Protein AF-A0A0R2SA17-F1 (afdb_monomer_lite)

Radius of gyration: 24.98 Å; chains: 1; bounding box: 73×60×65 Å

Secondary structure (DSSP, 8-state):
-HHHHHHHHHHHHHHHHHHHHHHHHHHHHHTTSPPP-----TTEEEEEEEEEE--SS--HHHHHHHHHHTPPPPPPHHHHHHHHHHHHH-SSEEEEEEEEEEEE--HHHHHHHHHHHHHHHHTTPEEEEEEEEE-HHHHHHHTTSSEEEEEEEEEEE-----------HHHHHHTT-EEEEEE-TT-TT--TTHHHH-SS--HHHHHHHHHHHHHHHHHHHHHHHHH-TTS-HHHHHHHHHH--EEEHHHHHHTTS-SEE--TTT--GGGGT--GGGEEEHHHHHHTPPPP--SSEEEEEEEES-EESS--TTSEEHHHHHHHHHHHHT-SSEEEEEEEEEE--B-HHHHHHHHHHHHHHHTTS-EEEEEEEEEETHHHHHHTTSSEEEE-TT-EEE----EEEEEE-

pLDDT: mean 92.82, std 8.98, range [47.59, 98.81]

Foldseek 3Di:
DVVVVVVVVVVVVVVVVVVVVVLVVLVVVVVPDDDPPDDFALFFEAEEEAAEEAAQQFDPVQVVVCVSVVHDGHDHLVLLLVLLQVLLVDSSYQEYEYEDDDHDFFLQSLVSNLVSNLSSVVSRHAYEYEYQEAELSRLLSRLSGPAYEYAQQYKYFAAADDDDDAACQVVCVVVVKAKDKDWDPPQLCLCPCVSNHHRDDDPNVVVVRVVLSVLSRVVSVCSNCVSQVQADPVNSVCCNPPNRMGRPVRCCVRSSHPYHDDPVGDDVVVSSHHPVNYDYSVRSSVPDDDDPDQADEAEAEAAAEEDDDDDPRHRYLVVLLVVLVVVVPDPRHAAYEYEFDYQYHDPVSLVSLLVSLLSRVVPHQYEYEYGQEQEASNQSNRVNHPYYDYDSSYHYYNHIDMDMDMDD

Structure (mmCIF, N/CA/C/O backbone):
data_AF-A0A0R2SA17-F1
#
_entry.id   AF-A0A0R2SA17-F1
#
loop_
_atom_site.group_PDB
_atom_site.id
_atom_site.type_symbol
_atom_site.label_atom_id
_atom_site.label_alt_id
_atom_site.label_comp_id
_atom_site.label_asym_id
_atom_site.label_entity_id
_atom_site.label_seq_id
_atom_site.pdbx_PDB_ins_code
_atom_site.Cartn_x
_atom_site.Cartn_y
_atom_site.Cartn_z
_atom_site.occupancy
_atom_site.B_iso_or_equiv
_atom_site.auth_seq_id
_atom_site.auth_comp_id
_atom_site.auth_asym_id
_atom_site.auth_atom_id
_atom_site.pdbx_PDB_model_num
ATOM 1 N N . MET A 1 1 ? 54.363 -2.454 14.662 1.00 60.06 1 MET A N 1
ATOM 2 C CA . MET A 1 1 ? 53.213 -2.535 13.729 1.00 60.06 1 MET A CA 1
ATOM 3 C C . MET A 1 1 ? 52.403 -3.814 13.914 1.00 60.06 1 MET A C 1
ATOM 5 O O . MET A 1 1 ? 51.247 -3.693 14.277 1.00 60.06 1 MET A O 1
ATOM 9 N N . LYS A 1 2 ? 52.973 -5.024 13.783 1.00 58.97 2 LYS A N 1
ATOM 10 C CA . LYS A 1 2 ? 52.224 -6.287 14.000 1.00 58.97 2 LYS A CA 1
ATOM 11 C C . LYS A 1 2 ? 51.566 -6.415 15.390 1.00 58.97 2 LYS A C 1
ATOM 13 O O . LYS A 1 2 ? 50.430 -6.856 15.482 1.00 58.97 2 LYS A O 1
ATOM 18 N N . SER A 1 3 ? 52.237 -5.961 16.451 1.00 74.56 3 SER A N 1
ATOM 19 C CA . SER A 1 3 ? 51.688 -5.953 17.820 1.00 74.56 3 SER A CA 1
ATOM 20 C C . SER A 1 3 ? 50.545 -4.951 18.032 1.00 74.56 3 SER A C 1
ATOM 22 O O . SER A 1 3 ? 49.653 -5.211 18.829 1.00 74.56 3 SER A O 1
ATOM 24 N N . PHE A 1 4 ? 50.548 -3.830 17.304 1.00 82.69 4 PHE A N 1
ATOM 25 C CA . PHE A 1 4 ? 49.504 -2.805 17.384 1.00 82.69 4 PHE A CA 1
ATOM 26 C C . PHE A 1 4 ? 48.197 -3.297 16.751 1.00 82.69 4 PHE A C 1
ATOM 28 O O . PHE A 1 4 ? 47.149 -3.204 17.377 1.00 82.69 4 PHE A O 1
ATOM 35 N N . PHE A 1 5 ? 48.267 -3.906 15.561 1.00 78.56 5 PHE A N 1
ATOM 36 C CA . PHE A 1 5 ? 47.089 -4.489 14.908 1.00 78.56 5 PHE A CA 1
ATOM 37 C C . PHE A 1 5 ? 46.516 -5.683 15.682 1.00 78.56 5 PHE A C 1
ATOM 39 O O . PHE A 1 5 ? 45.302 -5.807 15.776 1.00 78.56 5 PHE A O 1
ATOM 46 N N . GLY A 1 6 ? 47.364 -6.518 16.297 1.00 84.00 6 GLY A N 1
ATOM 47 C CA . GLY A 1 6 ? 46.897 -7.608 17.162 1.00 84.00 6 GLY A CA 1
ATOM 48 C C . GLY A 1 6 ? 46.151 -7.112 18.407 1.00 84.00 6 GLY A C 1
ATOM 49 O O . GLY A 1 6 ? 45.092 -7.638 18.734 1.00 84.00 6 GLY A O 1
ATOM 50 N N . ALA A 1 7 ? 46.660 -6.064 19.065 1.00 83.94 7 ALA A N 1
ATOM 51 C CA . ALA A 1 7 ? 45.984 -5.444 20.206 1.00 83.94 7 ALA A CA 1
ATOM 52 C C . ALA A 1 7 ? 44.669 -4.758 19.798 1.00 83.94 7 ALA A C 1
ATOM 54 O O . ALA A 1 7 ? 43.671 -4.894 20.496 1.00 83.94 7 ALA A O 1
ATOM 55 N N . LEU A 1 8 ? 44.650 -4.078 18.647 1.00 86.62 8 LEU A N 1
ATOM 56 C CA . LEU A 1 8 ? 43.457 -3.421 18.112 1.00 86.62 8 LEU A CA 1
ATOM 57 C C . LEU A 1 8 ? 42.345 -4.435 17.796 1.00 86.62 8 LEU A C 1
ATOM 59 O O . LEU A 1 8 ? 41.215 -4.256 18.237 1.00 86.62 8 LEU A O 1
ATOM 63 N N . VAL A 1 9 ? 42.675 -5.532 17.105 1.00 88.69 9 VAL A N 1
ATOM 64 C CA . VAL A 1 9 ? 41.726 -6.624 16.829 1.00 88.69 9 VAL A CA 1
ATOM 65 C C . VAL A 1 9 ? 41.237 -7.263 18.130 1.00 88.69 9 VAL A C 1
ATOM 67 O O . VAL A 1 9 ? 40.042 -7.490 18.276 1.00 88.69 9 VAL A O 1
ATOM 70 N N . GLY A 1 10 ? 42.122 -7.493 19.106 1.00 90.38 10 GLY A N 1
ATOM 71 C CA . GLY A 1 10 ? 41.738 -8.029 20.415 1.00 90.38 10 GLY A CA 1
ATOM 72 C C . GLY A 1 10 ? 40.754 -7.134 21.176 1.00 90.38 10 GLY A C 1
ATOM 73 O O . GLY A 1 10 ? 39.820 -7.646 21.787 1.00 90.38 10 GLY A O 1
ATOM 74 N N . VAL A 1 11 ? 40.914 -5.808 21.096 1.00 91.38 11 VAL A N 1
ATOM 75 C CA . VAL A 1 11 ? 39.972 -4.841 21.685 1.00 91.38 11 VAL A CA 1
ATOM 76 C C . VAL A 1 11 ? 38.614 -4.896 20.986 1.00 91.38 11 VAL A C 1
ATOM 78 O O . VAL A 1 11 ? 37.599 -4.951 21.673 1.00 91.38 11 VAL A O 1
ATOM 81 N N . PHE A 1 12 ? 38.574 -4.946 19.651 1.00 90.88 12 PHE A N 1
ATOM 82 C CA . PHE A 1 12 ? 37.312 -5.059 18.910 1.00 90.88 12 PHE A CA 1
ATOM 83 C C . PHE A 1 12 ? 36.595 -6.386 19.162 1.00 90.88 12 PHE A C 1
ATOM 85 O O . PHE A 1 12 ? 35.390 -6.383 19.383 1.00 90.88 12 PHE A O 1
ATOM 92 N N . VAL A 1 13 ? 37.321 -7.507 19.205 1.00 90.94 13 VAL A N 1
ATOM 93 C CA . VAL A 1 13 ? 36.748 -8.818 19.548 1.00 90.94 13 VAL A CA 1
ATOM 94 C C . VAL A 1 13 ? 36.241 -8.825 20.992 1.00 90.94 13 VAL A C 1
ATOM 96 O O . VAL A 1 13 ? 35.151 -9.322 21.251 1.00 90.94 13 VAL A O 1
ATOM 99 N N . GLY A 1 14 ? 36.987 -8.236 21.931 1.00 91.69 14 GLY A N 1
ATOM 100 C CA . GLY A 1 14 ? 36.562 -8.111 23.326 1.00 91.69 14 GLY A CA 1
ATOM 101 C C . GLY A 1 14 ? 35.310 -7.246 23.496 1.00 91.69 14 GLY A C 1
ATOM 102 O O . GLY A 1 14 ? 34.396 -7.641 24.212 1.00 91.69 14 GLY A O 1
ATOM 103 N N . LEU A 1 15 ? 35.239 -6.104 22.804 1.00 91.12 15 LEU A N 1
ATOM 104 C CA . LEU A 1 15 ? 34.054 -5.239 22.767 1.00 91.12 15 LEU A CA 1
ATOM 105 C C . LEU A 1 15 ? 32.857 -5.949 22.137 1.00 91.12 15 LEU A C 1
ATOM 107 O O . LEU A 1 15 ? 31.764 -5.890 22.686 1.00 91.12 15 LEU A O 1
ATOM 111 N N . PHE A 1 16 ? 33.066 -6.657 21.029 1.00 90.44 16 PHE A N 1
ATOM 112 C CA . PHE A 1 16 ? 32.019 -7.423 20.362 1.00 90.44 16 PHE A CA 1
ATOM 113 C C . PHE A 1 16 ? 31.454 -8.526 21.267 1.00 90.44 16 PHE A C 1
ATOM 115 O O . PHE A 1 16 ? 30.243 -8.626 21.435 1.00 90.44 16 PHE A O 1
ATOM 122 N N . LEU A 1 17 ? 32.317 -9.303 21.930 1.00 90.69 17 LEU A N 1
ATOM 123 C CA . LEU A 1 17 ? 31.888 -10.327 22.888 1.00 90.69 17 LEU A CA 1
ATOM 124 C C . LEU A 1 17 ? 31.174 -9.722 24.102 1.00 90.69 17 LEU A C 1
ATOM 126 O O . LEU A 1 17 ? 30.200 -10.297 24.580 1.00 90.69 17 LEU A O 1
ATOM 130 N N . LEU A 1 18 ? 31.624 -8.563 24.591 1.00 90.50 18 LEU A N 1
ATOM 131 C CA . LEU A 1 18 ? 30.950 -7.853 25.677 1.00 90.50 18 LEU A CA 1
ATOM 132 C C . LEU A 1 18 ? 29.543 -7.411 25.260 1.00 90.50 18 LEU A C 1
ATOM 134 O O . LEU A 1 18 ? 28.607 -7.612 26.026 1.00 90.50 18 LEU A O 1
ATOM 138 N N . VAL A 1 19 ? 29.383 -6.865 24.051 1.00 88.88 19 VAL A N 1
ATOM 139 C CA . VAL A 1 19 ? 28.070 -6.497 23.500 1.00 88.88 19 VAL A CA 1
ATOM 140 C C . VAL A 1 19 ? 27.160 -7.721 23.412 1.00 88.88 19 VAL A C 1
ATOM 142 O O . VAL A 1 19 ? 26.034 -7.654 23.886 1.00 88.88 19 VAL A O 1
ATOM 145 N N . LEU A 1 20 ? 27.651 -8.864 22.918 1.00 85.56 20 LEU A N 1
ATOM 146 C CA . LEU A 1 20 ? 26.861 -10.102 22.868 1.00 85.56 20 LEU A CA 1
ATOM 147 C C . LEU A 1 20 ? 26.430 -10.596 24.257 1.00 85.56 20 LEU A C 1
ATOM 149 O O . LEU A 1 20 ? 25.298 -11.041 24.425 1.00 85.56 20 LEU A O 1
ATOM 153 N N . VAL A 1 21 ? 27.303 -10.501 25.264 1.00 86.94 21 VAL A N 1
ATOM 154 C CA . VAL A 1 21 ? 26.960 -10.862 26.651 1.00 86.94 21 VAL A CA 1
ATOM 155 C C . VAL A 1 21 ? 25.925 -9.899 27.232 1.00 86.94 21 VAL A C 1
ATOM 157 O O . VAL A 1 21 ? 25.003 -10.346 27.907 1.00 86.94 21 VAL A O 1
ATOM 160 N N . LEU A 1 22 ? 26.051 -8.596 26.966 1.00 84.19 22 LEU A N 1
ATOM 161 C CA . LEU A 1 22 ? 25.088 -7.590 27.418 1.00 84.19 22 LEU A CA 1
ATOM 162 C C . LEU A 1 22 ? 23.720 -7.777 26.754 1.00 84.19 22 LEU A C 1
ATOM 164 O O . LEU A 1 22 ? 22.715 -7.726 27.456 1.00 84.19 22 LEU A O 1
ATOM 168 N N . ILE A 1 23 ? 23.684 -8.076 25.451 1.00 81.25 23 ILE A N 1
ATOM 169 C CA . ILE A 1 23 ? 22.459 -8.446 24.728 1.00 81.25 23 ILE A CA 1
ATOM 170 C C . ILE A 1 23 ? 21.849 -9.706 25.347 1.00 81.25 23 ILE A C 1
ATOM 172 O O . ILE A 1 23 ? 20.676 -9.704 25.701 1.00 81.25 23 ILE A O 1
ATOM 176 N N . GLY A 1 24 ? 22.643 -10.758 25.570 1.00 79.25 24 GLY A N 1
ATOM 177 C CA . GLY A 1 24 ? 22.157 -11.992 26.195 1.00 79.25 24 GLY A CA 1
ATOM 178 C C . GLY A 1 24 ? 21.586 -11.776 27.602 1.00 79.25 24 GLY A C 1
ATOM 179 O O . GLY A 1 24 ? 20.595 -12.404 27.969 1.00 79.25 24 GLY A O 1
ATOM 180 N N . PHE A 1 25 ? 22.170 -10.861 28.382 1.00 78.44 25 PHE A N 1
ATOM 181 C CA . PHE A 1 25 ? 21.663 -10.502 29.708 1.00 78.44 25 PHE A CA 1
ATOM 182 C C . PHE A 1 25 ? 20.381 -9.661 29.634 1.00 78.44 25 PHE A C 1
ATOM 184 O O . PHE A 1 25 ? 19.473 -9.883 30.430 1.00 78.44 25 PHE A O 1
ATOM 191 N N . ALA A 1 26 ? 20.291 -8.730 28.678 1.00 72.25 26 ALA A N 1
ATOM 192 C CA . ALA A 1 26 ? 19.101 -7.915 28.444 1.00 72.25 26 ALA A CA 1
ATOM 193 C C . ALA A 1 26 ? 17.909 -8.775 27.992 1.00 72.25 26 ALA A C 1
ATOM 195 O O . ALA A 1 26 ? 16.850 -8.710 28.609 1.00 72.25 26 ALA A O 1
ATOM 196 N N . VAL A 1 27 ? 18.116 -9.667 27.016 1.00 71.69 27 VAL A N 1
ATOM 197 C CA . VAL A 1 27 ? 17.102 -10.627 26.542 1.00 71.69 27 VAL A CA 1
ATOM 198 C C . VAL A 1 27 ? 16.670 -11.570 27.669 1.00 71.69 27 VAL A C 1
ATOM 200 O O . VAL A 1 27 ? 15.479 -11.789 27.879 1.00 71.69 27 VAL A O 1
ATOM 203 N N . GLY A 1 28 ? 17.622 -12.094 28.450 1.00 72.12 28 GLY A N 1
ATOM 204 C CA . GLY A 1 28 ? 17.315 -12.962 29.590 1.00 72.12 28 GLY A CA 1
ATOM 205 C C . GLY A 1 28 ? 16.528 -12.261 30.706 1.00 72.12 28 GLY A C 1
ATOM 206 O O . GLY A 1 28 ? 15.678 -12.884 31.340 1.00 72.12 28 GLY A O 1
ATOM 207 N N . ALA A 1 29 ? 16.784 -10.970 30.939 1.00 67.06 29 ALA A N 1
ATOM 208 C CA . ALA A 1 29 ? 16.034 -10.162 31.896 1.00 67.06 29 ALA A CA 1
ATOM 209 C C . ALA A 1 29 ? 14.621 -9.835 31.385 1.00 67.06 29 ALA A C 1
ATOM 211 O O . ALA A 1 29 ? 13.664 -9.999 32.144 1.00 67.06 29 ALA A O 1
ATOM 212 N N . ALA A 1 30 ? 14.476 -9.458 30.111 1.00 60.22 30 ALA A N 1
ATOM 213 C CA . ALA A 1 30 ? 13.186 -9.167 29.481 1.00 60.22 30 ALA A CA 1
ATOM 214 C C . ALA A 1 30 ? 12.259 -10.396 29.471 1.00 60.22 30 ALA A C 1
ATOM 216 O O . ALA A 1 30 ? 11.105 -10.304 29.875 1.00 60.22 30 ALA A O 1
ATOM 217 N N . ALA A 1 31 ? 12.795 -11.580 29.155 1.00 59.75 31 ALA A N 1
ATOM 218 C CA . ALA A 1 31 ? 12.045 -12.839 29.175 1.00 59.75 31 ALA A CA 1
ATOM 219 C C . ALA A 1 31 ? 11.596 -13.293 30.583 1.00 59.75 31 ALA A C 1
ATOM 221 O O . ALA A 1 31 ? 10.774 -14.200 30.710 1.00 59.75 31 ALA A O 1
ATOM 222 N N . SER A 1 32 ? 12.148 -12.703 31.651 1.00 54.56 32 SER A N 1
ATOM 223 C CA . SER A 1 32 ? 11.802 -13.038 33.042 1.00 54.56 32 SER A CA 1
ATOM 224 C C . SER A 1 32 ? 10.708 -12.148 33.644 1.00 54.56 32 SER A C 1
ATOM 226 O O . SER A 1 32 ? 10.184 -12.464 34.716 1.00 54.56 32 SER A O 1
ATOM 228 N N . GLY A 1 33 ? 10.347 -11.054 32.966 1.00 47.59 33 GLY A N 1
ATOM 229 C CA . GLY A 1 33 ? 9.178 -10.253 33.307 1.00 47.59 33 GLY A CA 1
ATOM 230 C C . GLY A 1 33 ? 7.914 -10.957 32.826 1.00 47.59 33 GLY A C 1
ATOM 231 O O . GLY A 1 33 ? 7.794 -11.277 31.648 1.00 47.59 33 GLY A O 1
ATOM 232 N N . GLY A 1 34 ? 6.963 -11.228 33.722 1.00 49.16 34 GLY A N 1
ATOM 233 C CA . GLY A 1 34 ? 5.640 -11.672 33.286 1.00 49.16 34 GLY A CA 1
ATOM 234 C C . GLY A 1 34 ? 5.028 -10.599 32.389 1.00 49.16 34 GLY A C 1
ATOM 235 O O . GLY A 1 34 ? 4.957 -9.445 32.807 1.00 49.16 34 GLY A O 1
ATOM 236 N N . GLN A 1 35 ? 4.616 -10.976 31.176 1.00 52.62 35 GLN A N 1
ATOM 237 C CA . GLN A 1 35 ? 3.843 -10.106 30.292 1.00 52.62 35 GLN A CA 1
ATOM 238 C C . GLN A 1 35 ? 2.636 -9.583 31.090 1.00 52.62 35 GLN A C 1
ATOM 240 O O . GLN A 1 35 ? 1.890 -10.401 31.649 1.00 52.62 35 GLN A O 1
ATOM 245 N N . PRO A 1 36 ? 2.470 -8.257 31.252 1.00 53.56 36 PRO A N 1
ATOM 246 C CA . PRO A 1 36 ? 1.304 -7.725 31.934 1.00 53.56 36 PRO A CA 1
ATOM 247 C C . PRO A 1 36 ? 0.058 -8.235 31.210 1.00 53.56 36 PRO A C 1
ATOM 249 O O . PRO A 1 36 ? -0.016 -8.217 29.987 1.00 53.56 36 PRO A O 1
ATOM 252 N N . GLN A 1 37 ? -0.913 -8.741 31.964 1.00 56.41 37 GLN A N 1
ATOM 253 C CA . GLN A 1 37 ? -2.171 -9.199 31.390 1.00 56.41 37 GLN A CA 1
ATOM 254 C C . GLN A 1 37 ? -2.968 -7.958 30.972 1.00 56.41 37 GLN A C 1
ATOM 256 O O . GLN A 1 37 ? -3.679 -7.370 31.786 1.00 56.41 37 GLN A O 1
ATOM 261 N N . ILE A 1 38 ? -2.777 -7.509 29.731 1.00 68.31 38 ILE A N 1
ATOM 262 C CA . ILE A 1 38 ? -3.485 -6.356 29.177 1.00 68.31 38 ILE A CA 1
ATOM 263 C C . ILE A 1 38 ? -4.954 -6.769 29.008 1.00 68.31 38 ILE A C 1
ATOM 265 O O . ILE A 1 38 ? -5.264 -7.799 28.412 1.00 68.31 38 ILE A O 1
ATOM 269 N N . SER A 1 39 ? -5.876 -6.003 29.586 1.00 78.56 39 SER A N 1
ATOM 270 C CA . SER A 1 39 ? -7.317 -6.232 29.460 1.00 78.56 39 SER A CA 1
ATOM 271 C C . SER A 1 39 ? -7.949 -5.110 28.652 1.00 78.56 39 SER A C 1
ATOM 273 O O . SER A 1 39 ? -7.727 -3.941 28.963 1.00 78.56 39 SER A O 1
ATOM 275 N N . LEU A 1 40 ? -8.785 -5.450 27.673 1.00 86.56 40 LEU A N 1
ATOM 276 C CA . LEU A 1 40 ? -9.471 -4.453 26.856 1.00 86.56 40 LEU A CA 1
ATOM 277 C C . LEU A 1 40 ? -10.529 -3.680 27.669 1.00 86.56 40 LEU A C 1
ATOM 279 O O . LEU A 1 40 ? -11.491 -4.278 28.174 1.00 86.56 40 LEU A O 1
ATOM 283 N N . SER A 1 41 ? -10.353 -2.356 27.754 1.00 90.12 41 SER A N 1
ATOM 284 C CA . SER A 1 41 ? -11.309 -1.411 28.354 1.00 90.12 41 SER A CA 1
ATOM 285 C C . SER A 1 41 ? -12.649 -1.407 27.605 1.00 90.12 41 SER A C 1
ATOM 287 O O . SER A 1 41 ? -12.694 -1.675 26.408 1.00 90.12 41 SER A O 1
ATOM 289 N N . ASP A 1 42 ? -13.752 -1.080 28.285 1.00 90.88 42 ASP A N 1
ATOM 290 C CA . ASP A 1 42 ? -15.095 -1.003 27.678 1.00 90.88 42 ASP A CA 1
ATOM 291 C C . ASP A 1 42 ? -15.286 0.234 26.770 1.00 90.88 42 ASP A C 1
ATOM 293 O O . ASP A 1 42 ? -16.289 0.339 26.056 1.00 90.88 42 ASP A O 1
ATOM 297 N N . GLN A 1 43 ? -14.327 1.166 26.793 1.00 93.56 43 GLN A N 1
ATOM 298 C CA . GLN A 1 43 ? -14.252 2.348 25.929 1.00 93.56 43 GLN A CA 1
ATOM 299 C C . GLN A 1 43 ? -12.893 2.426 25.223 1.00 93.56 43 GLN A C 1
ATOM 301 O O . GLN A 1 43 ? -12.234 3.466 25.213 1.00 93.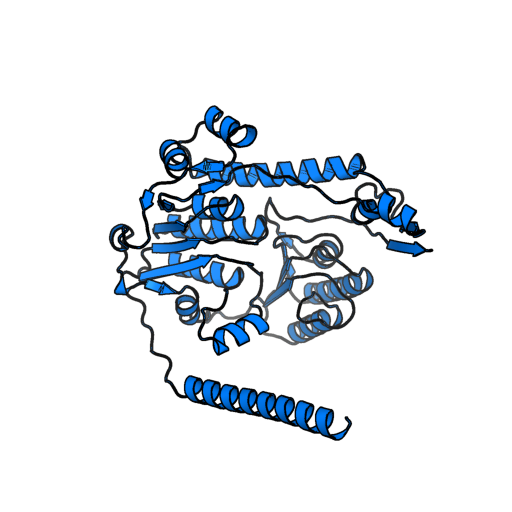56 43 GLN A O 1
ATOM 306 N N . ALA A 1 44 ? -12.451 1.296 24.676 1.00 97.25 44 ALA A N 1
ATOM 307 C CA . ALA A 1 44 ? -11.127 1.179 24.095 1.00 97.25 44 ALA A CA 1
ATOM 308 C C . ALA A 1 44 ? -10.963 2.031 22.829 1.00 97.25 44 ALA A C 1
ATOM 310 O O . ALA A 1 44 ? -11.885 2.156 22.011 1.00 97.25 44 ALA A O 1
ATOM 311 N N . VAL A 1 45 ? -9.752 2.555 22.653 1.00 98.12 45 VAL A N 1
ATOM 312 C CA . VAL A 1 45 ? -9.297 3.183 21.411 1.00 98.12 45 VAL A CA 1
ATOM 313 C C . VAL A 1 45 ? -8.109 2.407 20.886 1.00 98.12 45 VAL A C 1
ATOM 315 O O . VAL A 1 45 ? -7.084 2.318 21.554 1.00 98.12 45 VAL A O 1
ATOM 318 N N . VAL A 1 46 ? -8.253 1.846 19.690 1.00 98.06 46 VAL A N 1
ATOM 319 C CA . VAL A 1 46 ? -7.166 1.111 19.044 1.00 98.06 46 VAL A CA 1
ATOM 320 C C . VAL A 1 46 ? -6.304 2.106 18.279 1.00 98.06 46 VAL A C 1
ATOM 322 O O . VAL A 1 46 ? -6.758 2.697 17.298 1.00 98.06 46 VAL A O 1
ATOM 325 N N . GLN A 1 47 ? -5.074 2.307 18.739 1.00 97.44 47 GLN A N 1
ATOM 326 C CA . GLN A 1 47 ? -4.100 3.174 18.090 1.00 97.44 47 GLN A CA 1
ATOM 327 C C . GLN A 1 47 ? -3.315 2.388 17.038 1.00 97.44 47 GLN A C 1
ATOM 329 O O . GLN A 1 47 ? -2.604 1.437 17.359 1.00 97.44 47 GLN A O 1
ATOM 334 N N . ILE A 1 48 ? -3.412 2.819 15.784 1.00 97.12 48 ILE A N 1
ATOM 335 C CA . ILE A 1 48 ? -2.626 2.314 14.662 1.00 97.12 48 ILE A CA 1
ATOM 336 C C . ILE A 1 48 ? -1.630 3.403 14.265 1.00 97.12 48 ILE A C 1
ATOM 338 O O . ILE A 1 48 ? -2.026 4.449 13.750 1.00 97.12 48 ILE A O 1
ATOM 342 N N . THR A 1 49 ? -0.340 3.146 14.458 1.00 94.75 49 THR A N 1
ATOM 343 C CA . THR A 1 49 ? 0.722 4.001 13.917 1.00 94.75 49 THR A CA 1
ATOM 344 C C . THR A 1 49 ? 1.047 3.563 12.493 1.00 94.75 49 THR A C 1
ATOM 346 O O . THR A 1 49 ? 1.389 2.407 12.254 1.00 94.75 49 THR A O 1
ATOM 349 N N . LEU A 1 50 ? 0.937 4.488 11.540 1.00 93.50 50 LEU A N 1
ATOM 350 C CA . LEU A 1 50 ? 1.240 4.264 10.127 1.00 93.50 50 LEU A CA 1
ATOM 351 C C . LEU A 1 50 ? 2.362 5.202 9.690 1.00 93.50 50 LEU A C 1
ATOM 353 O O . LEU A 1 50 ? 2.107 6.309 9.219 1.00 93.50 50 LEU A O 1
ATOM 357 N N . ASP A 1 51 ? 3.601 4.746 9.837 1.00 91.88 51 ASP A N 1
ATOM 358 C CA . ASP A 1 51 ? 4.808 5.453 9.405 1.00 91.88 51 ASP A CA 1
ATOM 359 C C . ASP A 1 51 ? 5.822 4.443 8.853 1.00 91.88 51 ASP A C 1
ATOM 361 O O . ASP A 1 51 ? 5.997 3.365 9.418 1.00 91.88 51 ASP A O 1
ATOM 365 N N . GLY A 1 52 ? 6.473 4.757 7.736 1.00 90.88 52 GLY A N 1
ATOM 366 C CA . GLY A 1 52 ? 7.384 3.841 7.048 1.00 90.88 52 GLY A CA 1
ATOM 367 C C . GLY A 1 52 ? 6.688 2.848 6.110 1.00 90.88 52 GLY A C 1
ATOM 368 O O . GLY A 1 52 ? 5.629 3.137 5.546 1.00 90.88 52 GLY A O 1
ATOM 369 N N . THR A 1 53 ? 7.326 1.699 5.891 1.00 90.75 53 THR A N 1
ATOM 370 C CA . THR A 1 53 ? 6.935 0.735 4.853 1.00 90.75 53 THR A CA 1
ATOM 371 C C . THR A 1 53 ? 5.851 -0.223 5.335 1.00 90.75 53 THR A C 1
ATOM 373 O O . THR A 1 53 ? 6.043 -0.949 6.303 1.00 90.75 53 THR A O 1
ATOM 376 N N . LEU A 1 54 ? 4.731 -0.298 4.617 1.00 92.56 54 LEU A N 1
ATOM 377 C CA . LEU A 1 54 ? 3.675 -1.270 4.901 1.00 92.56 54 LEU A CA 1
ATOM 378 C C . LEU A 1 54 ? 3.813 -2.502 3.996 1.00 92.56 54 LEU A C 1
ATOM 380 O O . LEU A 1 54 ? 3.423 -2.461 2.827 1.00 92.56 54 LEU A O 1
ATOM 384 N N . ASN A 1 55 ? 4.348 -3.585 4.559 1.00 91.81 55 ASN A N 1
ATOM 385 C CA . ASN A 1 55 ? 4.563 -4.864 3.872 1.00 91.81 55 ASN A CA 1
ATOM 386 C C . ASN A 1 55 ? 3.332 -5.787 3.953 1.00 91.81 55 ASN A C 1
ATOM 388 O O . ASN A 1 55 ? 2.483 -5.634 4.836 1.00 91.81 55 ASN A O 1
ATOM 392 N N . GLU A 1 56 ? 3.243 -6.772 3.055 1.00 91.44 56 GLU A N 1
ATOM 393 C CA . GLU A 1 56 ? 2.184 -7.794 3.071 1.00 91.44 56 GLU A CA 1
ATOM 394 C C . GLU A 1 56 ? 2.350 -8.778 4.236 1.00 91.44 56 GLU A C 1
ATOM 396 O O . GLU A 1 56 ? 1.356 -9.175 4.850 1.00 91.44 56 GLU A O 1
ATOM 401 N N . LYS A 1 57 ? 3.599 -9.147 4.558 1.00 83.56 57 LYS A N 1
ATOM 402 C CA . LYS A 1 57 ? 3.954 -10.011 5.697 1.00 83.56 57 LYS A CA 1
ATOM 403 C C . LYS A 1 57 ? 4.817 -9.277 6.735 1.00 83.56 57 LYS A C 1
ATOM 405 O O . LYS A 1 57 ? 5.482 -8.296 6.395 1.00 83.56 57 LYS A O 1
ATOM 410 N N . PRO A 1 58 ? 4.848 -9.746 7.995 1.00 75.56 58 PRO A N 1
ATOM 411 C CA . PRO A 1 58 ? 5.804 -9.251 8.980 1.00 75.56 58 PRO A CA 1
ATOM 412 C C . PRO A 1 58 ? 7.245 -9.487 8.515 1.00 75.56 58 PRO A C 1
ATOM 414 O O . PRO A 1 58 ? 7.558 -10.539 7.954 1.00 75.56 58 PRO A O 1
ATOM 417 N N . ASN A 1 59 ? 8.134 -8.529 8.780 1.00 73.12 59 ASN A N 1
ATOM 418 C CA . ASN A 1 59 ? 9.570 -8.717 8.598 1.00 73.12 59 ASN A CA 1
ATOM 419 C C . ASN A 1 59 ? 10.172 -9.275 9.898 1.00 73.12 59 ASN A C 1
ATOM 421 O O . ASN A 1 59 ? 10.186 -8.598 10.924 1.00 73.12 59 ASN A O 1
ATOM 425 N N . GLU A 1 60 ? 10.674 -10.511 9.859 1.00 71.38 60 GLU A N 1
ATOM 426 C CA . GLU A 1 60 ? 11.245 -11.198 11.028 1.00 71.38 60 GLU A CA 1
ATOM 427 C C . GLU A 1 60 ? 12.507 -10.506 11.570 1.00 71.38 60 GLU A C 1
ATOM 429 O O . GLU A 1 60 ? 12.758 -10.516 12.777 1.00 71.38 60 GLU A O 1
ATOM 434 N N . VAL A 1 61 ? 13.298 -9.868 10.700 1.00 72.81 61 VAL A N 1
ATOM 435 C CA . VAL A 1 61 ? 14.477 -9.096 11.115 1.00 72.81 61 VAL A CA 1
ATOM 436 C C . VAL A 1 61 ? 14.044 -7.829 11.839 1.00 72.81 61 VAL A C 1
ATOM 438 O O . VAL A 1 61 ? 14.580 -7.530 12.908 1.00 72.81 61 VAL A O 1
ATOM 441 N N . ASP A 1 62 ? 13.062 -7.110 11.294 1.00 71.44 62 ASP A N 1
ATOM 442 C CA . ASP A 1 62 ? 12.532 -5.903 11.933 1.00 71.44 62 ASP A CA 1
ATOM 443 C C . ASP A 1 62 ? 11.877 -6.250 13.269 1.00 71.44 62 ASP A C 1
ATOM 445 O O . ASP A 1 62 ? 12.172 -5.609 14.274 1.00 71.44 62 ASP A O 1
ATOM 449 N N . LYS A 1 63 ? 11.093 -7.332 13.321 1.00 72.44 63 LYS A N 1
ATOM 450 C CA . LYS A 1 63 ? 10.493 -7.842 14.556 1.00 72.44 63 LYS A CA 1
ATOM 451 C C . LYS A 1 63 ? 11.549 -8.145 15.621 1.00 72.44 63 LYS A C 1
ATOM 453 O O . LYS A 1 63 ? 11.404 -7.704 16.758 1.00 72.44 63 LYS A O 1
ATOM 458 N N . PHE A 1 64 ? 12.641 -8.819 15.255 1.00 74.94 64 PHE A N 1
ATOM 459 C CA . PHE A 1 64 ? 13.758 -9.076 16.168 1.00 74.94 64 PHE A CA 1
ATOM 460 C C . PHE A 1 64 ? 14.388 -7.781 16.707 1.00 74.94 64 PHE A C 1
ATOM 462 O O . PHE A 1 64 ? 14.684 -7.687 17.900 1.00 74.94 64 PHE A O 1
ATOM 469 N N . TRP A 1 65 ? 14.610 -6.778 15.849 1.00 75.19 65 TRP A N 1
ATOM 470 C CA . TRP A 1 65 ? 15.184 -5.500 16.279 1.00 75.19 65 TRP A CA 1
ATOM 471 C C . TRP A 1 65 ? 14.225 -4.689 17.147 1.00 75.19 65 TRP A C 1
ATOM 473 O O . TRP A 1 65 ? 14.669 -4.127 18.145 1.00 75.19 65 TRP A O 1
ATOM 483 N N . SER A 1 66 ? 12.939 -4.662 16.807 1.00 75.25 66 SER A N 1
ATOM 484 C CA . SER A 1 66 ? 11.883 -4.033 17.601 1.00 75.25 66 SER A CA 1
ATOM 485 C C . SER A 1 66 ? 11.793 -4.651 18.996 1.00 75.25 66 SER A C 1
ATOM 487 O O . SER A 1 66 ? 11.866 -3.926 19.985 1.00 75.25 66 SER A O 1
ATOM 489 N N . GLU A 1 67 ? 11.770 -5.984 19.099 1.00 74.94 67 GLU A N 1
ATOM 490 C CA . GLU A 1 67 ? 11.789 -6.695 20.386 1.00 74.94 67 GLU A CA 1
ATOM 491 C C . GLU A 1 67 ? 13.065 -6.407 21.196 1.00 74.94 67 GLU A C 1
ATOM 493 O O . GLU A 1 67 ? 13.012 -6.246 22.415 1.00 74.94 67 GLU A O 1
ATOM 498 N N . LEU A 1 68 ? 14.227 -6.319 20.538 1.00 75.56 68 LEU A N 1
ATOM 499 C CA . LEU A 1 68 ? 15.492 -6.012 21.210 1.00 75.56 68 LEU A CA 1
ATOM 500 C C . LEU A 1 68 ? 15.562 -4.562 21.718 1.00 75.56 68 LEU A C 1
ATOM 502 O O . LEU A 1 68 ? 16.234 -4.300 22.720 1.00 75.56 68 LEU A O 1
ATOM 506 N N . LEU A 1 69 ? 14.930 -3.627 21.008 1.00 78.56 69 LEU A N 1
ATOM 507 C CA . LEU A 1 69 ? 14.933 -2.198 21.321 1.00 78.56 69 LEU A CA 1
ATOM 508 C C . LEU A 1 69 ? 13.745 -1.758 22.185 1.00 78.56 69 LEU A C 1
ATOM 510 O O . LEU A 1 69 ? 13.743 -0.607 22.614 1.00 78.56 69 LEU A O 1
ATOM 514 N N . ASP A 1 70 ? 12.804 -2.661 22.481 1.00 72.81 70 ASP A N 1
ATOM 515 C CA . ASP A 1 70 ? 11.535 -2.354 23.161 1.00 72.81 70 ASP A CA 1
ATOM 516 C C . ASP A 1 70 ? 10.724 -1.281 22.407 1.00 72.81 70 ASP A C 1
ATOM 518 O O . ASP A 1 70 ? 10.083 -0.412 22.994 1.00 72.81 70 ASP A O 1
ATOM 522 N N . GLU A 1 71 ? 10.797 -1.327 21.073 1.00 69.38 71 GLU A N 1
ATOM 523 C CA . GLU A 1 71 ? 10.059 -0.451 20.164 1.00 69.38 71 GLU A CA 1
ATOM 524 C C . GLU A 1 71 ? 8.882 -1.227 19.552 1.00 69.38 71 GLU A C 1
ATOM 526 O O . GLU A 1 71 ? 9.025 -2.419 19.257 1.00 69.38 71 GLU A O 1
ATOM 531 N N . PRO A 1 72 ? 7.723 -0.589 19.307 1.00 63.69 72 PRO A N 1
ATOM 532 C CA . PRO A 1 72 ? 6.601 -1.242 18.644 1.00 63.69 72 PRO A CA 1
ATOM 533 C C . PRO A 1 72 ? 7.016 -1.803 17.278 1.00 63.69 72 PRO A C 1
ATOM 535 O O . PRO A 1 72 ? 7.566 -1.087 16.438 1.00 63.69 72 PRO A O 1
ATOM 538 N N . ALA A 1 73 ? 6.758 -3.091 17.045 1.00 68.31 73 ALA A N 1
ATOM 539 C CA . ALA A 1 73 ? 7.009 -3.704 15.746 1.00 68.31 73 ALA A CA 1
ATOM 540 C C . ALA A 1 73 ? 6.050 -3.131 14.694 1.00 68.31 73 ALA A C 1
ATOM 542 O O . ALA A 1 73 ? 4.852 -2.970 14.943 1.00 68.31 73 ALA A O 1
ATOM 543 N N . GLN A 1 74 ? 6.576 -2.848 13.501 1.00 79.75 74 GLN A N 1
ATOM 544 C CA . GLN A 1 74 ? 5.746 -2.442 12.375 1.00 79.75 74 GLN A CA 1
ATOM 545 C C . GLN A 1 74 ? 4.845 -3.606 11.958 1.00 79.75 74 GLN A C 1
ATOM 547 O O . GLN A 1 74 ? 5.323 -4.687 11.616 1.00 79.75 74 GLN A O 1
ATOM 552 N N . MET A 1 75 ? 3.534 -3.379 11.997 1.00 90.19 75 MET A N 1
ATOM 553 C CA . MET A 1 75 ? 2.548 -4.382 11.610 1.00 90.19 75 MET A CA 1
ATOM 554 C C . MET A 1 75 ? 2.456 -4.505 10.091 1.00 90.19 75 MET A C 1
ATOM 556 O O . MET A 1 75 ? 2.523 -3.511 9.363 1.00 90.19 75 MET A O 1
ATOM 560 N N . SER A 1 76 ? 2.244 -5.728 9.621 1.00 92.81 76 SER A N 1
ATOM 561 C CA . SER A 1 76 ? 1.925 -6.001 8.219 1.00 92.81 76 SER A CA 1
ATOM 562 C C . SER A 1 76 ? 0.509 -5.549 7.857 1.00 92.81 76 SER A C 1
ATOM 564 O O . SER A 1 76 ? -0.365 -5.415 8.719 1.00 92.81 76 SER A O 1
ATOM 566 N N . LEU A 1 77 ? 0.241 -5.370 6.559 1.00 95.06 77 LEU A N 1
ATOM 567 C CA . LEU A 1 77 ? -1.104 -5.073 6.063 1.00 95.06 77 LEU A CA 1
ATOM 568 C C . LEU A 1 77 ? -2.108 -6.135 6.526 1.00 95.06 77 LEU A C 1
ATOM 570 O O . LEU A 1 77 ? -3.198 -5.787 6.970 1.00 95.06 77 LEU A O 1
ATOM 574 N N . TYR A 1 78 ? -1.736 -7.415 6.465 1.00 92.19 78 TYR A N 1
ATOM 575 C CA . TYR A 1 78 ? -2.602 -8.515 6.883 1.00 92.19 78 TYR A CA 1
ATOM 576 C C . TYR A 1 78 ? -3.032 -8.397 8.353 1.00 92.19 78 TYR A C 1
ATOM 578 O O . TYR A 1 78 ? -4.220 -8.510 8.664 1.00 92.19 78 TYR A O 1
ATOM 586 N N . GLU A 1 79 ? -2.090 -8.120 9.256 1.00 93.50 79 GLU A N 1
ATOM 587 C CA . GLU A 1 79 ? -2.383 -7.956 10.683 1.00 93.50 79 GLU A CA 1
ATOM 588 C C . GLU A 1 79 ? -3.237 -6.710 10.936 1.00 93.50 79 GLU A C 1
ATOM 590 O O . GLU A 1 79 ? -4.204 -6.766 11.694 1.00 93.50 79 GLU A O 1
ATOM 595 N N . LEU A 1 80 ? -2.949 -5.598 10.250 1.00 96.44 80 LEU A N 1
ATOM 596 C CA . LEU A 1 80 ? -3.751 -4.379 10.359 1.00 96.44 80 LEU A CA 1
ATOM 597 C C . LEU A 1 80 ? -5.192 -4.579 9.889 1.00 96.44 80 LEU A C 1
ATOM 599 O O . LEU A 1 80 ? -6.117 -4.088 10.533 1.00 96.44 80 LEU A O 1
ATOM 603 N N . LEU A 1 81 ? -5.406 -5.310 8.793 1.00 96.19 81 LEU A N 1
ATOM 604 C CA . LEU A 1 81 ? -6.752 -5.617 8.309 1.00 96.19 81 LEU A CA 1
ATOM 605 C C . LEU A 1 81 ? -7.535 -6.448 9.334 1.00 96.19 81 LEU A C 1
ATOM 607 O O . LEU A 1 81 ? -8.710 -6.165 9.569 1.00 96.19 81 LEU A O 1
ATOM 611 N N . GLN A 1 82 ? -6.886 -7.412 9.995 1.00 94.94 82 GLN A N 1
ATOM 612 C CA . GLN A 1 82 ? -7.507 -8.163 11.089 1.00 94.94 82 GLN A CA 1
ATOM 613 C C . GLN A 1 82 ? -7.825 -7.281 12.297 1.00 94.94 82 GLN A C 1
ATOM 615 O O . GLN A 1 82 ? -8.914 -7.397 12.858 1.00 94.94 82 GLN A O 1
ATOM 620 N N . VAL A 1 83 ? -6.914 -6.381 12.679 1.00 96.94 83 VAL A N 1
ATOM 621 C CA . VAL A 1 83 ? -7.143 -5.417 13.764 1.00 96.94 83 VAL A CA 1
ATOM 622 C C . VAL A 1 83 ? -8.354 -4.543 13.468 1.00 96.94 83 VAL A C 1
ATOM 624 O O . VAL A 1 83 ? -9.232 -4.419 14.317 1.00 96.94 83 VAL A O 1
ATOM 627 N N . VAL A 1 84 ? -8.429 -3.957 12.272 1.00 98.44 84 VAL A N 1
ATOM 628 C CA . VAL A 1 84 ? -9.526 -3.060 11.887 1.00 98.44 84 VAL A CA 1
ATOM 629 C C . VAL A 1 84 ? -10.859 -3.809 11.835 1.00 98.44 84 VAL A C 1
ATOM 631 O O . VAL A 1 84 ? -11.862 -3.306 12.344 1.00 98.44 84 VAL A O 1
ATOM 634 N N . ASP A 1 85 ? -10.878 -5.023 11.282 1.00 97.31 85 ASP A N 1
ATOM 635 C CA . ASP A 1 85 ? -12.085 -5.852 11.240 1.00 97.31 85 ASP A CA 1
ATOM 636 C C . ASP A 1 85 ? -12.545 -6.282 12.647 1.00 97.31 85 ASP A C 1
ATOM 638 O O . ASP A 1 85 ? -13.720 -6.145 12.994 1.00 97.31 85 ASP A O 1
ATOM 642 N N . ALA A 1 86 ? -11.624 -6.740 13.499 1.00 96.94 86 ALA A N 1
ATOM 643 C CA . ALA A 1 86 ? -11.935 -7.122 14.875 1.00 96.94 86 ALA A CA 1
ATOM 644 C C . ALA A 1 86 ? -12.370 -5.922 15.733 1.00 96.94 86 ALA A C 1
ATOM 646 O O . ALA A 1 86 ? -13.285 -6.051 16.549 1.00 96.94 86 ALA A O 1
ATOM 647 N N . ALA A 1 87 ? -11.768 -4.749 15.522 1.00 97.50 87 ALA A N 1
ATOM 648 C CA . ALA A 1 87 ? -12.190 -3.496 16.138 1.00 97.50 87 ALA A CA 1
ATOM 649 C C . ALA A 1 87 ? -13.624 -3.129 15.729 1.00 97.50 87 ALA A C 1
ATOM 651 O O . ALA A 1 87 ? -14.432 -2.816 16.600 1.00 97.50 87 ALA A O 1
ATOM 652 N N . GLY A 1 88 ? -13.964 -3.245 14.439 1.00 97.31 88 GLY A N 1
ATOM 653 C CA . GLY A 1 88 ? -15.323 -3.024 13.930 1.00 97.31 88 GLY A CA 1
ATOM 654 C C . GLY A 1 88 ? -16.375 -3.912 14.602 1.00 97.31 88 GLY A C 1
ATOM 655 O O . GLY A 1 88 ? -17.463 -3.449 14.942 1.00 97.31 88 GLY A O 1
ATOM 656 N N . ARG A 1 89 ? -16.030 -5.181 14.854 1.00 95.75 89 ARG A N 1
ATOM 657 C CA . ARG A 1 89 ? -16.928 -6.177 15.461 1.00 95.75 89 ARG A CA 1
ATOM 658 C C . ARG A 1 89 ? -17.009 -6.106 16.990 1.00 95.75 89 ARG A C 1
ATOM 660 O O . ARG A 1 89 ? -17.825 -6.812 17.585 1.00 95.75 89 ARG A O 1
ATOM 667 N N . SER A 1 90 ? -16.168 -5.304 17.641 1.00 95.56 90 SER A N 1
ATOM 668 C CA . SER A 1 90 ? -16.070 -5.247 19.100 1.00 95.56 90 SER A CA 1
ATOM 669 C C . SER A 1 90 ? -16.982 -4.179 19.695 1.00 95.56 90 SER A C 1
ATOM 671 O O . SER A 1 90 ? -16.835 -2.993 19.422 1.00 95.56 90 SER A O 1
ATOM 673 N N . GLU A 1 91 ? -17.860 -4.566 20.624 1.00 95.31 91 GLU A N 1
ATOM 674 C CA . GLU A 1 91 ? -18.681 -3.598 21.370 1.00 95.31 91 GLU A CA 1
ATOM 675 C C . GLU A 1 91 ? -17.850 -2.687 22.288 1.00 95.31 91 GLU A C 1
ATOM 677 O O . GLU A 1 91 ? -18.322 -1.622 22.694 1.00 95.31 91 GLU A O 1
ATOM 682 N N . LYS A 1 92 ? -16.626 -3.101 22.635 1.00 96.56 92 LYS A N 1
ATOM 683 C CA . LYS A 1 92 ? -15.727 -2.374 23.537 1.00 96.56 92 LYS A CA 1
ATOM 684 C C . LYS A 1 92 ? -14.906 -1.298 22.833 1.00 96.56 92 LYS A C 1
ATOM 686 O O . LYS A 1 92 ? -14.546 -0.308 23.464 1.00 96.56 92 LYS A O 1
ATOM 691 N N . VAL A 1 93 ? -14.616 -1.478 21.545 1.00 98.06 93 VAL A N 1
ATOM 692 C CA . VAL A 1 93 ? -13.833 -0.510 20.771 1.00 98.06 93 VAL A CA 1
ATOM 693 C C . VAL A 1 93 ? -14.750 0.614 20.306 1.00 98.06 93 VAL A C 1
ATOM 695 O O . VAL A 1 93 ? -15.772 0.383 19.667 1.00 98.06 93 VAL A O 1
ATOM 698 N N . LYS A 1 94 ? -14.404 1.850 20.667 1.00 98.31 94 LYS A N 1
ATOM 699 C CA . LYS A 1 94 ? -15.193 3.050 20.337 1.00 98.31 94 LYS A CA 1
ATOM 700 C C . LYS A 1 94 ? -14.566 3.859 19.219 1.00 98.31 94 LYS A C 1
ATOM 702 O O . LYS A 1 94 ? -15.292 4.482 18.440 1.00 98.31 94 LYS A O 1
ATOM 707 N N . ALA A 1 95 ? -13.241 3.816 19.122 1.00 98.62 95 ALA A N 1
ATOM 708 C CA . ALA A 1 95 ? -12.514 4.497 18.073 1.00 98.62 95 ALA A CA 1
ATOM 709 C C . ALA A 1 95 ? -11.290 3.715 17.588 1.00 98.62 95 ALA A C 1
ATOM 711 O O . ALA A 1 95 ? -10.671 2.960 18.339 1.00 98.62 95 ALA A O 1
ATOM 712 N N . ILE A 1 96 ? -10.934 3.958 16.330 1.00 98.81 96 ILE A N 1
ATOM 713 C CA . ILE A 1 96 ? -9.624 3.651 15.762 1.00 98.81 96 ILE A CA 1
ATOM 714 C C . ILE A 1 96 ? -8.911 4.985 15.570 1.00 98.81 96 ILE A C 1
ATOM 716 O O . ILE A 1 96 ? -9.402 5.860 14.852 1.00 98.81 96 ILE A O 1
ATOM 720 N N . TRP A 1 97 ? -7.760 5.136 16.209 1.00 98.56 97 TRP A N 1
ATOM 721 C CA . TRP A 1 97 ? -6.904 6.304 16.073 1.00 98.56 97 TRP A CA 1
ATOM 722 C C . TRP A 1 97 ? -5.730 5.975 15.150 1.00 98.56 97 TRP A C 1
ATOM 724 O O . TRP A 1 97 ? -4.862 5.182 15.492 1.00 98.56 97 TRP A O 1
ATOM 734 N N . LEU A 1 98 ? -5.712 6.590 13.972 1.00 98.50 98 LEU A N 1
ATOM 735 C CA . LEU A 1 98 ? -4.618 6.538 13.013 1.00 98.50 98 LEU A CA 1
ATOM 736 C C . LEU A 1 98 ? -3.610 7.647 13.333 1.00 98.50 98 LEU A C 1
ATOM 738 O O . LEU A 1 98 ? -3.869 8.824 13.062 1.00 98.50 98 LEU A O 1
ATOM 742 N N . ASP A 1 99 ? -2.462 7.274 13.888 1.00 96.81 99 ASP A N 1
ATOM 743 C CA . ASP A 1 99 ? -1.312 8.162 14.035 1.00 96.81 99 ASP A CA 1
ATOM 744 C C . ASP A 1 99 ? -0.455 8.086 12.764 1.00 96.81 99 ASP A C 1
ATOM 746 O O . ASP A 1 99 ? 0.240 7.100 12.511 1.00 96.81 99 ASP A O 1
ATOM 750 N N . MET A 1 100 ? -0.591 9.096 11.906 1.00 96.69 100 MET A N 1
ATOM 751 C CA . MET A 1 100 ? -0.123 9.061 10.523 1.00 96.69 100 MET A CA 1
ATOM 752 C C . MET A 1 100 ? 1.230 9.762 10.369 1.00 96.69 100 MET A C 1
ATOM 754 O O . MET A 1 100 ? 1.349 10.975 10.582 1.00 96.69 100 MET A O 1
ATOM 758 N N . GLY A 1 101 ? 2.224 9.013 9.905 1.00 94.25 101 GLY A N 1
ATOM 759 C CA . GLY A 1 101 ? 3.488 9.503 9.368 1.00 94.25 101 GLY A CA 1
ATOM 760 C C . GLY A 1 101 ? 3.530 9.452 7.837 1.00 94.25 101 GLY A C 1
ATOM 761 O O . GLY A 1 101 ? 2.514 9.629 7.159 1.00 94.25 101 GLY A O 1
ATOM 762 N N . MET A 1 102 ? 4.722 9.224 7.284 1.00 91.44 102 MET A N 1
ATOM 763 C CA . MET A 1 102 ? 4.911 9.031 5.845 1.00 91.44 102 MET A CA 1
ATOM 764 C C . MET A 1 102 ? 4.801 7.545 5.522 1.00 91.44 102 MET A C 1
ATOM 766 O O . MET A 1 102 ? 5.677 6.763 5.876 1.00 91.44 102 MET A O 1
ATOM 770 N N . VAL A 1 103 ? 3.734 7.161 4.825 1.00 92.88 103 VAL A N 1
ATOM 771 C CA . VAL A 1 103 ? 3.459 5.753 4.522 1.00 92.88 103 VAL A CA 1
ATOM 772 C C . VAL A 1 103 ? 4.008 5.386 3.152 1.00 92.88 103 VAL A C 1
ATOM 774 O O . VAL A 1 103 ? 3.558 5.915 2.130 1.00 92.88 103 VAL A O 1
ATOM 777 N N . ASP A 1 104 ? 4.921 4.420 3.114 1.00 93.00 104 ASP A N 1
ATOM 778 C CA . ASP A 1 104 ? 5.328 3.779 1.873 1.00 93.00 104 ASP A CA 1
ATOM 779 C C . ASP A 1 104 ? 4.596 2.452 1.672 1.00 93.00 104 ASP A C 1
ATOM 781 O O . ASP A 1 104 ? 4.931 1.418 2.240 1.00 93.00 104 ASP A O 1
ATOM 785 N N . ALA A 1 105 ? 3.551 2.502 0.853 1.00 94.94 105 ALA A N 1
ATOM 786 C CA . ALA A 1 105 ? 2.794 1.330 0.438 1.00 94.94 105 ALA A CA 1
ATOM 787 C C . ALA A 1 105 ? 2.306 1.489 -1.002 1.00 94.94 105 ALA A C 1
ATOM 789 O O . ALA A 1 105 ? 2.278 2.596 -1.558 1.00 94.94 105 ALA A O 1
ATOM 790 N N . SER A 1 106 ? 1.870 0.394 -1.613 1.00 96.25 106 SER A N 1
ATOM 791 C CA . SER A 1 106 ? 1.168 0.464 -2.892 1.00 96.25 106 SER A CA 1
ATOM 792 C C . SER A 1 106 ? -0.206 1.128 -2.738 1.00 96.25 106 SER A C 1
ATOM 794 O O . SER A 1 106 ? -0.842 1.037 -1.689 1.00 96.25 106 SER A O 1
ATOM 796 N N . TRP A 1 107 ? -0.713 1.760 -3.800 1.00 97.00 107 TRP A N 1
ATOM 797 C CA . TRP A 1 107 ? -2.074 2.310 -3.782 1.00 97.00 107 TRP A CA 1
ATOM 798 C C . TRP A 1 107 ? -3.131 1.231 -3.525 1.00 97.00 107 TRP A C 1
ATOM 800 O O . TRP A 1 107 ? -4.092 1.507 -2.821 1.00 97.00 107 TRP A O 1
ATOM 810 N N . ALA A 1 108 ? -2.922 0.005 -4.017 1.00 97.06 108 ALA A N 1
ATOM 811 C CA . ALA A 1 108 ? -3.805 -1.130 -3.754 1.00 97.06 108 ALA A CA 1
ATOM 812 C C . ALA A 1 108 ? -3.874 -1.483 -2.260 1.00 97.06 108 ALA A C 1
ATOM 814 O O . ALA A 1 108 ? -4.971 -1.580 -1.717 1.00 97.06 108 ALA A O 1
ATOM 815 N N . ALA A 1 109 ? -2.726 -1.577 -1.578 1.00 97.25 109 ALA A N 1
ATOM 816 C CA . ALA A 1 109 ? -2.673 -1.820 -0.135 1.00 97.25 109 ALA A CA 1
ATOM 817 C C . ALA A 1 109 ? -3.392 -0.715 0.657 1.00 97.25 109 ALA A C 1
ATOM 819 O O . ALA A 1 109 ? -4.185 -0.993 1.558 1.00 97.25 109 ALA A O 1
ATOM 820 N N . LEU A 1 110 ? -3.178 0.551 0.282 1.00 97.62 110 LEU A N 1
ATOM 821 C CA . LEU A 1 110 ? -3.869 1.676 0.916 1.00 97.62 110 LEU A CA 1
ATOM 822 C C . LEU A 1 110 ? -5.378 1.657 0.639 1.00 97.62 110 LEU A C 1
ATOM 824 O O . LEU A 1 110 ? -6.154 2.033 1.514 1.00 97.62 110 LEU A O 1
ATOM 828 N N . THR A 1 111 ? -5.813 1.216 -0.546 1.00 97.19 111 THR A N 1
ATOM 829 C CA . THR A 1 111 ? -7.235 1.039 -0.877 1.00 97.19 111 THR A CA 1
ATOM 830 C C . THR A 1 111 ? -7.867 -0.077 -0.041 1.00 97.19 111 THR A C 1
ATOM 832 O O . THR A 1 111 ? -8.982 0.105 0.450 1.00 97.19 111 THR A O 1
ATOM 835 N N . GLU A 1 112 ? -7.167 -1.193 0.182 1.00 97.31 112 GLU A N 1
ATOM 836 C CA . GLU A 1 112 ? -7.620 -2.274 1.071 1.00 97.31 112 GLU A CA 1
ATOM 837 C C . GLU A 1 112 ? -7.801 -1.777 2.507 1.00 97.31 112 GLU A C 1
ATOM 839 O O . GLU A 1 112 ? -8.893 -1.895 3.069 1.00 97.31 112 GLU A O 1
ATOM 844 N N . LEU A 1 113 ? -6.776 -1.130 3.069 1.00 97.94 113 LEU A N 1
ATOM 845 C CA . LEU A 1 113 ? -6.835 -0.571 4.419 1.00 97.94 113 LEU A CA 1
ATOM 846 C C . LEU A 1 113 ? -7.945 0.479 4.551 1.00 97.94 113 LEU A C 1
ATOM 848 O O . LEU A 1 113 ? -8.737 0.443 5.491 1.00 97.94 113 LEU A O 1
ATOM 852 N N . ARG A 1 114 ? -8.055 1.389 3.577 1.00 98.06 114 ARG A N 1
ATOM 853 C CA . ARG A 1 114 ? -9.120 2.396 3.523 1.00 98.06 114 ARG A CA 1
ATOM 854 C C . ARG A 1 114 ? -10.510 1.755 3.511 1.00 98.06 114 ARG A C 1
ATOM 856 O O . ARG A 1 114 ? -11.408 2.249 4.188 1.00 98.06 114 ARG A O 1
ATOM 863 N N . THR A 1 115 ? -10.689 0.670 2.759 1.00 97.44 115 THR A N 1
ATOM 864 C CA . THR A 1 115 ? -11.961 -0.066 2.678 1.00 97.44 115 THR A CA 1
ATOM 865 C C . THR A 1 115 ? -12.301 -0.728 4.010 1.00 97.44 115 THR A C 1
ATOM 867 O O . THR A 1 115 ? -13.444 -0.645 4.459 1.00 97.44 115 THR A O 1
ATOM 870 N N . ALA A 1 116 ? -11.316 -1.330 4.682 1.00 98.38 116 ALA A N 1
ATOM 871 C CA . ALA A 1 116 ? -11.511 -1.911 6.008 1.00 98.38 116 ALA A CA 1
ATOM 872 C C . ALA A 1 116 ? -11.899 -0.842 7.042 1.00 98.38 116 ALA A C 1
ATOM 874 O O . ALA A 1 116 ? -12.837 -1.038 7.814 1.00 98.38 116 ALA A O 1
ATOM 875 N N . LEU A 1 117 ? -11.240 0.321 7.009 1.00 98.69 117 LEU A N 1
ATOM 876 C CA . LEU A 1 117 ? -11.563 1.451 7.883 1.00 98.69 117 LEU A CA 1
ATOM 877 C C . LEU A 1 117 ? -12.985 1.968 7.642 1.00 98.69 117 LEU A C 1
ATOM 879 O O . LEU A 1 117 ? -13.713 2.205 8.601 1.00 98.69 117 LEU A O 1
ATOM 883 N N . ASP A 1 118 ? -13.417 2.104 6.385 1.00 98.25 118 ASP A N 1
ATOM 884 C CA . ASP A 1 118 ? -14.796 2.512 6.083 1.00 98.25 118 ASP A CA 1
ATOM 885 C C . ASP A 1 118 ? -15.826 1.466 6.542 1.00 98.25 118 ASP A C 1
ATOM 887 O O . ASP A 1 118 ? -16.893 1.821 7.042 1.00 98.25 118 ASP A O 1
ATOM 891 N N . SER A 1 119 ? -15.486 0.174 6.458 1.00 98.38 119 SER A N 1
ATOM 892 C CA . SER A 1 119 ? -16.310 -0.908 7.012 1.00 98.38 119 SER A CA 1
ATOM 893 C C . SER A 1 119 ? -16.444 -0.802 8.536 1.00 98.38 119 SER A C 1
ATOM 895 O O . SER A 1 119 ? -17.557 -0.876 9.057 1.00 98.38 119 SER A O 1
ATOM 897 N N . ALA A 1 120 ? -15.347 -0.551 9.259 1.00 98.50 120 ALA A N 1
ATOM 898 C CA . ALA A 1 120 ? -15.382 -0.337 10.708 1.00 98.50 120 ALA A CA 1
ATOM 899 C C . ALA A 1 120 ? -16.227 0.896 11.085 1.00 98.50 120 ALA A C 1
ATOM 901 O O . ALA A 1 120 ? -17.032 0.840 12.019 1.00 98.50 120 ALA A O 1
ATOM 902 N N . ARG A 1 121 ? -16.140 1.981 10.301 1.00 98.06 121 ARG A N 1
ATOM 903 C CA . ARG A 1 121 ? -17.010 3.161 10.459 1.00 98.06 121 ARG A CA 1
ATOM 904 C C . ARG A 1 121 ? -18.479 2.830 10.267 1.00 98.06 121 ARG A C 1
ATOM 906 O O . ARG A 1 121 ? -19.318 3.248 11.063 1.00 98.06 121 ARG A O 1
ATOM 913 N N . ALA A 1 122 ? -18.805 2.050 9.239 1.00 97.75 122 ALA A N 1
ATOM 914 C CA . ALA A 1 122 ? -20.171 1.598 8.993 1.00 97.75 122 ALA A CA 1
ATOM 915 C C . ALA A 1 122 ? -20.720 0.718 10.134 1.00 97.75 122 ALA A C 1
ATOM 917 O O . ALA A 1 122 ? -21.935 0.671 10.335 1.00 97.75 122 ALA A O 1
ATOM 918 N N . GLN A 1 123 ? -19.841 0.067 10.903 1.00 97.81 123 GLN A N 1
ATOM 919 C CA . GLN A 1 123 ? -20.174 -0.700 12.110 1.00 97.81 123 GLN A CA 1
ATOM 920 C C . GLN A 1 123 ? -20.276 0.169 13.381 1.00 97.81 123 GLN A C 1
ATOM 922 O O . GLN A 1 123 ? -20.666 -0.326 14.435 1.00 97.81 123 GLN A O 1
ATOM 927 N N . GLY A 1 124 ? -20.018 1.479 13.280 1.00 96.94 124 GLY A N 1
ATOM 928 C CA . GLY A 1 124 ? -20.205 2.451 14.360 1.00 96.94 124 GLY A CA 1
ATOM 929 C C . GLY A 1 124 ? -18.934 2.825 15.125 1.00 96.94 124 GLY A C 1
ATOM 930 O O . GLY A 1 124 ? -19.030 3.562 16.106 1.00 96.94 124 GLY A O 1
ATOM 931 N N . VAL A 1 125 ? -17.761 2.354 14.689 1.00 98.44 125 VAL A N 1
ATOM 932 C CA . VAL A 1 125 ? -16.467 2.757 15.259 1.00 98.44 125 VAL A CA 1
ATOM 933 C C . VAL A 1 125 ? -16.055 4.116 14.694 1.00 98.44 125 VAL A C 1
ATOM 935 O O . VAL A 1 125 ? -16.026 4.302 13.481 1.00 98.44 125 VAL A O 1
ATOM 938 N N . THR A 1 126 ? -15.697 5.068 15.557 1.00 98.62 126 THR A N 1
ATOM 939 C CA . THR A 1 126 ? -15.187 6.373 15.104 1.00 98.62 126 THR A CA 1
ATOM 940 C C . THR A 1 126 ? -13.763 6.213 14.580 1.00 98.62 126 THR A C 1
ATOM 942 O O . THR A 1 126 ? -12.884 5.790 15.325 1.00 98.62 126 THR A O 1
ATOM 945 N N . VAL A 1 127 ? -13.484 6.586 13.334 1.00 98.81 127 VAL A N 1
ATOM 946 C CA . VAL A 1 127 ? -12.100 6.625 12.832 1.00 98.81 127 VAL A CA 1
ATOM 947 C C . VAL A 1 127 ? -11.570 8.047 12.932 1.00 98.81 127 VAL A C 1
ATOM 949 O O . VAL A 1 127 ? -12.187 8.990 12.437 1.00 98.81 127 VAL A O 1
ATOM 952 N N . VAL A 1 128 ? -10.407 8.208 13.552 1.00 98.81 128 VAL A N 1
ATOM 953 C CA . VAL A 1 128 ? -9.735 9.498 13.717 1.00 98.81 128 VAL A CA 1
ATOM 954 C C . VAL A 1 128 ? -8.341 9.415 13.129 1.00 98.81 128 VAL A C 1
ATOM 956 O O . VAL A 1 128 ? -7.614 8.483 13.434 1.00 98.81 128 VAL A O 1
ATOM 959 N N . ALA A 1 129 ? -7.953 10.390 12.312 1.00 98.69 129 ALA A N 1
ATOM 960 C CA . ALA A 1 129 ? -6.600 10.502 11.785 1.00 98.69 129 ALA A CA 1
ATOM 961 C C . ALA A 1 129 ? -5.903 11.740 12.346 1.00 98.69 129 ALA A C 1
ATOM 963 O O . ALA A 1 129 ? -6.462 12.837 12.320 1.00 98.69 129 ALA A O 1
ATOM 964 N N . THR A 1 130 ? -4.674 11.577 12.826 1.00 98.31 130 THR A N 1
ATOM 965 C CA . THR A 1 130 ? -3.828 12.671 13.310 1.00 98.31 130 THR A CA 1
ATOM 966 C C . THR A 1 130 ? -2.506 12.671 12.564 1.00 98.31 130 THR A C 1
ATOM 968 O O . THR A 1 130 ? -1.912 11.616 12.367 1.00 98.31 130 THR A O 1
ATOM 971 N N . SER A 1 131 ? -2.004 13.846 12.186 1.00 97.94 131 SER A N 1
ATOM 972 C CA . SER A 1 131 ? -0.652 13.958 11.637 1.00 97.94 131 SER A CA 1
ATOM 973 C C . SER A 1 131 ? -0.047 15.343 11.831 1.00 97.94 131 SER A C 1
ATOM 975 O O . SER A 1 131 ? -0.741 16.347 12.008 1.00 97.94 131 SER A O 1
ATOM 977 N N . LYS A 1 132 ? 1.281 15.405 11.724 1.00 96.81 132 LYS A N 1
ATOM 978 C CA . LYS A 1 132 ? 2.031 16.659 11.574 1.00 96.81 132 LYS A CA 1
ATOM 979 C C . LYS A 1 132 ? 1.987 17.177 10.137 1.00 96.81 132 LYS A C 1
ATOM 981 O O . LYS A 1 132 ? 2.026 18.387 9.933 1.00 96.81 132 LYS A O 1
ATOM 986 N N . ALA A 1 133 ? 1.929 16.282 9.155 1.00 97.06 133 ALA A N 1
ATOM 987 C CA . ALA A 1 133 ? 1.841 16.616 7.742 1.00 97.06 133 ALA A CA 1
ATOM 988 C C . ALA A 1 133 ? 1.296 15.420 6.965 1.00 97.06 133 ALA A C 1
ATOM 990 O O . ALA A 1 133 ? 1.693 14.289 7.220 1.00 97.06 133 ALA A O 1
ATOM 991 N N . TYR A 1 134 ? 0.449 15.684 5.978 1.00 98.19 134 TYR A N 1
ATOM 992 C CA . TYR A 1 134 ? -0.084 14.648 5.107 1.00 98.19 134 TYR A CA 1
ATOM 993 C C . TYR A 1 134 ? 0.510 14.770 3.705 1.00 98.19 134 TYR A C 1
ATOM 995 O O . TYR A 1 134 ? 0.419 15.817 3.060 1.00 98.19 134 TYR A O 1
ATOM 1003 N N . ASP A 1 135 ? 1.099 13.683 3.225 1.00 96.38 135 ASP A N 1
ATOM 1004 C CA . ASP A 1 135 ? 1.419 13.474 1.815 1.00 96.38 135 ASP A CA 1
ATOM 1005 C C . ASP A 1 135 ? 0.223 12.823 1.080 1.00 96.38 135 ASP A C 1
ATOM 1007 O O . ASP A 1 135 ? -0.757 12.434 1.723 1.00 96.38 135 ASP A O 1
ATOM 1011 N N . PRO A 1 136 ? 0.247 12.673 -0.259 1.00 96.50 136 PRO A N 1
ATOM 1012 C CA . PRO A 1 136 ? -0.896 12.120 -0.982 1.00 96.50 136 PRO A CA 1
ATOM 1013 C C . PRO A 1 136 ? -1.312 10.713 -0.524 1.00 96.50 136 PRO A C 1
ATOM 1015 O O . PRO A 1 136 ? -2.506 10.415 -0.497 1.00 96.50 136 PRO A O 1
ATOM 1018 N N . LYS A 1 137 ? -0.355 9.846 -0.158 1.00 97.38 137 LYS A N 1
ATOM 1019 C CA . LYS A 1 137 ? -0.634 8.469 0.284 1.00 97.38 137 LYS A CA 1
ATOM 1020 C C . LYS A 1 137 ? -1.257 8.442 1.681 1.00 97.38 137 LYS A C 1
ATOM 1022 O O . LYS A 1 137 ? -2.326 7.855 1.858 1.00 97.38 137 LYS A O 1
ATOM 1027 N N . SER A 1 138 ? -0.638 9.110 2.655 1.00 97.31 138 SER A N 1
ATOM 1028 C CA . SER A 1 138 ? -1.181 9.209 4.017 1.00 97.31 138 SER A CA 1
ATOM 1029 C C . SER A 1 138 ? -2.538 9.920 4.025 1.00 97.31 138 SER A C 1
ATOM 1031 O O . SER A 1 138 ? -3.473 9.447 4.671 1.00 97.31 138 SER A O 1
ATOM 1033 N N . TYR A 1 139 ? -2.706 10.989 3.237 1.00 98.19 139 TYR A N 1
ATOM 1034 C CA . TYR A 1 139 ? -3.990 11.675 3.112 1.00 98.19 139 TYR A CA 1
ATOM 1035 C C . TYR A 1 139 ? -5.068 10.805 2.459 1.00 98.19 139 TYR A C 1
ATOM 1037 O O . TYR A 1 139 ? -6.236 10.864 2.850 1.00 98.19 139 TYR A O 1
ATOM 1045 N N . TYR A 1 140 ? -4.715 9.971 1.476 1.00 98.38 140 TYR A N 1
ATOM 1046 C CA . TYR A 1 140 ? -5.675 9.047 0.879 1.00 98.38 140 TYR A CA 1
ATOM 1047 C C . TYR A 1 140 ? -6.262 8.093 1.922 1.00 98.38 140 TYR A C 1
ATOM 1049 O O . TYR A 1 140 ? -7.473 7.902 1.923 1.00 98.38 140 TYR A O 1
ATOM 1057 N N . VAL A 1 141 ? -5.474 7.570 2.863 1.00 98.38 141 VAL A N 1
ATOM 1058 C CA . VAL A 1 141 ? -6.021 6.769 3.973 1.00 98.38 141 VAL A CA 1
ATOM 1059 C C . VAL A 1 141 ? -6.798 7.657 4.946 1.00 98.38 141 VAL A C 1
ATOM 1061 O O . VAL A 1 141 ? -7.984 7.424 5.169 1.00 98.38 141 VAL A O 1
ATOM 1064 N N . ALA A 1 142 ? -6.177 8.727 5.453 1.00 98.50 142 ALA A N 1
ATOM 1065 C CA . ALA A 1 142 ? -6.766 9.618 6.456 1.00 98.50 142 ALA A CA 1
ATOM 1066 C C . ALA A 1 142 ? -8.098 10.239 6.011 1.00 98.50 142 ALA A C 1
ATOM 1068 O O . ALA A 1 142 ? -8.989 10.459 6.827 1.00 98.50 142 ALA A O 1
ATOM 1069 N N . SER A 1 143 ? -8.280 10.477 4.710 1.00 98.44 143 SER A N 1
ATOM 1070 C CA . SER A 1 143 ? -9.495 11.093 4.175 1.00 98.44 143 SER A CA 1
ATOM 1071 C C . SER A 1 143 ? -10.766 10.274 4.415 1.00 98.44 143 SER A C 1
ATOM 1073 O O . SER A 1 143 ? -11.849 10.850 4.311 1.00 98.44 143 SER A O 1
ATOM 1075 N N . VAL A 1 144 ? -10.674 8.984 4.771 1.00 98.12 144 VAL A N 1
ATOM 1076 C CA . VAL A 1 144 ? -11.831 8.151 5.156 1.00 98.12 144 VAL A CA 1
ATOM 1077 C C . VAL A 1 144 ? -12.298 8.389 6.590 1.00 98.12 144 VAL A C 1
ATOM 1079 O O . VAL A 1 144 ? -13.431 8.039 6.903 1.00 98.12 144 VAL A O 1
ATOM 1082 N N . ALA A 1 145 ? -11.451 8.970 7.444 1.00 98.62 145 ALA A N 1
ATOM 1083 C CA . ALA A 1 145 ? -11.719 9.156 8.865 1.00 98.62 145 ALA A CA 1
ATOM 1084 C C . ALA A 1 145 ? -12.937 10.056 9.117 1.00 98.62 145 ALA A C 1
ATOM 1086 O O . ALA A 1 145 ? -13.234 10.958 8.338 1.00 98.62 145 ALA A O 1
ATOM 1087 N N . ASP A 1 146 ? -13.622 9.873 10.239 1.00 98.31 146 ASP A N 1
ATOM 1088 C CA . ASP A 1 146 ? -14.673 10.794 10.679 1.00 98.31 146 ASP A CA 1
ATOM 1089 C C . ASP A 1 146 ? -14.099 12.151 11.094 1.00 98.31 146 ASP A C 1
ATOM 1091 O O . ASP A 1 146 ? -14.791 13.164 10.999 1.00 98.31 146 ASP A O 1
ATOM 1095 N N . ARG A 1 147 ? -12.837 12.169 11.549 1.00 98.00 147 ARG A N 1
ATOM 1096 C CA . ARG A 1 147 ? -12.117 13.383 11.946 1.00 98.00 147 ARG A CA 1
ATOM 1097 C C . ARG A 1 147 ? -10.662 13.336 11.518 1.00 98.00 147 ARG A C 1
ATOM 1099 O O . ARG A 1 147 ? -9.978 12.345 11.763 1.00 98.00 147 ARG A O 1
ATOM 1106 N N . ILE A 1 148 ? -10.184 14.433 10.948 1.00 98.56 148 ILE A N 1
ATOM 1107 C CA . ILE A 1 148 ? -8.794 14.623 10.547 1.00 98.56 148 ILE A CA 1
ATOM 1108 C C . ILE A 1 148 ? -8.213 15.810 11.301 1.00 98.56 148 ILE A C 1
ATOM 1110 O O . ILE A 1 148 ? -8.631 16.956 11.118 1.00 98.56 148 ILE A O 1
ATOM 1114 N N . TYR A 1 149 ? -7.211 15.520 12.115 1.00 98.56 149 TYR A N 1
ATOM 1115 C CA . TYR A 1 149 ? -6.409 16.494 12.829 1.00 98.56 149 TYR A CA 1
ATOM 1116 C C . TYR A 1 149 ? -5.095 16.706 12.079 1.00 98.56 149 TYR A C 1
ATOM 1118 O O . TYR A 1 149 ? -4.444 15.752 11.635 1.00 98.56 149 TYR A O 1
ATOM 1126 N N . LEU A 1 150 ? -4.706 17.969 11.956 1.00 98.69 150 LEU A N 1
ATOM 1127 C CA . LEU A 1 150 ? -3.429 18.398 11.405 1.00 98.69 150 LEU A CA 1
ATOM 1128 C C . LEU A 1 150 ? -2.779 19.370 12.390 1.00 98.69 150 LEU A C 1
ATOM 1130 O O . LEU A 1 150 ? -3.448 20.252 12.922 1.00 98.69 150 LEU A O 1
ATOM 1134 N N . ALA A 1 151 ? -1.477 19.238 12.630 1.00 97.88 151 ALA A N 1
ATOM 1135 C CA . ALA A 1 151 ? -0.761 20.223 13.436 1.00 97.88 151 ALA A CA 1
ATOM 1136 C C . ALA A 1 151 ? -0.939 21.644 12.845 1.00 97.88 151 ALA A C 1
ATOM 1138 O O . ALA A 1 151 ? -0.839 21.794 11.626 1.00 97.88 151 ALA A O 1
ATOM 1139 N N . PRO A 1 152 ? -1.132 22.704 13.656 1.00 97.75 152 PRO A N 1
ATOM 1140 C CA . PRO A 1 152 ? -1.312 24.070 13.149 1.00 97.75 152 PRO A CA 1
ATOM 1141 C C . PRO A 1 152 ? -0.186 24.571 12.232 1.00 97.75 152 PRO A C 1
ATOM 1143 O O . PRO A 1 152 ? -0.435 25.320 11.299 1.00 97.75 152 PRO A O 1
ATOM 1146 N N . ALA A 1 153 ? 1.058 24.136 12.460 1.00 96.88 153 ALA A N 1
ATOM 1147 C CA . ALA A 1 153 ? 2.203 24.450 11.594 1.00 96.88 153 ALA A CA 1
ATOM 1148 C C . ALA A 1 153 ? 2.437 23.414 10.471 1.00 96.88 153 ALA A C 1
ATOM 1150 O O . ALA A 1 153 ? 3.486 23.421 9.824 1.00 96.88 153 ALA A O 1
ATOM 1151 N N . GLY A 1 154 ? 1.502 22.483 10.298 1.00 97.19 154 GLY A N 1
ATOM 1152 C CA . GLY A 1 154 ? 1.569 21.375 9.360 1.00 97.19 154 GLY A CA 1
ATOM 1153 C C . GLY A 1 154 ? 1.211 21.761 7.930 1.00 97.19 154 GLY A C 1
ATOM 1154 O O . GLY A 1 154 ? 0.897 22.909 7.607 1.00 97.19 154 GLY A O 1
ATOM 1155 N N . MET A 1 155 ? 1.258 20.760 7.057 1.00 97.69 155 MET A N 1
ATOM 1156 C CA . MET A 1 155 ? 0.963 20.917 5.636 1.00 97.69 155 MET A CA 1
ATOM 1157 C C . MET A 1 155 ? 0.269 19.692 5.056 1.00 97.69 155 MET A C 1
ATOM 1159 O O . MET A 1 155 ? 0.452 18.575 5.540 1.00 97.69 155 MET A O 1
ATOM 1163 N N . LEU A 1 156 ? -0.503 19.923 3.998 1.00 98.31 156 LEU A N 1
ATOM 1164 C CA . LEU A 1 156 ? -1.139 18.890 3.190 1.00 98.31 156 LEU A CA 1
ATOM 1165 C C . LEU A 1 156 ? -0.644 19.007 1.746 1.00 98.31 156 LEU A C 1
ATOM 1167 O O . LEU A 1 156 ? -0.773 20.062 1.126 1.00 98.31 156 LEU A O 1
ATOM 1171 N N . VAL A 1 157 ? -0.091 17.922 1.208 1.00 97.50 157 VAL A N 1
ATOM 1172 C CA . VAL A 1 157 ? 0.340 17.831 -0.191 1.00 97.50 157 VAL A CA 1
ATOM 1173 C C . VAL A 1 157 ? -0.716 17.104 -1.017 1.00 97.50 157 VAL A C 1
ATOM 1175 O O . VAL A 1 157 ? -1.060 15.959 -0.735 1.00 97.50 157 VAL A O 1
ATOM 1178 N N . LEU A 1 158 ? -1.182 17.752 -2.083 1.00 95.31 158 LEU A N 1
ATOM 1179 C CA . LEU A 1 158 ? -2.110 17.206 -3.073 1.00 95.31 158 LEU A CA 1
ATOM 1180 C C . LEU A 1 158 ? -1.670 17.630 -4.479 1.00 95.31 158 LEU A C 1
ATOM 1182 O O . LEU A 1 158 ? -1.992 18.719 -4.943 1.00 95.31 158 LEU A O 1
ATOM 1186 N N . ASN A 1 159 ? -0.916 16.773 -5.167 1.00 92.44 159 ASN A N 1
ATOM 1187 C CA . ASN A 1 159 ? -0.247 17.107 -6.433 1.00 92.44 159 ASN A CA 1
ATOM 1188 C C . ASN A 1 159 ? -0.451 16.079 -7.561 1.00 92.44 159 ASN A C 1
ATOM 1190 O O . ASN A 1 159 ? 0.244 16.140 -8.577 1.00 92.44 159 ASN A O 1
ATOM 1194 N N . GLY A 1 160 ? -1.393 15.147 -7.403 1.00 92.44 160 GLY A N 1
ATOM 1195 C CA . GLY A 1 160 ? -1.619 14.076 -8.372 1.00 92.44 160 GLY A CA 1
ATOM 1196 C C . GLY A 1 160 ? -0.447 13.095 -8.467 1.00 92.44 160 GLY A C 1
ATOM 1197 O O . GLY A 1 160 ? 0.395 13.008 -7.573 1.00 92.44 160 GLY A O 1
ATOM 1198 N N . LEU A 1 161 ? -0.391 12.340 -9.569 1.00 95.12 161 LEU A N 1
ATOM 1199 C CA . LEU A 1 161 ? 0.654 11.343 -9.813 1.00 95.12 161 LEU A CA 1
ATOM 1200 C C . LEU A 1 161 ? 1.541 11.731 -10.996 1.00 95.12 161 LEU A C 1
ATOM 1202 O O . LEU A 1 161 ? 1.084 12.280 -11.998 1.00 95.12 161 LEU A O 1
ATOM 1206 N N . SER A 1 162 ? 2.823 11.385 -10.905 1.00 94.38 162 SER A N 1
ATOM 1207 C CA . SER A 1 162 ? 3.776 11.553 -11.999 1.00 94.38 162 SER A CA 1
ATOM 1208 C C . SER A 1 162 ? 4.803 10.423 -12.014 1.00 94.38 162 SER A C 1
ATOM 1210 O O . SER A 1 162 ? 5.065 9.794 -10.991 1.00 94.38 162 SER A O 1
ATOM 1212 N N . ALA A 1 163 ? 5.400 10.173 -13.181 1.00 93.81 163 ALA A N 1
ATOM 1213 C CA . ALA A 1 163 ? 6.521 9.252 -13.339 1.00 93.81 163 ALA A CA 1
ATOM 1214 C C . ALA A 1 163 ? 7.650 9.939 -14.113 1.00 93.81 163 ALA A C 1
ATOM 1216 O O . ALA A 1 163 ? 7.430 10.493 -15.192 1.00 93.81 163 ALA A O 1
ATOM 1217 N N . SER A 1 164 ? 8.864 9.874 -13.564 1.00 94.12 164 SER A N 1
ATOM 1218 C CA . SER A 1 164 ? 10.072 10.471 -14.150 1.00 94.12 164 SER A CA 1
ATOM 1219 C C . SER A 1 164 ? 11.227 9.460 -14.186 1.00 94.12 164 SER A C 1
ATOM 1221 O O . SER A 1 164 ? 12.194 9.613 -13.443 1.00 94.12 164 SER A O 1
ATOM 1223 N N . PRO A 1 165 ? 11.143 8.395 -15.006 1.00 93.75 165 PRO A N 1
ATOM 1224 C CA . PRO A 1 165 ? 12.229 7.436 -15.149 1.00 93.75 165 PRO A CA 1
ATOM 1225 C C . PRO A 1 165 ? 13.482 8.092 -15.737 1.00 93.75 165 PRO A C 1
ATOM 1227 O O . PRO A 1 165 ? 13.422 8.883 -16.682 1.00 93.75 165 PRO A O 1
ATOM 1230 N N . THR A 1 166 ? 14.628 7.709 -15.188 1.00 95.81 166 THR A N 1
ATOM 1231 C CA . THR A 1 166 ? 15.949 8.163 -15.631 1.00 95.81 166 THR A CA 1
ATOM 1232 C C . THR A 1 166 ? 16.423 7.353 -16.836 1.00 95.81 166 THR A C 1
ATOM 1234 O O . THR A 1 166 ? 16.264 6.138 -16.858 1.00 95.81 166 THR A O 1
ATOM 1237 N N . TYR A 1 167 ? 17.051 8.010 -17.817 1.00 97.44 167 TYR A N 1
ATOM 1238 C CA . TYR A 1 167 ? 17.656 7.372 -18.993 1.00 97.44 167 TYR A CA 1
ATOM 1239 C C . TYR A 1 167 ? 19.185 7.503 -18.953 1.00 97.44 167 TYR A C 1
ATOM 1241 O O . TYR A 1 167 ? 19.729 8.596 -18.801 1.00 97.44 167 TYR A O 1
ATOM 1249 N N . PHE A 1 168 ? 19.882 6.374 -19.087 1.00 97.25 168 PHE A N 1
ATOM 1250 C CA . PHE A 1 168 ? 21.322 6.224 -18.858 1.00 97.25 168 PHE A CA 1
ATOM 1251 C C . PHE A 1 168 ? 22.152 6.083 -20.135 1.00 97.25 168 PHE A C 1
ATOM 1253 O O . PHE A 1 168 ? 23.379 6.165 -20.060 1.00 97.25 168 PHE A O 1
ATOM 1260 N N . LYS A 1 169 ? 21.527 5.898 -21.304 1.00 97.06 169 LYS A N 1
ATOM 1261 C CA . LYS A 1 169 ? 22.223 5.655 -22.579 1.00 97.06 169 LYS A CA 1
ATOM 1262 C C . LYS A 1 169 ? 23.370 6.641 -22.831 1.00 97.06 169 LYS A C 1
ATOM 1264 O O . LYS A 1 169 ? 24.502 6.224 -23.057 1.00 97.06 169 LYS A O 1
ATOM 1269 N N . GLY A 1 170 ? 23.114 7.946 -22.724 1.00 96.94 170 GLY A N 1
ATOM 1270 C CA . GLY A 1 170 ? 24.140 8.968 -22.947 1.00 96.94 170 GLY A CA 1
ATOM 1271 C C . GLY A 1 170 ? 25.318 8.922 -21.959 1.00 96.94 170 GLY A C 1
ATOM 1272 O O . GLY A 1 170 ? 26.420 9.352 -22.305 1.00 96.94 170 GLY A O 1
ATOM 1273 N N . ALA A 1 171 ? 25.120 8.408 -20.740 1.00 97.12 171 ALA A N 1
ATOM 1274 C CA . ALA A 1 171 ? 26.207 8.168 -19.789 1.00 97.12 171 ALA A CA 1
ATOM 1275 C C . ALA A 1 171 ? 27.004 6.908 -20.161 1.00 97.12 171 ALA A C 1
ATOM 1277 O O . ALA A 1 171 ? 28.233 6.950 -20.170 1.00 97.12 171 ALA A O 1
ATOM 1278 N N . LEU A 1 172 ? 26.315 5.824 -20.532 1.00 97.62 172 LEU A N 1
ATOM 1279 C CA . LEU A 1 172 ? 26.933 4.570 -20.972 1.00 97.62 172 LEU A CA 1
ATOM 1280 C C . LEU A 1 172 ? 27.793 4.768 -22.229 1.00 97.62 172 LEU A C 1
ATOM 1282 O O . LEU A 1 172 ? 28.952 4.354 -22.241 1.00 97.62 172 LEU A O 1
ATOM 1286 N N . ASP A 1 173 ? 27.291 5.510 -23.222 1.00 96.50 173 ASP A N 1
ATOM 1287 C CA . ASP A 1 173 ? 28.027 5.835 -24.451 1.00 96.50 173 ASP A CA 1
ATOM 1288 C C . ASP A 1 173 ? 29.359 6.549 -24.151 1.00 96.50 173 ASP A C 1
ATOM 1290 O O . ASP A 1 173 ? 30.384 6.259 -24.768 1.00 96.50 173 ASP A O 1
ATOM 1294 N N . LYS A 1 174 ? 29.376 7.460 -23.167 1.00 97.69 174 LYS A N 1
ATOM 1295 C CA . LYS A 1 174 ? 30.597 8.169 -22.736 1.00 97.69 174 LYS A CA 1
ATOM 1296 C C . LYS A 1 174 ? 31.592 7.261 -22.017 1.00 97.69 174 LYS A C 1
ATOM 1298 O O . LYS A 1 174 ? 32.790 7.521 -22.073 1.00 97.69 174 LYS A O 1
ATOM 1303 N N . LEU A 1 175 ? 31.100 6.226 -21.340 1.00 97.44 175 LEU A N 1
ATOM 1304 C CA . LEU A 1 175 ? 31.916 5.213 -20.673 1.00 97.44 175 LEU A CA 1
ATOM 1305 C C . LEU A 1 175 ? 32.409 4.124 -21.639 1.00 97.44 175 LEU A C 1
ATOM 1307 O O . LEU A 1 175 ? 33.158 3.246 -21.221 1.00 97.44 175 LEU A O 1
ATOM 1311 N N . GLY A 1 176 ? 32.007 4.170 -22.914 1.00 96.88 176 GLY A N 1
ATOM 1312 C CA . GLY A 1 176 ? 32.311 3.128 -23.894 1.00 96.88 176 GLY A CA 1
ATOM 1313 C C . GLY A 1 176 ? 31.479 1.856 -23.714 1.00 96.88 176 GLY A C 1
ATOM 1314 O O . GLY A 1 176 ? 31.776 0.851 -24.345 1.00 96.88 176 GLY A O 1
ATOM 1315 N N . VAL A 1 177 ? 30.430 1.888 -22.887 1.00 98.06 177 VAL A N 1
ATOM 1316 C CA . VAL A 1 177 ? 29.563 0.737 -22.613 1.00 98.06 177 VAL A CA 1
ATOM 1317 C C . VAL A 1 177 ? 28.339 0.787 -23.524 1.00 98.06 177 VAL A C 1
ATOM 1319 O O . VAL A 1 177 ? 27.640 1.793 -23.588 1.00 98.06 177 VAL A O 1
ATOM 1322 N N . LYS A 1 178 ? 28.036 -0.320 -24.201 1.00 95.69 178 LYS A N 1
ATOM 1323 C CA . LYS A 1 178 ? 26.822 -0.509 -25.004 1.00 95.69 178 LYS A CA 1
ATOM 1324 C C . LYS A 1 178 ? 25.870 -1.461 -24.302 1.00 95.69 178 LYS A C 1
ATOM 1326 O O . LYS A 1 178 ? 26.272 -2.567 -23.946 1.00 95.69 178 LYS A O 1
ATOM 1331 N N . ALA A 1 179 ? 24.615 -1.049 -24.168 1.00 97.12 179 ALA A N 1
ATOM 1332 C CA . ALA A 1 179 ? 23.524 -1.908 -23.732 1.00 97.12 179 ALA A CA 1
ATOM 1333 C C . ALA A 1 179 ? 22.793 -2.502 -24.947 1.00 97.12 179 ALA A C 1
ATOM 1335 O O . ALA A 1 179 ? 22.494 -1.797 -25.911 1.00 97.12 179 ALA A O 1
ATOM 1336 N N . HIS A 1 180 ? 22.480 -3.793 -24.885 1.00 95.56 180 HIS A N 1
ATOM 1337 C CA . HIS A 1 180 ? 21.727 -4.533 -25.892 1.00 95.56 180 HIS A CA 1
ATOM 1338 C C . HIS A 1 180 ? 20.449 -5.054 -25.250 1.00 95.56 180 HIS A C 1
ATOM 1340 O O . HIS A 1 180 ? 20.496 -5.932 -24.390 1.00 95.56 180 HIS A O 1
ATOM 1346 N N . LEU A 1 181 ? 19.312 -4.500 -25.667 1.00 95.12 181 LEU A N 1
ATOM 1347 C CA . LEU A 1 181 ? 17.996 -4.957 -25.239 1.00 95.12 181 LEU A CA 1
ATOM 1348 C C . LEU A 1 181 ? 17.482 -6.026 -26.205 1.00 95.12 181 LEU A C 1
ATOM 1350 O O . LEU A 1 181 ? 17.284 -5.758 -27.390 1.00 95.12 181 LEU A O 1
ATOM 1354 N N . VAL A 1 182 ? 17.213 -7.215 -25.680 1.00 95.00 182 VAL A N 1
ATOM 1355 C CA . VAL A 1 182 ? 16.514 -8.298 -26.374 1.00 95.00 182 VAL A CA 1
ATOM 1356 C C . VAL A 1 182 ? 15.093 -8.355 -25.829 1.00 95.00 182 VAL A C 1
ATOM 1358 O O . VAL A 1 182 ? 14.907 -8.472 -24.625 1.00 95.00 182 VAL A O 1
ATOM 1361 N N . ARG A 1 183 ? 14.080 -8.262 -26.688 1.00 93.00 183 ARG A N 1
ATOM 1362 C CA . ARG A 1 183 ? 12.661 -8.434 -26.328 1.00 93.00 183 ARG A CA 1
ATOM 1363 C C . ARG A 1 183 ? 11.874 -8.935 -27.537 1.00 93.00 183 ARG A C 1
ATOM 1365 O O . ARG A 1 183 ? 12.373 -8.856 -28.660 1.00 93.00 183 ARG A O 1
ATOM 1372 N N . GLY A 1 184 ? 10.657 -9.429 -27.310 1.00 88.56 184 GLY A N 1
ATOM 1373 C CA . GLY A 1 184 ? 9.748 -9.829 -28.391 1.00 88.56 184 GLY A CA 1
ATOM 1374 C C . GLY A 1 184 ? 9.515 -8.692 -29.391 1.00 88.56 184 GLY A C 1
ATOM 1375 O O . GLY A 1 184 ? 9.401 -7.529 -28.998 1.00 88.56 184 GLY A O 1
ATOM 1376 N N . SER A 1 185 ? 9.462 -9.011 -30.687 1.00 84.62 185 SER A N 1
ATOM 1377 C CA . SER A 1 185 ? 9.317 -8.014 -31.761 1.00 84.62 185 SER A CA 1
ATOM 1378 C C . SER A 1 185 ? 7.984 -7.261 -31.727 1.00 84.62 185 SER A C 1
ATOM 1380 O O . SER A 1 185 ? 7.886 -6.154 -32.245 1.00 84.62 185 SER A O 1
ATOM 1382 N N . ASP A 1 186 ? 6.969 -7.862 -31.120 1.00 87.25 186 ASP A N 1
ATOM 1383 C CA . ASP A 1 186 ? 5.625 -7.337 -30.891 1.00 87.25 186 ASP A CA 1
ATOM 1384 C C . ASP A 1 186 ? 5.447 -6.728 -29.488 1.00 87.25 186 ASP A C 1
ATOM 1386 O O . ASP A 1 186 ? 4.391 -6.181 -29.177 1.00 87.25 186 ASP A O 1
ATOM 1390 N N . ASN A 1 187 ? 6.487 -6.747 -28.648 1.00 88.62 187 ASN A N 1
ATOM 1391 C CA . ASN A 1 187 ? 6.387 -6.350 -27.249 1.00 88.62 187 ASN A CA 1
ATOM 1392 C C . ASN A 1 187 ? 6.832 -4.901 -26.998 1.00 88.62 187 ASN A C 1
ATOM 1394 O O . ASN A 1 187 ? 7.765 -4.617 -26.240 1.00 88.62 187 ASN A O 1
ATOM 1398 N N . ALA A 1 188 ? 6.162 -3.965 -27.676 1.00 91.00 188 ALA A N 1
ATOM 1399 C CA . ALA A 1 188 ? 6.487 -2.538 -27.623 1.00 91.00 188 ALA A CA 1
ATOM 1400 C C . ALA A 1 188 ? 6.384 -1.934 -26.207 1.00 91.00 188 ALA A C 1
ATOM 1402 O O . ALA A 1 188 ? 7.099 -0.979 -25.905 1.00 91.00 188 ALA A O 1
ATOM 1403 N N . PHE A 1 189 ? 5.539 -2.513 -25.348 1.00 95.06 189 PHE A N 1
ATOM 1404 C CA . PHE A 1 189 ? 5.280 -2.067 -23.975 1.00 95.06 189 PHE A CA 1
ATOM 1405 C C . PHE A 1 189 ? 6.196 -2.721 -22.925 1.00 95.06 189 PHE A C 1
ATOM 1407 O O . PHE A 1 189 ? 6.243 -2.275 -21.782 1.00 95.06 189 PHE A O 1
ATOM 1414 N N . LYS A 1 190 ? 7.001 -3.740 -23.273 1.00 95.94 190 LYS A N 1
ATOM 1415 C CA . LYS A 1 190 ? 8.025 -4.253 -22.345 1.00 95.94 190 LYS A CA 1
ATOM 1416 C C . LYS A 1 190 ? 9.206 -3.282 -22.299 1.00 95.94 190 LYS A C 1
ATOM 1418 O O . LYS A 1 190 ? 10.181 -3.419 -23.043 1.00 95.94 190 LYS A O 1
ATOM 1423 N N . SER A 1 191 ? 9.070 -2.251 -21.469 1.00 94.75 191 SER A N 1
ATOM 1424 C CA . SER A 1 191 ? 9.879 -1.030 -21.515 1.00 94.75 191 SER A CA 1
ATOM 1425 C C . SER A 1 191 ? 10.964 -0.921 -20.439 1.00 94.75 191 SER A C 1
ATOM 1427 O O . SER A 1 191 ? 11.764 0.009 -20.495 1.00 94.75 191 SER A O 1
ATOM 1429 N N . ALA A 1 192 ? 11.064 -1.879 -19.510 1.00 94.19 192 ALA A N 1
ATOM 1430 C CA . ALA A 1 192 ? 12.035 -1.851 -18.406 1.00 94.19 192 ALA A CA 1
ATOM 1431 C C . ALA A 1 192 ? 13.506 -1.719 -18.862 1.00 94.19 192 ALA A C 1
ATOM 1433 O O . ALA A 1 192 ? 14.335 -1.170 -18.143 1.00 94.19 192 ALA A O 1
ATOM 1434 N N . GLY A 1 193 ? 13.832 -2.173 -20.079 1.00 94.75 193 GLY A N 1
ATOM 1435 C CA . GLY A 1 193 ? 15.160 -2.010 -20.677 1.00 94.75 193 GLY A CA 1
ATOM 1436 C C . GLY A 1 193 ? 15.394 -0.690 -21.425 1.00 94.75 193 GLY A C 1
ATOM 1437 O O . GLY A 1 193 ? 16.539 -0.383 -21.756 1.00 94.75 193 GLY A O 1
ATOM 1438 N N . GLU A 1 194 ? 14.352 0.104 -21.708 1.00 95.81 194 GLU A N 1
ATOM 1439 C CA . GLU A 1 194 ? 14.476 1.371 -22.450 1.00 95.81 194 GLU A CA 1
ATOM 1440 C C . GLU A 1 194 ? 15.448 2.379 -21.820 1.00 95.81 194 GLU A C 1
ATOM 1442 O O . GLU A 1 194 ? 16.220 2.965 -22.586 1.00 95.81 194 GLU A O 1
ATOM 1447 N N . PRO A 1 195 ? 15.488 2.563 -20.480 1.00 96.94 195 PRO A N 1
ATOM 1448 C CA . PRO A 1 195 ? 16.451 3.445 -19.819 1.00 96.94 195 PRO A CA 1
ATOM 1449 C C . PRO A 1 195 ? 17.902 3.265 -20.266 1.00 96.94 195 PRO A C 1
ATOM 1451 O O . PRO A 1 195 ? 18.677 4.217 -20.262 1.00 96.94 195 PRO A O 1
ATOM 1454 N N . PHE A 1 196 ? 18.287 2.056 -20.669 1.00 97.44 196 PHE A N 1
ATOM 1455 C CA . PHE A 1 196 ? 19.668 1.727 -21.007 1.00 97.44 196 PHE A CA 1
ATOM 1456 C C . PHE A 1 196 ? 19.992 1.900 -22.495 1.00 97.44 196 PHE A C 1
ATOM 1458 O O . PHE A 1 196 ? 21.162 2.033 -22.847 1.00 97.44 196 PHE A O 1
ATOM 1465 N N . ILE A 1 197 ? 18.979 1.916 -23.368 1.00 95.56 197 ILE A N 1
ATOM 1466 C CA . ILE A 1 197 ? 19.155 1.928 -24.832 1.00 95.56 197 ILE A CA 1
ATOM 1467 C C . ILE A 1 197 ? 18.594 3.171 -25.527 1.00 95.56 197 ILE A C 1
ATOM 1469 O O . ILE A 1 197 ? 18.816 3.346 -26.726 1.00 95.56 197 ILE A O 1
ATOM 1473 N N . ALA A 1 198 ? 17.863 4.022 -24.808 1.00 95.81 198 ALA A N 1
ATOM 1474 C CA . ALA A 1 198 ? 17.233 5.228 -25.332 1.00 95.81 198 ALA A CA 1
ATOM 1475 C C . ALA A 1 198 ? 17.619 6.464 -24.505 1.00 95.81 198 ALA A C 1
ATOM 1477 O O . ALA A 1 198 ? 18.159 6.353 -23.408 1.00 95.81 198 ALA A O 1
ATOM 1478 N N . ASP A 1 199 ? 17.341 7.650 -25.043 1.00 96.00 199 ASP A N 1
ATOM 1479 C CA . ASP A 1 199 ? 17.537 8.926 -24.339 1.00 96.00 199 ASP A CA 1
ATOM 1480 C C . ASP A 1 199 ? 16.234 9.442 -23.693 1.00 96.00 199 ASP A C 1
ATOM 1482 O O . ASP A 1 199 ? 16.248 10.419 -22.946 1.00 96.00 199 ASP A O 1
ATOM 1486 N N . SER A 1 200 ? 15.095 8.811 -23.998 1.00 96.00 200 SER A N 1
ATOM 1487 C CA . SER A 1 200 ? 13.768 9.169 -23.489 1.00 96.00 200 SER A CA 1
ATOM 1488 C C . SER A 1 200 ? 12.755 8.033 -23.691 1.00 96.00 200 SER A C 1
ATOM 1490 O O . SER A 1 200 ? 13.034 7.051 -24.383 1.00 96.00 200 SER A O 1
ATOM 1492 N N . MET A 1 201 ? 11.567 8.172 -23.087 1.00 96.62 201 MET A N 1
ATOM 1493 C CA . MET A 1 201 ? 10.454 7.227 -23.259 1.00 96.62 201 MET A CA 1
ATOM 1494 C C . MET A 1 201 ? 10.053 7.065 -24.719 1.00 96.62 201 MET A C 1
ATOM 1496 O O . MET A 1 201 ? 9.807 8.053 -25.417 1.00 96.62 201 MET A O 1
ATOM 1500 N N . SER A 1 202 ? 9.870 5.812 -25.141 1.00 96.25 202 SER A N 1
ATOM 1501 C CA . SER A 1 202 ? 9.146 5.524 -26.376 1.00 96.25 202 SER A CA 1
ATOM 1502 C C . SER A 1 202 ? 7.684 5.981 -26.284 1.00 96.25 202 SER A C 1
ATOM 1504 O O . SER A 1 202 ? 7.140 6.192 -25.198 1.00 96.25 202 SER A O 1
ATOM 1506 N N . ALA A 1 203 ? 7.010 6.111 -27.431 1.00 97.38 203 ALA A N 1
ATOM 1507 C CA . ALA A 1 203 ? 5.585 6.447 -27.459 1.00 97.38 203 ALA A CA 1
ATOM 1508 C C . ALA A 1 203 ? 4.722 5.393 -26.737 1.00 97.38 203 ALA A C 1
ATOM 1510 O O . ALA A 1 203 ? 3.774 5.756 -26.047 1.00 97.38 203 ALA A O 1
ATOM 1511 N N . ALA A 1 204 ? 5.083 4.108 -26.848 1.00 96.31 204 ALA A N 1
ATOM 1512 C CA . ALA A 1 204 ? 4.398 3.016 -26.158 1.00 96.31 204 ALA A CA 1
ATOM 1513 C C . ALA A 1 204 ? 4.587 3.109 -24.637 1.00 96.31 204 ALA A C 1
ATOM 1515 O O . ALA A 1 204 ? 3.614 3.058 -23.888 1.00 96.31 204 ALA A O 1
ATOM 1516 N N . ASN A 1 205 ? 5.822 3.344 -24.184 1.00 96.12 205 ASN A N 1
ATOM 1517 C CA . ASN A 1 205 ? 6.114 3.506 -22.764 1.00 96.12 205 ASN A CA 1
ATOM 1518 C C . ASN A 1 205 ? 5.463 4.775 -22.177 1.00 96.12 205 ASN A C 1
ATOM 1520 O O . ASN A 1 205 ? 4.966 4.782 -21.056 1.00 96.12 205 ASN A O 1
ATOM 1524 N N . ARG A 1 206 ? 5.394 5.860 -22.953 1.00 97.50 206 ARG A N 1
ATOM 1525 C CA . ARG A 1 206 ? 4.649 7.057 -22.548 1.00 97.50 206 ARG A CA 1
ATOM 1526 C C . ARG A 1 206 ? 3.161 6.759 -22.378 1.00 97.50 206 ARG A C 1
ATOM 1528 O O . ARG A 1 206 ? 2.597 7.154 -21.366 1.00 97.50 206 ARG A O 1
ATOM 1535 N N . LEU A 1 207 ? 2.555 6.055 -23.335 1.00 97.75 207 LEU A N 1
ATOM 1536 C CA . LEU A 1 207 ? 1.144 5.683 -23.272 1.00 97.75 207 LEU A CA 1
ATOM 1537 C C . LEU A 1 207 ? 0.845 4.821 -2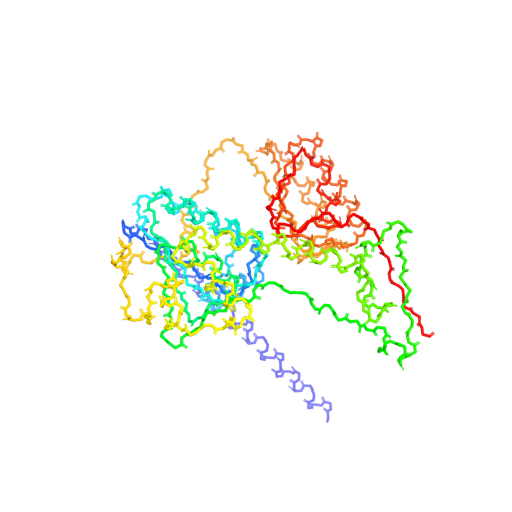2.039 1.00 97.75 207 LEU A C 1
ATOM 1539 O O . LEU A 1 207 ? -0.054 5.173 -21.287 1.00 97.75 207 LEU A O 1
ATOM 1543 N N . GLN A 1 208 ? 1.615 3.757 -21.775 1.00 96.31 208 GLN A N 1
ATOM 1544 C CA . GLN A 1 208 ? 1.348 2.903 -20.606 1.00 96.31 208 GLN A CA 1
ATOM 1545 C C . GLN A 1 208 ? 1.463 3.664 -19.280 1.00 96.31 208 GLN A C 1
ATOM 1547 O O . GLN A 1 208 ? 0.641 3.449 -18.398 1.00 96.31 208 GLN A O 1
ATOM 1552 N N . TYR A 1 209 ? 2.452 4.558 -19.126 1.00 96.69 209 TYR A N 1
ATOM 1553 C CA . TYR A 1 209 ? 2.582 5.347 -17.901 1.00 96.69 209 TYR A CA 1
ATOM 1554 C C . TYR A 1 209 ? 1.415 6.318 -17.766 1.00 96.69 209 TYR A C 1
ATOM 1556 O O . TYR A 1 209 ? 0.901 6.481 -16.667 1.00 96.69 209 TYR A O 1
ATOM 1564 N N . THR A 1 210 ? 0.979 6.944 -18.862 1.00 97.50 210 THR A N 1
ATOM 1565 C CA . THR A 1 210 ? -0.202 7.811 -18.846 1.00 97.50 210 THR A CA 1
ATOM 1566 C C . THR A 1 210 ? -1.447 7.041 -18.411 1.00 97.50 210 THR A C 1
ATOM 1568 O O . THR A 1 210 ? -2.077 7.458 -17.448 1.00 97.50 210 THR A O 1
ATOM 1571 N N . GLU A 1 211 ? -1.758 5.905 -19.038 1.00 97.00 211 GLU A N 1
ATOM 1572 C CA . GLU A 1 211 ? -2.935 5.099 -18.679 1.00 97.00 211 GLU A CA 1
ATOM 1573 C C . GLU A 1 211 ? -2.870 4.604 -17.228 1.00 97.00 211 GLU A C 1
ATOM 1575 O O . GLU A 1 211 ? -3.844 4.723 -16.487 1.00 97.00 211 GLU A O 1
ATOM 1580 N N . LEU A 1 212 ? -1.702 4.120 -16.788 1.00 96.25 212 LEU A N 1
ATOM 1581 C CA . LEU A 1 212 ? -1.504 3.635 -15.423 1.00 96.25 212 LEU A CA 1
ATOM 1582 C C . LEU A 1 212 ? -1.713 4.744 -14.385 1.00 96.25 212 LEU A C 1
ATOM 1584 O O . LEU A 1 212 ? -2.469 4.573 -13.431 1.00 96.25 212 LEU A O 1
ATOM 1588 N N . LEU A 1 213 ? -1.047 5.888 -14.566 1.00 97.12 213 LEU A N 1
ATOM 1589 C CA . LEU A 1 213 ? -1.135 7.004 -13.626 1.00 97.12 213 LEU A CA 1
ATOM 1590 C C . LEU A 1 213 ? -2.539 7.611 -13.617 1.00 97.12 213 LEU A C 1
ATOM 1592 O O . LEU A 1 213 ? -3.045 7.935 -12.547 1.00 97.12 213 LEU A O 1
ATOM 1596 N N . SER A 1 214 ? -3.178 7.746 -14.782 1.00 96.75 214 SER A N 1
ATOM 1597 C CA . SER A 1 214 ? -4.546 8.257 -14.880 1.00 96.75 214 SER A CA 1
ATOM 1598 C C . SER A 1 214 ? -5.559 7.320 -14.226 1.00 96.75 214 SER A C 1
ATOM 1600 O O . SER A 1 214 ? -6.426 7.804 -13.503 1.00 96.75 214 SER A O 1
ATOM 1602 N N . GLY A 1 215 ? -5.433 6.004 -14.423 1.00 96.94 215 GLY A N 1
ATOM 1603 C CA . GLY A 1 215 ? -6.298 5.012 -13.784 1.00 96.94 215 GLY A CA 1
ATOM 1604 C C . GLY A 1 215 ? -6.179 5.040 -12.261 1.00 96.94 215 GLY A C 1
ATOM 1605 O O . GLY A 1 215 ? -7.178 5.225 -11.571 1.00 96.94 215 GLY A O 1
ATOM 1606 N N . ILE A 1 216 ? -4.950 4.960 -11.736 1.00 97.38 216 ILE A N 1
ATOM 1607 C CA . ILE A 1 216 ? -4.715 5.004 -10.286 1.00 97.38 216 ILE A CA 1
ATOM 1608 C C . ILE A 1 216 ? -5.211 6.328 -9.698 1.00 97.38 216 ILE A C 1
ATOM 1610 O O . ILE A 1 216 ? -5.913 6.331 -8.689 1.00 97.38 216 ILE A O 1
ATOM 1614 N N . TRP A 1 217 ? -4.872 7.458 -10.326 1.00 97.25 217 TRP A N 1
ATOM 1615 C CA . TRP A 1 217 ? -5.278 8.763 -9.813 1.00 97.25 217 TRP A CA 1
ATOM 1616 C C . TRP A 1 217 ? -6.797 8.937 -9.812 1.00 97.25 217 TRP A C 1
ATOM 1618 O O . TRP A 1 217 ? -7.328 9.490 -8.856 1.00 97.25 217 TRP A O 1
ATOM 1628 N N . SER A 1 218 ? -7.500 8.433 -10.831 1.00 96.88 218 SER A N 1
ATOM 1629 C CA . SER A 1 218 ? -8.965 8.486 -10.886 1.00 96.88 218 SER A CA 1
ATOM 1630 C C . SER A 1 218 ? -9.606 7.811 -9.670 1.00 96.88 218 SER A C 1
ATOM 1632 O O . SER A 1 218 ? -10.527 8.371 -9.078 1.00 96.88 218 SER A O 1
ATOM 1634 N N . GLU A 1 219 ? -9.105 6.644 -9.261 1.00 97.00 219 GLU A N 1
ATOM 1635 C CA . GLU A 1 219 ? -9.601 5.921 -8.081 1.00 97.00 219 GLU A CA 1
ATOM 1636 C C . GLU A 1 219 ? -9.251 6.637 -6.768 1.00 97.00 219 GLU A C 1
ATOM 1638 O O . GLU A 1 219 ? -10.090 6.772 -5.873 1.00 97.00 219 GLU A O 1
ATOM 1643 N N . VAL A 1 220 ? -8.023 7.156 -6.657 1.00 97.38 220 VAL A N 1
ATOM 1644 C CA . VAL A 1 220 ? -7.567 7.918 -5.482 1.00 97.38 220 VAL A CA 1
ATOM 1645 C C . VAL A 1 220 ? -8.388 9.194 -5.303 1.00 97.38 220 VAL A C 1
ATOM 1647 O O . VAL A 1 220 ? -8.904 9.460 -4.214 1.00 97.38 220 VAL A O 1
ATOM 1650 N N . GLU A 1 221 ? -8.552 9.961 -6.379 1.00 96.94 221 GLU A N 1
ATOM 1651 C CA . GLU A 1 221 ? -9.361 11.174 -6.408 1.00 96.94 221 GLU A CA 1
ATOM 1652 C C . GLU A 1 221 ? -10.815 10.866 -6.048 1.00 96.94 221 GLU A C 1
ATOM 1654 O O . GLU A 1 221 ? -11.374 11.520 -5.165 1.00 96.94 221 GLU A O 1
ATOM 1659 N N . ALA A 1 222 ? -11.422 9.853 -6.673 1.00 96.81 222 ALA A N 1
ATOM 1660 C CA . ALA A 1 222 ? -12.794 9.454 -6.375 1.00 96.81 222 ALA A CA 1
ATOM 1661 C C . ALA A 1 222 ? -12.967 9.086 -4.895 1.00 96.81 222 ALA A C 1
ATOM 1663 O O . ALA A 1 222 ? -13.921 9.540 -4.259 1.00 96.81 222 ALA A O 1
ATOM 1664 N N . GLY A 1 223 ? -12.018 8.337 -4.325 1.00 97.06 223 GLY A N 1
ATOM 1665 C CA . GLY A 1 223 ? -12.004 7.988 -2.908 1.00 97.06 223 GLY A CA 1
ATOM 1666 C C . GLY A 1 223 ? -11.979 9.222 -2.005 1.00 97.06 223 GLY A C 1
ATOM 1667 O O . GLY A 1 223 ? -12.873 9.382 -1.171 1.00 97.06 223 GLY A O 1
ATOM 1668 N N . ILE A 1 224 ? -11.010 10.126 -2.196 1.00 97.88 224 ILE A N 1
ATOM 1669 C CA . ILE A 1 224 ? -10.888 11.352 -1.387 1.00 97.88 224 ILE A CA 1
ATOM 1670 C C . ILE A 1 224 ? -12.164 12.189 -1.496 1.00 97.88 224 ILE A C 1
ATOM 1672 O O . ILE A 1 224 ? -12.743 12.580 -0.481 1.00 97.88 224 ILE A O 1
ATOM 1676 N N . ARG A 1 225 ? -12.638 12.432 -2.721 1.00 96.19 225 ARG A N 1
ATOM 1677 C CA . ARG A 1 225 ? -13.804 13.283 -2.985 1.00 96.19 225 ARG A CA 1
ATOM 1678 C C . ARG A 1 225 ? -15.109 12.697 -2.447 1.00 96.19 225 ARG A C 1
ATOM 1680 O O . ARG A 1 225 ? -15.987 13.452 -2.030 1.00 96.19 225 ARG A O 1
ATOM 1687 N N . ALA A 1 226 ? -15.241 11.371 -2.408 1.00 95.94 226 ALA A N 1
ATOM 1688 C CA . ALA A 1 226 ? -16.405 10.709 -1.823 1.00 95.94 226 ALA A CA 1
ATOM 1689 C C . ALA A 1 226 ? -16.526 10.960 -0.311 1.00 95.94 226 ALA A C 1
ATOM 1691 O O . ALA A 1 226 ? -17.652 11.097 0.188 1.00 95.94 226 ALA A O 1
ATOM 1692 N N . SER A 1 227 ? -15.395 11.065 0.396 1.00 96.31 227 SER A N 1
ATOM 1693 C CA . SER A 1 227 ? -15.352 11.359 1.835 1.00 96.31 227 SER A CA 1
ATOM 1694 C C . SER A 1 227 ? -15.286 12.855 2.149 1.00 96.31 227 SER A C 1
ATOM 1696 O O . SER A 1 227 ? -15.857 13.294 3.142 1.00 96.31 227 SER A O 1
ATOM 1698 N N . ARG A 1 228 ? -14.652 13.665 1.293 1.00 95.75 228 ARG A N 1
ATOM 1699 C CA . ARG A 1 228 ? -14.493 15.120 1.459 1.00 95.75 228 ARG A CA 1
ATOM 1700 C C . ARG A 1 228 ? -15.404 15.879 0.493 1.00 95.75 228 ARG A C 1
ATOM 1702 O O . ARG A 1 228 ? -14.957 16.560 -0.419 1.00 95.75 228 ARG A O 1
ATOM 1709 N N . ARG A 1 229 ? -16.720 15.760 0.680 1.00 92.50 229 ARG A N 1
ATOM 1710 C CA . ARG A 1 229 ? -17.728 16.271 -0.281 1.00 92.50 229 ARG A CA 1
ATOM 1711 C C . ARG A 1 229 ? -17.849 17.796 -0.345 1.00 92.50 229 ARG A C 1
ATOM 1713 O O . ARG A 1 229 ? -18.510 18.313 -1.241 1.00 92.50 229 ARG A O 1
ATOM 1720 N N . SER A 1 230 ? -17.265 18.499 0.620 1.00 94.06 230 SER A N 1
ATOM 1721 C CA . SER A 1 230 ? -17.358 19.955 0.739 1.00 94.06 230 SER A CA 1
ATOM 1722 C C . SER A 1 230 ? -16.465 20.698 -0.256 1.00 94.06 230 SER A C 1
ATOM 1724 O O . SER A 1 230 ? -16.782 21.834 -0.609 1.00 94.06 230 SER A O 1
ATOM 1726 N N . ILE A 1 231 ? -15.380 20.076 -0.736 1.00 95.00 231 ILE A N 1
ATOM 1727 C CA . ILE A 1 231 ? -14.510 20.700 -1.734 1.00 95.00 231 ILE A CA 1
ATOM 1728 C C . ILE A 1 231 ? -15.154 20.649 -3.129 1.00 95.00 231 ILE A C 1
ATOM 1730 O O . ILE A 1 231 ? -15.611 19.605 -3.598 1.00 95.00 231 ILE A O 1
ATOM 1734 N N . ASN A 1 232 ? -15.205 21.802 -3.799 1.00 95.56 232 ASN A N 1
ATOM 1735 C CA . ASN A 1 232 ? -15.772 21.927 -5.142 1.00 95.56 232 ASN A CA 1
ATOM 1736 C C . ASN A 1 232 ? -14.731 21.653 -6.245 1.00 95.56 232 ASN A C 1
ATOM 1738 O O . ASN A 1 232 ? -13.524 21.677 -6.006 1.00 95.56 232 ASN A O 1
ATOM 1742 N N . ASP A 1 233 ? -15.211 21.439 -7.475 1.00 95.50 233 ASP A N 1
ATOM 1743 C CA . ASP A 1 233 ? -14.361 21.110 -8.630 1.00 95.50 233 ASP A CA 1
ATOM 1744 C C . ASP A 1 233 ? -13.316 22.188 -8.945 1.00 95.50 233 ASP A C 1
ATOM 1746 O O . ASP A 1 233 ? -12.193 21.862 -9.334 1.00 95.50 233 ASP A O 1
ATOM 1750 N N . SER A 1 234 ? -13.670 23.472 -8.804 1.00 96.56 234 SER A N 1
ATOM 1751 C CA . SER A 1 234 ? -12.751 24.568 -9.122 1.00 96.56 234 SER A CA 1
ATOM 1752 C C . SER A 1 234 ? -11.597 24.661 -8.133 1.00 96.56 234 SER A C 1
ATOM 1754 O O . SER A 1 234 ? -10.457 24.797 -8.570 1.00 96.56 234 SER A O 1
ATOM 1756 N N . ASP A 1 235 ? -11.873 24.542 -6.834 1.00 96.56 235 ASP A N 1
ATOM 1757 C CA . ASP A 1 235 ? -10.843 24.537 -5.796 1.00 96.56 235 ASP A CA 1
ATOM 1758 C C . ASP A 1 235 ? -9.970 23.290 -5.927 1.00 96.56 235 ASP A C 1
ATOM 1760 O O . ASP A 1 235 ? -8.750 23.406 -5.960 1.00 96.56 235 ASP A O 1
ATOM 1764 N N . TRP A 1 236 ? -10.574 22.111 -6.118 1.00 96.12 236 TRP A N 1
ATOM 1765 C CA . TRP A 1 236 ? -9.831 20.868 -6.344 1.00 96.12 236 TRP A CA 1
ATOM 1766 C C . TRP A 1 236 ? -8.874 20.977 -7.539 1.00 96.12 236 TRP A C 1
ATOM 1768 O O . TRP A 1 236 ? -7.679 20.705 -7.429 1.00 96.12 236 TRP A O 1
ATOM 1778 N N . THR A 1 237 ? -9.377 21.465 -8.676 1.00 95.38 237 THR A N 1
ATOM 1779 C CA . THR A 1 237 ? -8.565 21.682 -9.881 1.00 95.38 237 THR A CA 1
ATOM 1780 C C . THR A 1 237 ? -7.471 22.726 -9.644 1.00 95.38 237 THR A C 1
ATOM 1782 O O . THR A 1 237 ? -6.366 22.588 -10.172 1.00 95.38 237 THR A O 1
ATOM 1785 N N . HIS A 1 238 ? -7.754 23.776 -8.869 1.00 96.25 238 HIS A N 1
ATOM 1786 C CA . HIS A 1 238 ? -6.773 24.808 -8.545 1.00 96.25 238 HIS A CA 1
ATOM 1787 C C . HIS A 1 238 ? -5.619 24.254 -7.704 1.00 96.25 238 HIS A C 1
ATOM 1789 O O . HIS A 1 238 ? -4.463 24.497 -8.049 1.00 96.25 238 HIS A O 1
ATOM 1795 N N . ILE A 1 239 ? -5.922 23.465 -6.669 1.00 96.19 239 ILE A N 1
ATOM 1796 C CA . ILE A 1 239 ? -4.928 22.806 -5.809 1.00 96.19 239 ILE A CA 1
ATOM 1797 C C . ILE A 1 239 ? -3.964 21.990 -6.667 1.00 96.19 239 ILE A C 1
ATOM 1799 O O . ILE A 1 239 ? -2.766 22.263 -6.683 1.00 96.19 239 ILE A O 1
ATOM 1803 N N . LEU A 1 240 ? -4.495 21.074 -7.482 1.00 94.56 240 LEU A N 1
ATOM 1804 C CA . LEU A 1 240 ? -3.671 20.166 -8.282 1.00 94.56 240 LEU A CA 1
ATOM 1805 C C . LEU A 1 240 ? -2.754 20.887 -9.282 1.00 94.56 240 LEU A C 1
ATOM 1807 O O . LEU A 1 240 ? -1.649 20.418 -9.548 1.00 94.56 240 LEU A O 1
ATOM 1811 N N . ASN A 1 241 ? -3.192 22.016 -9.848 1.00 94.00 241 ASN A N 1
ATOM 1812 C CA . ASN A 1 241 ? -2.458 22.698 -10.920 1.00 94.00 241 ASN A CA 1
ATOM 1813 C C . ASN A 1 241 ? -1.593 23.876 -10.448 1.00 94.00 241 ASN A C 1
ATOM 1815 O O . ASN A 1 241 ? -0.668 24.277 -11.162 1.00 94.00 241 ASN A O 1
ATOM 1819 N N . HIS A 1 242 ? -1.906 24.473 -9.296 1.00 95.88 242 HIS A N 1
ATOM 1820 C CA . HIS A 1 242 ? -1.336 25.760 -8.883 1.00 95.88 242 HIS A CA 1
ATOM 1821 C C . HIS A 1 242 ? -0.969 25.842 -7.399 1.00 95.88 242 HIS A C 1
ATOM 1823 O O . HIS A 1 242 ? -0.047 26.585 -7.065 1.00 95.88 242 HIS A O 1
ATOM 1829 N N . GLU A 1 243 ? -1.638 25.086 -6.529 1.00 95.38 243 GLU A N 1
ATOM 1830 C CA . GLU A 1 243 ? -1.443 25.127 -5.074 1.00 95.38 243 GLU A CA 1
ATOM 1831 C C . GLU A 1 243 ? -1.280 23.708 -4.479 1.00 95.38 243 GLU A C 1
ATOM 1833 O O . GLU A 1 243 ? -2.037 23.316 -3.595 1.00 95.38 243 GLU A O 1
ATOM 1838 N N . PRO A 1 244 ? -0.304 22.897 -4.941 1.00 92.00 244 PRO A N 1
ATOM 1839 C CA . PRO A 1 244 ? -0.197 21.495 -4.527 1.00 92.00 244 PRO A CA 1
ATOM 1840 C C . PRO A 1 244 ? 0.256 21.296 -3.074 1.00 92.00 244 PRO A C 1
ATOM 1842 O O . PRO A 1 244 ? 0.256 20.171 -2.580 1.00 92.00 244 PRO A O 1
ATOM 1845 N N . LEU A 1 245 ? 0.701 22.365 -2.412 1.00 97.38 245 LEU A N 1
ATOM 1846 C CA . LEU A 1 245 ? 1.132 22.374 -1.021 1.00 97.38 245 LEU A CA 1
ATOM 1847 C C . LEU A 1 245 ? 0.258 23.365 -0.254 1.00 97.38 245 LEU A C 1
ATOM 1849 O O . LEU A 1 245 ? 0.420 24.576 -0.398 1.00 97.38 245 LEU A O 1
ATOM 1853 N N . LEU A 1 246 ? -0.644 22.839 0.565 1.00 98.12 246 LEU A N 1
ATOM 1854 C CA . LEU A 1 246 ? -1.578 23.614 1.369 1.00 98.12 246 LEU A CA 1
ATOM 1855 C C . LEU A 1 246 ? -1.021 23.807 2.777 1.00 98.12 246 LEU A C 1
ATOM 1857 O O . LEU A 1 246 ? -0.497 22.866 3.381 1.00 98.12 246 LEU A O 1
ATOM 1861 N N . THR A 1 247 ? -1.174 25.016 3.320 1.00 98.31 247 THR A N 1
ATOM 1862 C CA . THR A 1 247 ? -1.000 25.228 4.764 1.00 98.31 247 THR A CA 1
ATOM 1863 C C . THR A 1 247 ? -2.136 24.554 5.529 1.00 98.31 247 THR A C 1
ATOM 1865 O O . THR A 1 247 ? -3.190 24.253 4.959 1.00 98.31 247 THR A O 1
ATOM 1868 N N . ALA A 1 248 ? -1.941 24.337 6.827 1.00 98.38 248 ALA A N 1
ATOM 1869 C CA . ALA A 1 248 ? -2.966 23.776 7.693 1.00 98.38 248 ALA A CA 1
ATOM 1870 C C . ALA A 1 248 ? -4.268 24.601 7.668 1.00 98.38 248 ALA A C 1
ATOM 1872 O O . ALA A 1 248 ? -5.350 24.044 7.482 1.00 98.38 248 ALA A O 1
ATOM 1873 N N . GLU A 1 249 ? -4.169 25.932 7.750 1.00 98.44 249 GLU A N 1
ATOM 1874 C CA . GLU A 1 249 ? -5.322 26.837 7.678 1.00 98.44 249 GLU A CA 1
ATOM 1875 C C . GLU A 1 249 ? -6.042 26.714 6.341 1.00 98.44 249 GLU A C 1
ATOM 1877 O O . GLU A 1 249 ? -7.261 26.566 6.313 1.00 98.44 249 GLU A O 1
ATOM 1882 N N . ARG A 1 250 ? -5.295 26.695 5.230 1.00 97.69 250 ARG A N 1
ATOM 1883 C CA . ARG A 1 250 ? -5.881 26.554 3.897 1.00 97.69 250 ARG A CA 1
ATOM 1884 C C . ARG A 1 250 ? -6.583 25.206 3.723 1.00 97.69 250 ARG A C 1
ATOM 1886 O O . ARG A 1 250 ? -7.671 25.151 3.154 1.00 97.69 250 ARG A O 1
ATOM 1893 N N . ALA A 1 251 ? -5.990 24.123 4.227 1.00 98.25 251 ALA A N 1
ATOM 1894 C CA . ALA A 1 251 ? -6.604 22.799 4.203 1.00 98.25 251 ALA A CA 1
ATOM 1895 C C . ALA A 1 251 ? -7.899 22.756 5.036 1.00 98.25 251 ALA A C 1
ATOM 1897 O O . ALA A 1 251 ? -8.873 22.127 4.616 1.00 98.25 251 ALA A O 1
ATOM 1898 N N . GLN A 1 252 ? -7.942 23.448 6.180 1.00 98.25 252 GLN A N 1
ATOM 1899 C CA . GLN A 1 252 ? -9.142 23.536 7.013 1.00 98.25 252 GLN A CA 1
ATOM 1900 C C . GLN A 1 252 ? -10.227 24.413 6.370 1.00 98.25 252 GLN A C 1
ATOM 1902 O O . GLN A 1 252 ? -11.393 24.025 6.347 1.00 98.25 252 GLN A O 1
ATOM 1907 N N . GLU A 1 253 ? -9.862 25.561 5.789 1.00 97.62 253 GLU A N 1
ATOM 1908 C CA . GLU A 1 253 ? -10.777 26.437 5.037 1.00 97.62 253 GLU A CA 1
ATOM 1909 C C . GLU A 1 253 ? -11.486 25.694 3.897 1.00 97.62 253 GLU A C 1
ATOM 1911 O O . GLU A 1 253 ? -12.660 25.942 3.619 1.00 97.62 253 GLU A O 1
ATOM 1916 N N . LEU A 1 254 ? -10.775 24.768 3.249 1.00 97.00 254 LEU A N 1
ATOM 1917 C CA . LEU A 1 254 ? -11.282 23.911 2.178 1.00 97.00 254 LEU A CA 1
ATOM 1918 C C . LEU A 1 254 ? -12.021 22.659 2.680 1.00 97.00 254 LEU A C 1
ATOM 1920 O O . LEU A 1 254 ? -12.478 21.858 1.863 1.00 97.00 254 LEU A O 1
ATOM 1924 N N . ALA A 1 255 ? -12.134 22.478 4.000 1.00 97.12 255 ALA A N 1
ATOM 1925 C CA . ALA A 1 255 ? -12.699 21.294 4.648 1.00 97.12 255 ALA A CA 1
ATOM 1926 C C . ALA A 1 255 ? -12.031 19.972 4.209 1.00 97.12 255 ALA A C 1
ATOM 1928 O O . ALA A 1 255 ? -12.673 18.921 4.119 1.00 97.12 255 ALA A O 1
ATOM 1929 N N . LEU A 1 256 ? -10.728 20.030 3.919 1.00 98.00 256 LEU A N 1
ATOM 1930 C CA . LEU A 1 256 ? -9.881 18.861 3.680 1.00 98.00 256 LEU A CA 1
ATOM 1931 C C . LEU A 1 256 ? -9.340 18.285 4.996 1.00 98.00 256 LEU A C 1
ATOM 1933 O O . LEU A 1 256 ? -9.067 17.088 5.070 1.00 98.00 256 LEU A O 1
ATOM 1937 N N . VAL A 1 257 ? -9.232 19.107 6.038 1.00 98.44 257 VAL A N 1
ATOM 1938 C CA . VAL A 1 257 ? -8.985 18.682 7.423 1.00 98.44 257 VAL A CA 1
ATOM 1939 C C . VAL A 1 257 ? -10.023 19.316 8.343 1.00 98.44 257 VAL A C 1
ATOM 1941 O O . VAL A 1 257 ? -10.584 20.362 8.015 1.00 98.44 257 VAL A O 1
ATOM 1944 N N . ASP A 1 258 ? -10.278 18.691 9.489 1.00 98.19 258 ASP A N 1
ATOM 1945 C CA . ASP A 1 258 ? -11.360 19.090 10.392 1.00 98.19 258 ASP A CA 1
ATOM 1946 C C . ASP A 1 258 ? -10.836 19.983 11.530 1.00 98.19 258 ASP A C 1
ATOM 1948 O O . ASP A 1 258 ? -11.436 21.011 11.862 1.00 98.19 258 ASP A O 1
ATOM 1952 N N . HIS A 1 259 ? -9.670 19.645 12.088 1.00 98.25 259 HIS A N 1
ATOM 1953 C CA . HIS A 1 259 ? -9.118 20.301 13.273 1.00 98.25 259 HIS A CA 1
ATOM 1954 C C . HIS A 1 259 ? -7.636 20.640 13.118 1.00 98.25 259 HIS A C 1
ATOM 1956 O O . HIS A 1 259 ? -6.851 19.834 12.621 1.00 98.25 259 HIS A O 1
ATOM 1962 N N . LEU A 1 260 ? -7.258 21.828 13.601 1.00 98.50 260 LEU A N 1
ATOM 1963 C CA . LEU A 1 260 ? -5.869 22.271 13.686 1.00 98.50 260 LEU A CA 1
ATOM 1964 C C . LEU A 1 260 ? -5.427 22.264 15.144 1.00 98.50 260 LEU A C 1
ATOM 1966 O O . LEU A 1 260 ? -5.683 23.227 15.865 1.00 98.50 260 LEU A O 1
ATOM 1970 N N . GLN A 1 261 ? -4.849 21.151 15.585 1.00 97.69 261 GLN A N 1
ATOM 1971 C CA . GLN A 1 261 ? -4.531 20.898 16.991 1.00 97.69 261 GLN A CA 1
ATOM 1972 C C . GLN A 1 261 ? -3.275 20.036 17.128 1.00 97.69 261 GLN A C 1
ATOM 1974 O O . GLN A 1 261 ? -2.968 19.212 16.263 1.00 97.69 261 GLN A O 1
ATOM 1979 N N . TYR A 1 262 ? -2.556 20.228 18.227 1.00 95.12 262 TYR A N 1
ATOM 1980 C CA . TYR A 1 262 ? -1.464 19.374 18.677 1.00 95.12 262 TYR A CA 1
ATOM 1981 C C . TYR A 1 262 ? -1.975 18.189 19.520 1.00 95.12 262 TYR A C 1
ATOM 1983 O O . TYR A 1 262 ? -3.116 18.219 19.986 1.00 95.12 262 TYR A O 1
ATOM 1991 N N . PRO A 1 263 ? -1.148 17.139 19.728 1.00 91.62 263 PRO A N 1
ATOM 1992 C CA . PRO A 1 263 ? -1.491 15.982 20.560 1.00 91.62 263 PRO A CA 1
ATOM 1993 C C . PRO A 1 263 ? -2.038 16.298 21.954 1.00 91.62 263 PRO A C 1
ATOM 1995 O O . PRO A 1 263 ? -2.879 15.569 22.457 1.00 91.62 263 PRO A O 1
ATOM 1998 N N . ASP A 1 264 ? -1.581 17.385 22.569 1.00 93.44 264 ASP A N 1
ATOM 1999 C CA . ASP A 1 264 ? -1.987 17.826 23.903 1.00 93.44 264 ASP A CA 1
ATOM 2000 C C . ASP A 1 264 ? -3.289 18.649 23.931 1.00 93.44 264 ASP A C 1
ATOM 2002 O O . ASP A 1 264 ? -3.745 19.036 25.007 1.00 93.44 264 ASP A O 1
ATOM 2006 N N . GLU A 1 265 ? -3.894 18.932 22.773 1.00 94.56 265 GLU A N 1
ATOM 2007 C CA . GLU A 1 265 ? -5.070 19.804 22.652 1.00 94.56 265 GLU A CA 1
ATOM 2008 C C . GLU A 1 265 ? -6.381 19.064 22.337 1.00 94.56 265 GLU A C 1
ATOM 2010 O O . GLU A 1 265 ? -7.456 19.639 22.527 1.00 94.56 265 GLU A O 1
ATOM 2015 N N . TRP A 1 266 ? -6.326 17.822 21.846 1.00 92.81 266 TRP A N 1
ATOM 2016 C CA . TRP A 1 266 ? -7.518 17.000 21.603 1.00 92.81 266 TRP A CA 1
ATOM 2017 C C . TRP A 1 266 ? -7.790 16.038 22.761 1.00 92.81 266 TRP A C 1
ATOM 2019 O O . TRP A 1 266 ? -6.903 15.721 23.546 1.00 92.81 266 TRP A O 1
ATOM 2029 N N . SER A 1 267 ? -9.038 15.571 22.875 1.00 93.81 267 SER A N 1
ATOM 2030 C CA . SER A 1 267 ? -9.451 14.621 23.910 1.00 93.81 267 SER A CA 1
ATOM 2031 C C . SER A 1 267 ? -10.012 13.344 23.296 1.00 93.81 267 SER A C 1
ATOM 2033 O O . SER A 1 267 ? -10.901 13.391 22.445 1.00 93.81 267 SER A O 1
ATOM 2035 N N . VAL A 1 268 ? -9.550 12.191 23.786 1.00 94.12 268 VAL A N 1
ATOM 2036 C CA . VAL A 1 268 ? -10.054 10.867 23.380 1.00 94.12 268 VAL A CA 1
ATOM 2037 C C . VAL A 1 268 ? -11.545 10.700 23.695 1.00 94.12 268 VAL A C 1
ATOM 2039 O O . VAL A 1 268 ? -12.271 10.018 22.966 1.00 94.12 268 VAL A O 1
ATOM 2042 N N . ALA A 1 269 ? -12.036 11.384 24.732 1.00 94.88 269 ALA A N 1
ATOM 2043 C CA . ALA A 1 269 ? -13.452 11.397 25.085 1.00 94.88 269 ALA A CA 1
ATOM 2044 C C . ALA A 1 269 ? -14.327 11.945 23.946 1.00 94.88 269 ALA A C 1
ATOM 2046 O O . ALA A 1 269 ? -15.452 11.476 23.750 1.00 94.88 269 ALA A O 1
ATOM 2047 N N . ASP A 1 270 ? -13.804 12.873 23.136 1.00 94.81 270 ASP A N 1
ATOM 2048 C CA . ASP A 1 270 ? -14.523 13.405 21.979 1.00 94.81 270 ASP A CA 1
ATOM 2049 C C . ASP A 1 270 ? -14.730 12.343 20.888 1.00 94.81 270 ASP A C 1
ATOM 2051 O O . ASP A 1 270 ? -15.597 12.513 20.028 1.00 94.81 270 ASP A O 1
ATOM 2055 N N . TRP A 1 271 ? -13.951 11.259 20.912 1.00 95.56 271 TRP A N 1
ATOM 2056 C CA . TRP A 1 271 ? -14.033 10.113 20.001 1.00 95.56 271 TRP A CA 1
ATOM 2057 C C . TRP A 1 271 ? -14.888 8.973 20.582 1.00 95.56 271 TRP A C 1
ATOM 2059 O O . TRP A 1 271 ? -15.084 7.950 19.930 1.00 95.56 271 TRP A O 1
ATOM 2069 N N . GLY A 1 272 ? -15.407 9.146 21.805 1.00 94.00 272 GLY A N 1
ATOM 2070 C CA . GLY A 1 272 ? -16.183 8.148 22.546 1.00 94.00 272 GLY A CA 1
ATOM 2071 C C . GLY A 1 272 ? -15.346 7.170 23.379 1.00 94.00 272 GLY A C 1
ATOM 2072 O O . GLY A 1 272 ? -15.924 6.284 24.017 1.00 94.00 272 GLY A O 1
ATOM 2073 N N . GLY A 1 273 ? -14.020 7.324 23.376 1.00 94.38 273 GLY A N 1
ATOM 2074 C CA . GLY A 1 273 ? -13.081 6.481 24.112 1.00 94.38 273 GLY A CA 1
ATOM 2075 C C . GLY A 1 273 ? -12.678 7.036 25.479 1.00 94.38 273 GLY A C 1
ATOM 2076 O O . GLY A 1 273 ? -13.171 8.077 25.913 1.00 94.38 273 GLY A O 1
ATOM 2077 N N . ASP A 1 274 ? -11.749 6.339 26.125 1.00 93.00 274 ASP A N 1
ATOM 2078 C CA . ASP A 1 274 ? -11.076 6.750 27.362 1.00 93.00 274 ASP A CA 1
ATOM 2079 C C . ASP A 1 274 ? -9.554 6.807 27.141 1.00 93.00 274 ASP A C 1
ATOM 2081 O O . ASP A 1 274 ? -9.008 5.967 26.423 1.00 93.00 274 ASP A O 1
ATOM 2085 N N . GLU A 1 275 ? -8.870 7.777 27.751 1.00 91.44 275 GLU A N 1
ATOM 2086 C CA . GLU A 1 275 ? -7.406 7.923 27.660 1.00 91.44 275 GLU A CA 1
ATOM 2087 C C . GLU A 1 275 ? -6.691 6.713 28.272 1.00 91.44 275 GLU A C 1
ATOM 2089 O O . GLU A 1 275 ? -5.752 6.184 27.680 1.00 91.44 275 GLU A O 1
ATOM 2094 N N . ASP A 1 276 ? -7.206 6.198 29.393 1.00 91.94 276 ASP A N 1
ATOM 2095 C CA . ASP A 1 276 ? -6.710 4.967 30.024 1.00 91.94 276 ASP A CA 1
ATOM 2096 C C . ASP A 1 276 ? -7.090 3.700 29.221 1.00 91.94 276 ASP A C 1
ATOM 2098 O O . ASP A 1 276 ? -6.655 2.591 29.536 1.00 91.94 276 ASP A O 1
ATOM 2102 N N . GLY A 1 277 ? -7.931 3.848 28.189 1.00 93.44 277 GLY A N 1
ATOM 2103 C CA . GLY A 1 277 ? -8.402 2.787 27.300 1.00 93.44 277 GLY A CA 1
ATOM 2104 C C . GLY A 1 277 ? -7.677 2.714 25.954 1.00 93.44 277 GLY A C 1
ATOM 2105 O O . GLY A 1 277 ? -8.093 1.923 25.102 1.00 93.44 277 GLY A O 1
ATOM 2106 N N . ILE A 1 278 ? -6.637 3.522 25.731 1.00 95.56 278 ILE A N 1
ATOM 2107 C CA . ILE A 1 278 ? -5.823 3.435 24.514 1.00 95.56 278 ILE A CA 1
ATOM 2108 C C . ILE A 1 278 ? -5.026 2.127 24.539 1.00 95.56 278 ILE A C 1
ATOM 2110 O O . ILE A 1 278 ? -4.337 1.816 25.509 1.00 95.56 278 ILE A O 1
ATOM 2114 N N . ILE A 1 279 ? -5.103 1.371 23.449 1.00 94.75 279 ILE A N 1
ATOM 2115 C CA . ILE A 1 279 ? -4.334 0.148 23.229 1.00 94.75 279 ILE A CA 1
ATOM 2116 C C . ILE A 1 279 ? -3.661 0.214 21.859 1.00 94.75 279 ILE A C 1
ATOM 2118 O O . ILE A 1 279 ? -4.277 0.649 20.884 1.00 94.75 279 ILE A O 1
ATOM 2122 N N . SER A 1 280 ? -2.401 -0.213 21.772 1.00 94.25 280 SER A N 1
ATOM 2123 C CA . SER A 1 280 ? -1.708 -0.305 20.488 1.00 94.25 280 SER A CA 1
ATOM 2124 C C . SER A 1 280 ? -2.344 -1.382 19.601 1.00 94.25 280 SER A C 1
ATOM 2126 O O . SER A 1 280 ? -2.888 -2.377 20.084 1.00 94.25 280 SER A O 1
ATOM 2128 N N . ALA A 1 281 ? -2.267 -1.210 18.285 1.00 94.75 281 ALA A N 1
ATOM 2129 C CA . ALA A 1 281 ? -2.759 -2.197 17.333 1.00 94.75 281 ALA A CA 1
ATOM 2130 C C . ALA A 1 281 ? -2.080 -3.567 17.503 1.00 94.75 281 ALA A C 1
ATOM 2132 O O . ALA A 1 281 ? -2.751 -4.589 17.378 1.00 94.75 281 ALA A O 1
ATOM 2133 N N . SER A 1 282 ? -0.790 -3.597 17.851 1.00 90.62 282 SER A N 1
ATOM 2134 C CA . SER A 1 282 ? -0.039 -4.831 18.102 1.00 90.62 282 SER A CA 1
ATOM 2135 C C . SER A 1 282 ? -0.515 -5.552 19.362 1.00 90.62 282 SER A C 1
ATOM 2137 O O . SER A 1 282 ? -0.728 -6.763 19.322 1.00 90.62 282 SER A O 1
ATOM 2139 N N . ASP A 1 283 ? -0.750 -4.823 20.458 1.00 90.62 283 ASP A N 1
ATOM 2140 C CA . ASP A 1 283 ? -1.277 -5.418 21.693 1.00 90.62 283 ASP A CA 1
ATOM 2141 C C . ASP A 1 283 ? -2.708 -5.912 21.491 1.00 90.62 283 ASP A C 1
ATOM 2143 O O . ASP A 1 283 ? -3.073 -6.986 21.963 1.00 90.62 283 ASP A O 1
ATOM 2147 N N . PHE A 1 284 ? -3.521 -5.152 20.751 1.00 93.94 284 PHE A N 1
ATOM 2148 C CA . PHE A 1 284 ? -4.873 -5.566 20.397 1.00 93.94 284 PHE A CA 1
ATOM 2149 C C . PHE A 1 284 ? -4.866 -6.818 19.510 1.00 93.94 284 PHE A C 1
ATOM 2151 O O . PHE A 1 284 ? -5.649 -7.735 19.747 1.00 93.94 284 PHE A O 1
ATOM 2158 N N . TYR A 1 285 ? -3.959 -6.892 18.532 1.00 92.44 285 TYR A N 1
ATOM 2159 C CA . TYR A 1 285 ? -3.777 -8.067 17.681 1.00 92.44 285 TYR A CA 1
ATOM 2160 C C . TYR A 1 285 ? -3.374 -9.307 18.487 1.00 92.44 285 TYR A C 1
ATOM 2162 O O . TYR A 1 285 ? -3.932 -10.380 18.279 1.00 92.44 285 TYR A O 1
ATOM 2170 N N . ALA A 1 286 ? -2.472 -9.159 19.462 1.00 90.12 286 ALA A N 1
ATOM 2171 C CA . ALA A 1 286 ? -2.046 -10.251 20.338 1.00 90.12 286 ALA A CA 1
ATOM 2172 C C . ALA A 1 286 ? -3.174 -10.810 21.234 1.00 90.12 286 ALA A C 1
ATOM 2174 O O . ALA A 1 286 ? -3.046 -11.918 21.752 1.00 90.12 286 ALA A O 1
ATOM 2175 N N . MET A 1 287 ? -4.274 -10.067 21.414 1.00 90.31 287 MET A N 1
ATOM 2176 C CA . MET A 1 287 ? -5.481 -10.533 22.113 1.00 90.31 287 MET A CA 1
ATOM 2177 C C . MET A 1 287 ? -6.467 -11.277 21.211 1.00 90.31 287 MET A C 1
ATOM 2179 O O . MET A 1 287 ? -7.462 -11.805 21.714 1.00 90.31 287 MET A O 1
ATOM 2183 N N . LEU A 1 288 ? -6.266 -11.263 19.891 1.00 90.38 288 LEU A N 1
ATOM 2184 C CA . LEU A 1 288 ? -7.174 -11.932 18.973 1.00 90.38 288 LEU A CA 1
ATOM 2185 C C . LEU A 1 288 ? -6.974 -13.441 19.081 1.00 90.38 288 LEU A C 1
ATOM 2187 O O . LEU A 1 288 ? -5.916 -13.980 18.766 1.00 90.38 288 LEU A O 1
ATOM 2191 N N . GLU A 1 289 ? -8.024 -14.125 19.519 1.00 83.00 289 GLU A N 1
ATOM 2192 C CA . GLU A 1 289 ? -8.033 -15.580 19.558 1.00 83.00 289 GLU A CA 1
ATOM 2193 C C . GLU A 1 289 ? -8.210 -16.139 18.138 1.00 83.00 289 GLU A C 1
ATOM 2195 O O . GLU A 1 289 ? -9.078 -15.663 17.390 1.00 83.00 289 GLU A O 1
ATOM 2200 N N . PRO A 1 290 ? -7.433 -17.167 17.751 1.00 77.31 290 PRO A N 1
ATOM 2201 C CA . PRO A 1 290 ? -7.659 -17.886 16.509 1.00 77.31 290 PRO A CA 1
ATOM 2202 C C . PRO A 1 290 ? -9.093 -18.415 16.438 1.00 77.31 290 PRO A C 1
ATOM 2204 O O . PRO A 1 290 ? -9.672 -18.852 17.433 1.00 77.31 290 PRO A O 1
ATOM 2207 N N . SER A 1 291 ? -9.671 -18.418 15.239 1.00 72.44 291 SER A N 1
ATOM 2208 C CA . SER A 1 291 ? -10.977 -19.041 15.036 1.00 72.44 291 SER A CA 1
ATOM 2209 C C . SER A 1 291 ? -10.892 -20.552 15.287 1.00 72.44 291 SER A C 1
ATOM 2211 O O . SER A 1 291 ? -10.049 -21.226 14.703 1.00 72.44 291 SER A O 1
ATOM 2213 N N . GLU A 1 292 ? -11.801 -21.098 16.100 1.00 75.00 292 GLU A N 1
ATOM 2214 C CA . GLU A 1 292 ? -11.939 -22.548 16.338 1.00 75.00 292 GLU A CA 1
ATOM 2215 C C . GLU A 1 292 ? -12.676 -23.286 15.191 1.00 75.00 292 GLU A C 1
ATOM 2217 O O . GLU A 1 292 ? -13.315 -24.312 15.416 1.00 75.00 292 GLU A O 1
ATOM 2222 N N . ALA A 1 293 ? -12.670 -22.751 13.966 1.00 75.69 293 ALA A N 1
ATOM 2223 C CA . ALA A 1 293 ? -13.405 -23.338 12.844 1.00 75.69 293 ALA A CA 1
ATOM 2224 C C . ALA A 1 293 ? -12.800 -24.676 12.369 1.00 75.69 293 ALA A C 1
ATOM 2226 O O . ALA A 1 293 ? -11.583 -24.859 12.352 1.00 75.69 293 ALA A O 1
ATOM 2227 N N . ASP A 1 294 ? -13.667 -25.594 11.924 1.00 78.38 294 ASP A N 1
ATOM 2228 C CA . ASP A 1 294 ? -13.256 -26.866 11.324 1.00 78.38 294 ASP A CA 1
ATOM 2229 C C . ASP A 1 294 ? -12.716 -26.644 9.897 1.00 78.38 294 ASP A C 1
ATOM 2231 O O . ASP A 1 294 ? -13.481 -26.402 8.958 1.00 78.38 294 ASP A O 1
ATOM 2235 N N . GLY A 1 295 ? -11.400 -26.797 9.727 1.00 82.44 295 GLY A N 1
ATOM 2236 C CA . GLY A 1 295 ? -10.704 -26.689 8.441 1.00 82.44 295 GLY A CA 1
ATOM 2237 C C . GLY A 1 295 ? -10.081 -25.317 8.185 1.00 82.44 295 GLY A C 1
ATOM 2238 O O . GLY A 1 295 ? -10.585 -24.284 8.622 1.00 82.44 295 GLY A O 1
ATOM 2239 N N . LEU A 1 296 ? -8.952 -25.318 7.476 1.00 91.44 296 LEU A N 1
ATOM 2240 C CA . LEU A 1 296 ? -8.110 -24.140 7.285 1.00 91.44 296 LEU A CA 1
ATOM 2241 C C . LEU A 1 296 ? -8.087 -23.691 5.825 1.00 91.44 296 LEU A C 1
ATOM 2243 O O . LEU A 1 296 ? -8.010 -24.507 4.907 1.00 91.44 296 LEU A O 1
ATOM 2247 N N . ILE A 1 297 ? -8.069 -22.377 5.614 1.00 94.06 297 ILE A N 1
ATOM 2248 C CA . ILE A 1 297 ? -7.642 -21.779 4.349 1.00 94.06 297 ILE A CA 1
ATOM 2249 C C . ILE A 1 297 ? -6.207 -21.305 4.538 1.00 94.06 297 ILE A C 1
ATOM 2251 O O . ILE A 1 297 ? -5.934 -20.472 5.402 1.00 94.06 297 ILE A O 1
ATOM 2255 N N . ALA A 1 298 ? -5.284 -21.855 3.755 1.00 95.31 298 ALA A N 1
ATOM 2256 C CA . ALA A 1 298 ? -3.891 -21.445 3.805 1.00 95.31 298 ALA A CA 1
ATOM 2257 C C . ALA A 1 298 ? -3.714 -20.110 3.077 1.00 95.31 298 ALA A C 1
ATOM 2259 O O . ALA A 1 298 ? -4.174 -19.958 1.948 1.00 95.31 298 ALA A O 1
ATOM 2260 N N . VAL A 1 299 ? -3.021 -19.157 3.697 1.00 94.69 299 VAL A N 1
ATOM 2261 C CA . VAL A 1 299 ? -2.616 -17.907 3.043 1.00 94.69 299 VAL A CA 1
ATOM 2262 C C . VAL A 1 299 ? -1.131 -18.011 2.713 1.00 94.69 299 VAL A C 1
ATOM 2264 O O . VAL A 1 299 ? -0.290 -17.993 3.608 1.00 94.69 299 VAL A O 1
ATOM 2267 N N . LEU A 1 300 ? -0.818 -18.154 1.428 1.00 95.75 300 LEU A N 1
ATOM 2268 C CA . LEU A 1 300 ? 0.542 -18.228 0.904 1.00 95.75 300 LEU A CA 1
ATOM 2269 C C . LEU A 1 300 ? 0.942 -16.845 0.379 1.00 95.75 300 LEU A C 1
ATOM 2271 O O . LEU A 1 300 ? 0.387 -16.383 -0.617 1.00 95.75 300 LEU A O 1
ATOM 2275 N N . ILE A 1 301 ? 1.868 -16.167 1.063 1.00 95.06 301 ILE A N 1
ATOM 2276 C CA . ILE A 1 301 ? 2.287 -14.798 0.725 1.00 95.06 301 ILE A CA 1
ATOM 2277 C C . ILE A 1 301 ? 3.556 -14.835 -0.131 1.00 95.06 301 ILE A C 1
ATOM 2279 O O . ILE A 1 301 ? 4.610 -15.279 0.316 1.00 95.06 301 ILE A O 1
ATOM 2283 N N . ALA A 1 302 ? 3.451 -14.321 -1.353 1.00 95.94 302 ALA A N 1
ATOM 2284 C CA . ALA A 1 302 ? 4.527 -14.156 -2.316 1.00 95.94 302 ALA A CA 1
ATOM 2285 C C . ALA A 1 302 ? 4.800 -12.654 -2.512 1.00 95.94 302 ALA A C 1
ATOM 2287 O O . ALA A 1 302 ? 4.167 -11.989 -3.336 1.00 95.94 302 ALA A O 1
ATOM 2288 N N . GLU A 1 303 ? 5.734 -12.117 -1.729 1.00 95.50 303 GLU A N 1
ATOM 2289 C CA . GLU A 1 303 ? 6.114 -10.701 -1.723 1.00 95.50 303 GLU A CA 1
ATOM 2290 C C . GLU A 1 303 ? 7.576 -10.522 -2.150 1.00 95.50 303 GLU A C 1
ATOM 2292 O O . GLU A 1 303 ? 8.456 -11.221 -1.651 1.00 95.50 303 GLU A O 1
ATOM 2297 N N . GLY A 1 304 ? 7.822 -9.586 -3.072 1.00 95.19 304 GLY A N 1
ATOM 2298 C CA . GLY A 1 304 ? 9.161 -9.219 -3.543 1.00 95.19 304 GLY A CA 1
ATOM 2299 C C . GLY A 1 304 ? 9.456 -9.593 -4.999 1.00 95.19 304 GLY A C 1
ATOM 2300 O O . GLY A 1 304 ? 8.572 -9.960 -5.781 1.00 95.19 304 GLY A O 1
ATOM 2301 N N . ASP A 1 305 ? 10.724 -9.454 -5.387 1.00 97.19 305 ASP A N 1
ATOM 2302 C CA . ASP A 1 305 ? 11.216 -9.871 -6.703 1.00 97.19 305 ASP A CA 1
ATOM 2303 C C . ASP A 1 305 ? 11.196 -11.399 -6.829 1.00 97.19 305 ASP A C 1
ATOM 2305 O O . ASP A 1 305 ? 11.388 -12.122 -5.855 1.00 97.19 305 ASP A O 1
ATOM 2309 N N . VAL A 1 306 ? 11.003 -11.908 -8.045 1.00 98.25 306 VAL A N 1
ATOM 2310 C CA . VAL A 1 306 ? 11.146 -13.345 -8.316 1.00 98.25 306 VAL A CA 1
ATOM 2311 C C . VAL A 1 306 ? 12.610 -13.677 -8.587 1.00 98.25 306 VAL A C 1
ATOM 2313 O O . VAL A 1 306 ? 13.199 -13.144 -9.534 1.00 98.25 306 VAL A O 1
ATOM 2316 N N . VAL A 1 307 ? 13.193 -14.581 -7.803 1.00 98.25 307 VAL A N 1
ATOM 2317 C CA . VAL A 1 307 ? 14.621 -14.934 -7.875 1.00 98.25 307 VAL A CA 1
ATOM 2318 C C . VAL A 1 307 ? 14.834 -16.445 -7.944 1.00 98.25 307 VAL 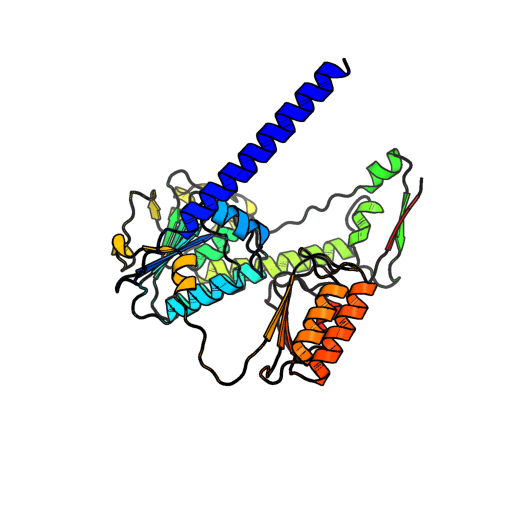A C 1
ATOM 2320 O O . VAL A 1 307 ? 13.996 -17.224 -7.503 1.00 98.25 307 VAL A O 1
ATOM 2323 N N . ASP A 1 308 ? 15.961 -16.858 -8.523 1.00 97.75 308 ASP A N 1
ATOM 2324 C CA . ASP A 1 308 ? 16.387 -18.260 -8.522 1.00 97.75 308 ASP A CA 1
ATOM 2325 C C . ASP A 1 308 ? 17.095 -18.600 -7.198 1.00 97.75 308 ASP A C 1
ATOM 2327 O O . ASP A 1 308 ? 17.950 -17.842 -6.730 1.00 97.75 308 ASP A O 1
ATOM 2331 N N . GLY A 1 309 ? 16.816 -19.775 -6.637 1.00 96.75 309 GLY A N 1
ATOM 2332 C CA . GLY A 1 309 ? 17.410 -20.271 -5.401 1.00 96.75 309 GLY A CA 1
ATOM 2333 C C . GLY A 1 309 ? 16.555 -19.976 -4.171 1.00 96.75 309 GLY A C 1
ATOM 2334 O O . GLY A 1 309 ? 15.348 -20.184 -4.191 1.00 96.75 309 GLY A O 1
ATOM 2335 N N . SER A 1 310 ? 17.210 -19.554 -3.089 1.00 96.00 310 SER A N 1
ATOM 2336 C CA . SER A 1 310 ? 16.607 -19.307 -1.774 1.00 96.00 310 SER A CA 1
ATOM 2337 C C . SER A 1 310 ? 16.995 -17.911 -1.292 1.00 96.00 310 SER A C 1
ATOM 2339 O O . SER A 1 310 ? 18.178 -17.551 -1.339 1.00 96.00 310 SER A O 1
ATOM 2341 N N . ASP A 1 311 ? 16.002 -17.129 -0.879 1.00 92.44 311 ASP A N 1
ATOM 2342 C CA . ASP A 1 311 ? 16.142 -15.758 -0.389 1.00 92.44 311 ASP A CA 1
ATOM 2343 C C . ASP A 1 311 ? 14.901 -15.380 0.437 1.00 92.44 311 ASP A C 1
ATOM 2345 O O . ASP A 1 311 ? 13.787 -15.320 -0.080 1.00 92.44 311 ASP A O 1
ATOM 2349 N N . ALA A 1 312 ? 15.099 -15.103 1.728 1.00 85.94 312 ALA A N 1
ATOM 2350 C CA . ALA A 1 312 ? 14.017 -14.819 2.673 1.00 85.94 312 ALA A CA 1
ATOM 2351 C C . ALA A 1 312 ? 13.251 -13.513 2.366 1.00 85.94 312 ALA A C 1
ATOM 2353 O O . ALA A 1 312 ? 12.082 -13.370 2.751 1.00 85.94 312 ALA A O 1
ATOM 2354 N N . GLU A 1 313 ? 13.899 -12.584 1.659 1.00 86.94 313 GLU A N 1
ATOM 2355 C CA . GLU A 1 313 ? 13.372 -11.254 1.333 1.00 86.94 313 GLU A CA 1
ATOM 2356 C C . GLU A 1 313 ? 12.753 -11.189 -0.075 1.00 86.94 313 GLU A C 1
ATOM 2358 O O . GLU A 1 313 ? 12.340 -10.121 -0.529 1.00 86.94 313 GLU A O 1
ATOM 2363 N N . ALA A 1 314 ? 12.694 -12.318 -0.787 1.00 94.06 314 ALA A N 1
ATOM 2364 C CA . ALA A 1 314 ? 12.209 -12.392 -2.158 1.00 94.06 314 ALA A CA 1
ATOM 2365 C C . ALA A 1 314 ? 11.275 -13.593 -2.371 1.00 94.06 314 ALA A C 1
ATOM 2367 O O . ALA A 1 314 ? 11.055 -14.429 -1.494 1.00 94.06 314 ALA A O 1
ATOM 2368 N N . ILE A 1 315 ? 10.723 -13.692 -3.578 1.00 96.56 315 ILE A N 1
ATOM 2369 C CA . ILE A 1 315 ? 9.956 -14.854 -4.020 1.00 96.56 315 ILE A CA 1
ATOM 2370 C C . ILE A 1 315 ? 10.928 -15.798 -4.720 1.00 96.56 315 ILE A C 1
ATOM 2372 O O . ILE A 1 315 ? 11.127 -15.732 -5.938 1.00 96.56 315 ILE A O 1
ATOM 2376 N N . ALA A 1 316 ? 11.569 -16.648 -3.929 1.00 97.69 316 ALA A N 1
ATOM 2377 C CA . ALA A 1 316 ? 12.569 -17.585 -4.412 1.00 97.69 316 ALA A CA 1
ATOM 2378 C C . ALA A 1 316 ? 11.933 -18.940 -4.777 1.00 97.69 316 ALA A C 1
ATOM 2380 O O . ALA A 1 316 ? 11.092 -19.462 -4.041 1.00 97.69 316 ALA A O 1
ATOM 2381 N N . ASP A 1 317 ? 12.300 -19.514 -5.924 1.00 97.69 317 ASP A N 1
ATOM 2382 C CA . ASP A 1 317 ? 11.676 -20.742 -6.441 1.00 97.69 317 ASP A CA 1
ATOM 2383 C C . ASP A 1 317 ? 11.884 -21.975 -5.550 1.00 97.69 317 ASP A C 1
ATOM 2385 O O . ASP A 1 317 ? 10.963 -22.786 -5.404 1.00 97.69 317 ASP A O 1
ATOM 2389 N N . PHE A 1 318 ? 13.053 -22.105 -4.919 1.00 97.44 318 PHE A N 1
ATOM 2390 C CA . PHE A 1 318 ? 13.336 -23.180 -3.972 1.00 97.44 318 PHE A CA 1
ATOM 2391 C C . PHE A 1 318 ? 12.425 -23.075 -2.745 1.00 97.44 318 PHE A C 1
ATOM 2393 O O . PHE A 1 318 ? 11.703 -24.024 -2.438 1.00 97.44 318 PHE A O 1
ATOM 2400 N N . ASP A 1 319 ? 12.390 -21.903 -2.104 1.00 96.75 319 ASP A N 1
ATOM 2401 C CA . ASP A 1 319 ? 11.608 -21.671 -0.883 1.00 96.75 319 ASP A CA 1
ATOM 2402 C C . ASP A 1 319 ? 10.102 -21.808 -1.148 1.00 96.75 319 ASP A C 1
ATOM 2404 O O . ASP A 1 319 ? 9.362 -22.385 -0.348 1.00 96.75 319 ASP A O 1
ATOM 2408 N N . PHE A 1 320 ? 9.635 -21.316 -2.299 1.00 97.50 320 PHE A N 1
ATOM 2409 C CA . PHE A 1 320 ? 8.241 -21.455 -2.709 1.00 97.50 320 PHE A CA 1
ATOM 2410 C C . PHE A 1 320 ? 7.863 -22.924 -2.929 1.00 97.50 320 PHE A C 1
ATOM 2412 O O . PHE A 1 320 ? 6.788 -23.361 -2.518 1.00 97.50 320 PHE A O 1
ATOM 2419 N N . THR A 1 321 ? 8.751 -23.708 -3.547 1.00 97.25 321 THR A N 1
ATOM 2420 C CA . THR A 1 321 ? 8.520 -25.141 -3.768 1.00 97.25 321 THR A CA 1
ATOM 2421 C C . THR A 1 321 ? 8.431 -25.904 -2.448 1.00 97.25 321 THR A C 1
ATOM 2423 O O . THR A 1 321 ? 7.539 -26.739 -2.304 1.00 97.25 321 THR A O 1
ATOM 2426 N N . GLU A 1 322 ? 9.282 -25.589 -1.465 1.00 97.81 322 GLU A N 1
ATOM 2427 C CA . GLU A 1 322 ? 9.201 -26.192 -0.126 1.00 97.81 322 GLU A CA 1
ATOM 2428 C C . GLU A 1 322 ? 7.869 -25.868 0.570 1.00 97.81 322 GLU A C 1
ATOM 2430 O O . GLU A 1 322 ? 7.254 -26.751 1.169 1.00 97.81 322 GLU A O 1
ATOM 2435 N N . GLN A 1 323 ? 7.374 -24.632 0.442 1.00 97.06 323 GLN A N 1
ATOM 2436 C CA . GLN A 1 323 ? 6.067 -24.239 0.985 1.00 97.06 323 GLN A CA 1
ATOM 2437 C C . GLN A 1 323 ? 4.908 -24.972 0.297 1.00 97.06 323 GLN A C 1
ATOM 2439 O O . GLN A 1 323 ? 3.973 -25.410 0.969 1.00 97.06 323 GLN A O 1
ATOM 2444 N N . VAL A 1 324 ? 4.973 -25.152 -1.027 1.00 98.06 324 VAL A N 1
ATOM 2445 C CA . VAL A 1 324 ? 3.992 -25.951 -1.777 1.00 98.06 324 VAL A CA 1
ATOM 2446 C C . VAL A 1 324 ? 3.995 -27.407 -1.316 1.00 98.06 324 VAL A C 1
ATOM 2448 O O . VAL A 1 324 ? 2.928 -27.965 -1.067 1.00 98.06 324 VAL A O 1
ATOM 2451 N N . ASP A 1 325 ? 5.170 -28.024 -1.186 1.00 98.12 325 ASP A N 1
ATOM 2452 C CA . ASP A 1 325 ? 5.292 -29.414 -0.739 1.00 98.12 325 ASP A CA 1
ATOM 2453 C C . ASP A 1 325 ? 4.737 -29.591 0.677 1.00 98.12 325 ASP A C 1
ATOM 2455 O O . ASP A 1 325 ? 3.933 -30.493 0.908 1.00 98.12 325 ASP A O 1
ATOM 2459 N N . ALA A 1 326 ? 5.072 -28.678 1.593 1.00 97.69 326 ALA A N 1
ATOM 2460 C CA . ALA A 1 326 ? 4.544 -28.686 2.953 1.00 97.69 326 ALA A CA 1
ATOM 2461 C C . ALA A 1 326 ? 3.015 -28.526 2.996 1.00 97.69 326 ALA A C 1
ATOM 2463 O O . ALA A 1 326 ? 2.355 -29.181 3.800 1.00 97.69 326 ALA A O 1
ATOM 2464 N N . LEU A 1 327 ? 2.435 -27.678 2.137 1.00 97.06 327 LEU A N 1
ATOM 2465 C CA . LEU A 1 327 ? 0.982 -27.518 2.051 1.00 97.06 327 LEU A CA 1
ATOM 2466 C C . LEU A 1 327 ? 0.297 -28.786 1.545 1.00 97.06 327 LEU A C 1
ATOM 2468 O O . LEU A 1 327 ? -0.696 -29.189 2.136 1.00 97.06 327 LEU A O 1
ATOM 2472 N N . LEU A 1 328 ? 0.840 -29.438 0.513 1.00 97.31 328 LEU A N 1
ATOM 2473 C CA . LEU A 1 328 ? 0.277 -30.662 -0.075 1.00 97.31 328 LEU A CA 1
ATOM 2474 C C . LEU A 1 328 ? 0.280 -31.869 0.878 1.00 97.31 328 LEU A C 1
ATOM 2476 O O . LEU A 1 328 ? -0.437 -32.842 0.640 1.00 97.31 328 LEU A O 1
ATOM 2480 N N . GLU A 1 329 ? 1.079 -31.825 1.944 1.00 96.69 329 GLU A N 1
ATOM 2481 C CA . GLU A 1 329 ? 1.089 -32.840 3.001 1.00 96.69 329 GLU A CA 1
ATOM 2482 C C . GLU A 1 329 ? -0.004 -32.623 4.064 1.00 96.69 329 GLU A C 1
ATOM 2484 O O . GLU A 1 329 ? -0.198 -33.487 4.923 1.00 96.69 329 GLU A O 1
ATOM 2489 N N . ARG A 1 330 ? -0.740 -31.502 4.016 1.00 94.25 330 ARG A N 1
ATOM 2490 C CA . ARG A 1 330 ? -1.790 -31.173 4.989 1.00 94.25 330 ARG A CA 1
ATOM 2491 C C . ARG A 1 330 ? -3.163 -31.682 4.564 1.00 94.25 330 ARG A C 1
ATOM 2493 O O . ARG A 1 330 ? -3.656 -31.370 3.479 1.00 94.25 330 ARG A O 1
ATOM 2500 N N . ASP A 1 331 ? -3.815 -32.407 5.468 1.00 91.81 331 ASP A N 1
ATOM 2501 C CA . ASP A 1 331 ? -5.175 -32.934 5.314 1.00 91.81 331 ASP A CA 1
ATOM 2502 C C . ASP A 1 331 ? -6.261 -32.019 5.905 1.00 91.81 331 ASP A C 1
ATOM 2504 O O . ASP A 1 331 ? -7.449 -32.214 5.643 1.00 91.81 331 ASP A O 1
ATOM 2508 N N . ASP A 1 332 ? -5.862 -31.004 6.669 1.00 91.88 332 ASP A N 1
ATOM 2509 C CA . ASP A 1 332 ? -6.744 -30.030 7.309 1.00 91.88 332 ASP A CA 1
ATOM 2510 C C . ASP A 1 332 ? -6.897 -28.714 6.524 1.00 91.88 332 ASP A C 1
ATOM 2512 O O . ASP A 1 332 ? -7.707 -27.861 6.900 1.00 91.88 332 ASP A O 1
ATOM 2516 N N . VAL A 1 333 ? -6.169 -28.558 5.413 1.00 94.69 333 VAL A N 1
ATOM 2517 C CA . VAL A 1 333 ? -6.292 -27.425 4.484 1.00 94.69 333 VAL A CA 1
ATOM 2518 C C . VAL A 1 333 ? -7.374 -27.714 3.444 1.00 94.69 333 VAL A C 1
ATOM 2520 O O . VAL A 1 333 ? -7.370 -28.748 2.782 1.00 94.69 333 VAL A O 1
ATOM 2523 N N . GLN A 1 334 ? -8.303 -26.775 3.280 1.00 95.38 334 GLN A N 1
ATOM 2524 C CA . GLN A 1 334 ? -9.441 -26.878 2.361 1.00 95.38 334 GLN A CA 1
ATOM 2525 C C . GLN A 1 334 ? -9.287 -26.012 1.104 1.00 95.38 334 GLN A C 1
ATOM 2527 O O . GLN A 1 334 ? -10.037 -26.189 0.146 1.00 95.38 334 GLN A O 1
ATOM 2532 N N . GLY A 1 335 ? -8.338 -25.075 1.101 1.00 96.88 335 GLY A N 1
ATOM 2533 C CA . GLY A 1 335 ? -8.103 -24.133 0.010 1.00 96.88 335 GLY A CA 1
ATOM 2534 C C . GLY A 1 335 ? -6.878 -23.263 0.268 1.00 96.88 335 GLY A C 1
ATOM 2535 O O . GLY A 1 335 ? -6.390 -23.186 1.399 1.00 96.88 335 GLY A O 1
ATOM 2536 N N . VAL A 1 336 ? -6.394 -22.597 -0.779 1.00 98.25 336 VAL A N 1
ATOM 2537 C CA . VAL A 1 336 ? -5.226 -21.713 -0.723 1.00 98.25 336 VAL A CA 1
ATOM 2538 C C . VAL A 1 336 ? -5.586 -20.339 -1.278 1.00 98.25 336 VAL A C 1
ATOM 2540 O O . VAL A 1 336 ? -6.087 -20.214 -2.393 1.00 98.25 336 VAL A O 1
ATOM 2543 N N . VAL A 1 337 ? -5.275 -19.296 -0.517 1.00 98.12 337 VAL A N 1
ATOM 2544 C CA . VAL A 1 337 ? -5.192 -17.926 -1.016 1.00 98.12 337 VAL A CA 1
ATOM 2545 C C . VAL A 1 337 ? -3.729 -17.615 -1.301 1.00 98.12 337 VAL A C 1
ATOM 2547 O O . VAL A 1 337 ? -2.913 -17.576 -0.384 1.00 98.12 337 VAL A O 1
ATOM 2550 N N . LEU A 1 338 ? -3.396 -17.379 -2.567 1.00 98.25 338 LEU A N 1
ATOM 2551 C CA . LEU A 1 338 ? -2.072 -16.936 -2.990 1.00 98.25 338 LEU A CA 1
ATOM 2552 C C . LEU A 1 338 ? -2.055 -15.401 -3.049 1.00 98.25 338 LEU A C 1
ATOM 2554 O O . LEU A 1 338 ? -2.585 -14.797 -3.985 1.00 98.25 338 LEU A O 1
ATOM 2558 N N . ARG A 1 339 ? -1.473 -14.762 -2.030 1.00 97.75 339 ARG A N 1
ATOM 2559 C CA . ARG A 1 339 ? -1.313 -13.302 -1.946 1.00 97.75 339 ARG A CA 1
ATOM 2560 C C . ARG A 1 339 ? -0.032 -12.894 -2.667 1.00 97.75 339 ARG A C 1
ATOM 2562 O O . ARG A 1 339 ? 1.047 -13.248 -2.212 1.00 97.75 339 ARG A O 1
ATOM 2569 N N . ILE A 1 340 ? -0.135 -12.160 -3.773 1.00 98.19 340 ILE A N 1
ATOM 2570 C CA . ILE A 1 340 ? 1.017 -11.789 -4.613 1.00 98.19 340 ILE A CA 1
ATOM 2571 C C . ILE A 1 340 ? 1.239 -10.286 -4.550 1.00 98.19 340 ILE A C 1
ATOM 2573 O O . ILE A 1 340 ? 0.336 -9.548 -4.926 1.00 98.19 340 ILE A O 1
ATOM 2577 N N . ASN A 1 341 ? 2.444 -9.858 -4.178 1.00 97.50 341 ASN A N 1
ATOM 2578 C CA . ASN A 1 341 ? 2.937 -8.493 -4.350 1.00 97.50 341 ASN A CA 1
ATOM 2579 C C . ASN A 1 341 ? 4.339 -8.531 -4.985 1.00 97.50 341 ASN A C 1
ATOM 2581 O O . ASN A 1 341 ? 5.356 -8.561 -4.295 1.00 97.50 341 ASN A O 1
ATOM 2585 N N . SER A 1 342 ? 4.394 -8.596 -6.317 1.00 97.75 342 SER A N 1
ATOM 2586 C CA . SER A 1 342 ? 5.618 -8.781 -7.092 1.00 97.75 342 SER A CA 1
ATOM 2587 C C . SER A 1 342 ? 5.636 -8.008 -8.419 1.00 97.75 342 SER A C 1
ATOM 2589 O O . SER A 1 342 ? 4.686 -8.093 -9.214 1.00 97.75 342 SER A O 1
ATOM 2591 N N . PRO A 1 343 ? 6.755 -7.334 -8.751 1.00 96.75 343 PRO A N 1
ATOM 2592 C CA . PRO A 1 343 ? 6.998 -6.811 -10.094 1.00 96.75 343 PRO A CA 1
ATOM 2593 C C . PRO A 1 343 ? 7.429 -7.907 -11.095 1.00 96.75 343 PRO A C 1
ATOM 2595 O O . PRO A 1 343 ? 7.575 -7.629 -12.292 1.00 96.75 343 PRO A O 1
ATOM 2598 N N . GLY A 1 344 ? 7.634 -9.144 -10.625 1.00 97.19 344 GLY A N 1
ATOM 2599 C CA . GLY A 1 344 ? 8.217 -10.257 -11.365 1.00 97.19 344 GLY A CA 1
ATOM 2600 C C . GLY A 1 344 ? 9.718 -10.394 -11.120 1.00 97.19 344 GLY A C 1
ATOM 2601 O O . GLY A 1 344 ? 10.223 -9.993 -10.082 1.00 97.19 344 GLY A O 1
ATOM 2602 N N . GLY A 1 345 ? 10.438 -10.986 -12.072 1.00 96.88 345 GLY A N 1
ATOM 2603 C CA . GLY A 1 345 ? 11.874 -11.217 -11.932 1.00 96.88 345 GLY A CA 1
ATOM 2604 C C . GLY A 1 345 ? 12.367 -12.310 -12.873 1.00 96.88 345 GLY A C 1
ATOM 2605 O O . GLY A 1 345 ? 12.060 -12.276 -14.070 1.00 96.88 345 GLY A O 1
ATOM 2606 N N . SER A 1 346 ? 13.129 -13.264 -12.340 1.00 97.31 346 SER A N 1
ATOM 2607 C CA . SER A 1 346 ? 13.683 -14.385 -13.098 1.00 97.31 346 SER A CA 1
ATOM 2608 C C . SER A 1 346 ? 12.588 -15.194 -13.792 1.00 97.31 346 SER A C 1
ATOM 2610 O O . SER A 1 346 ? 11.610 -15.630 -13.182 1.00 97.31 346 SER A O 1
ATOM 2612 N N . ALA A 1 347 ? 12.761 -15.398 -15.099 1.00 95.00 347 ALA A N 1
ATOM 2613 C CA . ALA A 1 347 ? 11.823 -16.161 -15.913 1.00 95.00 347 ALA A CA 1
ATOM 2614 C C . ALA A 1 347 ? 11.852 -17.663 -15.592 1.00 95.00 347 ALA A C 1
ATOM 2616 O O . ALA A 1 347 ? 10.823 -18.311 -15.744 1.00 95.00 347 ALA A O 1
ATOM 2617 N N . LEU A 1 348 ? 13.005 -18.201 -15.170 1.00 95.81 348 LEU A N 1
ATOM 2618 C CA . LEU A 1 348 ? 13.151 -19.621 -14.834 1.00 95.81 348 LEU A CA 1
ATOM 2619 C C . LEU A 1 348 ? 12.508 -19.918 -13.481 1.00 95.81 348 LEU A C 1
ATOM 2621 O O . LEU A 1 348 ? 11.604 -20.744 -13.427 1.00 95.81 348 LEU A O 1
ATOM 2625 N N . ALA A 1 349 ? 12.860 -19.161 -12.440 1.00 97.94 349 ALA A N 1
ATOM 2626 C CA . ALA A 1 349 ? 12.167 -19.242 -11.159 1.00 97.94 349 ALA A CA 1
ATOM 2627 C C . ALA A 1 349 ? 10.648 -19.034 -11.291 1.00 97.94 349 ALA A C 1
ATOM 2629 O O . ALA A 1 349 ? 9.868 -19.774 -10.700 1.00 97.94 349 ALA A O 1
ATOM 2630 N N . SER A 1 350 ? 10.200 -18.089 -12.132 1.00 98.00 350 SER A N 1
ATOM 2631 C CA . SER A 1 350 ? 8.760 -17.901 -12.380 1.00 98.00 350 SER A CA 1
ATOM 2632 C C . SER A 1 350 ? 8.088 -19.143 -12.989 1.00 98.00 350 SER A C 1
ATOM 2634 O O . SER A 1 350 ? 6.917 -19.382 -12.708 1.00 98.00 350 SER A O 1
ATOM 2636 N N . ASP A 1 351 ? 8.796 -19.924 -13.815 1.00 97.94 351 ASP A N 1
ATOM 2637 C CA . ASP A 1 351 ? 8.287 -21.165 -14.420 1.00 97.94 351 ASP A CA 1
ATOM 2638 C C . ASP A 1 351 ? 8.138 -22.289 -13.385 1.00 97.94 351 ASP A C 1
ATOM 2640 O O . ASP A 1 351 ? 7.097 -22.950 -13.332 1.00 97.94 351 ASP A O 1
ATOM 2644 N N . GLU A 1 352 ? 9.133 -22.461 -12.509 1.00 98.19 352 GLU A N 1
ATOM 2645 C CA . GLU A 1 352 ? 9.063 -23.432 -11.409 1.00 98.19 352 GLU A CA 1
ATOM 2646 C C . GLU A 1 352 ? 7.986 -23.049 -10.384 1.00 98.19 352 GLU A C 1
ATOM 2648 O O . GLU A 1 352 ? 7.189 -23.899 -9.984 1.00 98.19 352 GLU A O 1
ATOM 2653 N N . ILE A 1 353 ? 7.868 -21.763 -10.033 1.00 98.44 353 ILE A N 1
ATOM 2654 C CA . ILE A 1 353 ? 6.792 -21.259 -9.166 1.00 98.44 353 ILE A CA 1
ATOM 2655 C C . ILE A 1 353 ? 5.427 -21.493 -9.818 1.00 98.44 353 ILE A C 1
ATOM 2657 O O . ILE A 1 353 ? 4.532 -22.037 -9.172 1.00 98.44 353 ILE A O 1
ATOM 2661 N N . HIS A 1 354 ? 5.257 -21.147 -11.100 1.00 98.56 354 HIS A N 1
ATOM 2662 C CA . HIS A 1 354 ? 4.026 -21.427 -11.846 1.00 98.56 354 HIS A CA 1
ATOM 2663 C C . HIS A 1 354 ? 3.667 -22.917 -11.772 1.00 98.56 354 HIS A C 1
ATOM 2665 O O . HIS A 1 354 ? 2.525 -23.271 -11.476 1.00 98.56 354 HIS A O 1
ATOM 2671 N N . ARG A 1 355 ? 4.642 -23.810 -11.976 1.00 98.31 355 ARG A N 1
ATOM 2672 C CA . ARG A 1 355 ? 4.446 -25.256 -11.824 1.00 98.31 355 ARG A CA 1
ATOM 2673 C C . ARG A 1 355 ? 4.053 -25.639 -10.391 1.00 98.31 355 ARG A C 1
ATOM 2675 O O . ARG A 1 355 ? 3.219 -26.526 -10.223 1.00 98.31 355 ARG A O 1
ATOM 2682 N N . GLY A 1 356 ? 4.613 -24.990 -9.373 1.00 98.19 356 GLY A N 1
ATOM 2683 C CA . GLY A 1 356 ? 4.203 -25.140 -7.975 1.00 98.19 356 GLY A CA 1
ATOM 2684 C C . GLY A 1 356 ? 2.732 -24.780 -7.753 1.00 98.19 356 GLY A C 1
ATOM 2685 O O . GLY A 1 356 ? 1.995 -25.563 -7.159 1.00 98.19 356 GLY A O 1
ATOM 2686 N N . VAL A 1 357 ? 2.272 -23.655 -8.305 1.00 98.44 357 VAL A N 1
ATOM 2687 C CA . VAL A 1 357 ? 0.864 -23.235 -8.200 1.00 98.44 357 VAL A CA 1
ATOM 2688 C C . VAL A 1 357 ? -0.069 -24.187 -8.954 1.00 98.44 357 VAL A C 1
ATOM 2690 O O . VAL A 1 357 ? -1.118 -24.534 -8.422 1.00 98.44 357 VAL A O 1
ATOM 2693 N N . VAL A 1 358 ? 0.327 -24.701 -10.127 1.00 98.69 358 VAL A N 1
ATOM 2694 C CA . VAL A 1 358 ? -0.428 -25.763 -10.828 1.00 98.69 358 VAL A CA 1
ATOM 2695 C C . VAL A 1 358 ? -0.613 -26.988 -9.928 1.00 98.69 358 VAL A C 1
ATOM 2697 O O . VAL A 1 358 ? -1.716 -27.513 -9.819 1.00 98.69 358 VAL A O 1
ATOM 2700 N N . ARG A 1 359 ? 0.447 -27.426 -9.236 1.00 98.31 359 ARG A N 1
ATOM 2701 C CA . ARG A 1 359 ? 0.362 -28.569 -8.313 1.00 98.31 359 ARG A CA 1
ATOM 2702 C C . ARG A 1 359 ? -0.567 -28.307 -7.130 1.00 98.31 359 ARG A C 1
ATOM 2704 O O . ARG A 1 359 ? -1.227 -29.240 -6.687 1.00 98.31 359 ARG A O 1
ATOM 2711 N N . LEU A 1 360 ? -0.598 -27.076 -6.612 1.00 97.81 360 LEU A N 1
ATOM 2712 C CA . LEU A 1 360 ? -1.562 -26.690 -5.580 1.00 97.81 360 LEU A CA 1
ATOM 2713 C C . LEU A 1 360 ? -2.990 -26.743 -6.124 1.00 97.81 360 LEU A C 1
ATOM 2715 O O . LEU A 1 360 ? -3.837 -27.351 -5.481 1.00 97.81 360 LEU A O 1
ATOM 2719 N N . ALA A 1 361 ? -3.236 -26.178 -7.309 1.00 97.69 361 ALA A N 1
ATOM 2720 C CA . ALA A 1 361 ? -4.555 -26.137 -7.945 1.00 97.69 361 ALA A CA 1
ATOM 2721 C C . ALA A 1 361 ? -5.105 -27.532 -8.307 1.00 97.69 361 ALA A C 1
ATOM 2723 O O . ALA A 1 361 ? -6.314 -27.747 -8.315 1.00 97.69 361 ALA A O 1
ATOM 2724 N N . ASP A 1 3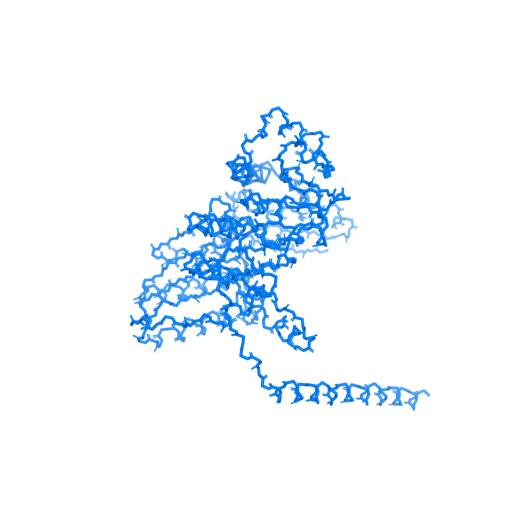62 ? -4.229 -28.514 -8.547 1.00 97.62 362 ASP A N 1
ATOM 2725 C CA . ASP A 1 362 ? -4.629 -29.913 -8.755 1.00 97.62 362 ASP A CA 1
ATOM 2726 C C . ASP A 1 362 ? -5.231 -30.570 -7.489 1.00 97.62 362 ASP A C 1
ATOM 2728 O O . ASP A 1 362 ? -5.894 -31.608 -7.591 1.00 97.62 362 ASP A O 1
ATOM 2732 N N . VAL A 1 363 ? -4.993 -30.003 -6.298 1.00 97.62 363 VAL A N 1
ATOM 2733 C CA . VAL A 1 363 ? -5.403 -30.571 -4.997 1.00 97.62 363 VAL A CA 1
ATOM 2734 C C . VAL A 1 363 ? -6.372 -29.663 -4.236 1.00 97.62 363 VAL A C 1
ATOM 2736 O O . VAL A 1 363 ? -7.350 -30.152 -3.670 1.00 97.62 363 VAL A O 1
ATOM 2739 N N . TYR A 1 364 ? -6.121 -28.357 -4.233 1.00 97.19 364 TYR A N 1
ATOM 2740 C CA . TYR A 1 364 ? -6.869 -27.345 -3.495 1.00 97.19 364 TYR A CA 1
ATOM 2741 C C . TYR A 1 364 ? -7.471 -26.314 -4.455 1.00 97.19 364 TYR A C 1
ATOM 2743 O O . TYR A 1 364 ? -6.820 -25.966 -5.434 1.00 97.19 364 TYR A O 1
ATOM 2751 N N . PRO A 1 365 ? -8.644 -25.731 -4.150 1.00 97.94 365 PRO A N 1
ATOM 2752 C CA . PRO A 1 365 ? -9.048 -24.469 -4.759 1.00 97.94 365 PRO A CA 1
ATOM 2753 C C . PRO A 1 365 ? -7.999 -23.389 -4.461 1.00 97.94 365 PRO A C 1
ATOM 2755 O O . PRO A 1 365 ? -7.700 -23.131 -3.290 1.00 97.94 365 PRO A O 1
ATOM 2758 N N . VAL A 1 366 ? -7.452 -22.763 -5.502 1.00 98.56 366 VAL A N 1
ATOM 2759 C CA . VAL A 1 366 ? -6.452 -21.694 -5.399 1.00 98.56 366 VAL A CA 1
ATOM 2760 C C . VAL A 1 366 ? -7.055 -20.381 -5.878 1.00 98.56 366 VAL A C 1
ATOM 2762 O O . VAL A 1 366 ? -7.362 -20.210 -7.057 1.00 98.56 366 VAL A O 1
ATOM 2765 N N . VAL A 1 367 ? -7.161 -19.416 -4.967 1.00 98.69 367 VAL A N 1
ATOM 2766 C CA . VAL A 1 367 ? -7.590 -18.048 -5.275 1.00 98.69 367 VAL A CA 1
ATOM 2767 C C . VAL A 1 367 ? -6.399 -17.112 -5.148 1.00 98.69 367 VAL A C 1
ATOM 2769 O O . VAL A 1 367 ? -5.743 -17.059 -4.111 1.00 98.69 367 VAL A O 1
ATOM 2772 N N . VAL A 1 368 ? -6.120 -16.335 -6.188 1.00 98.69 368 VAL A N 1
ATOM 2773 C CA . VAL A 1 368 ? -5.097 -15.291 -6.143 1.00 98.69 368 VAL A CA 1
ATOM 2774 C C . VAL A 1 368 ? -5.697 -13.982 -5.649 1.00 98.69 368 VAL A C 1
ATOM 2776 O O . VAL A 1 368 ? -6.719 -13.520 -6.157 1.00 98.69 368 VAL A O 1
ATOM 2779 N N . SER A 1 369 ? -4.996 -13.350 -4.711 1.00 98.06 369 SER A N 1
ATOM 2780 C CA . SER A 1 369 ? -5.204 -11.965 -4.291 1.00 98.06 369 SER A CA 1
ATOM 2781 C C . SER A 1 369 ? -3.971 -11.147 -4.672 1.00 98.06 369 SER A C 1
ATOM 2783 O O . SER A 1 369 ? -2.887 -11.362 -4.135 1.00 98.06 369 SER A O 1
ATOM 2785 N N . MET A 1 370 ? -4.105 -10.230 -5.629 1.00 98.06 370 MET A N 1
ATOM 2786 C CA . MET A 1 370 ? -2.996 -9.384 -6.079 1.00 98.06 370 MET A CA 1
ATOM 2787 C C . MET A 1 370 ? -2.881 -8.123 -5.210 1.00 98.06 370 MET A C 1
ATOM 2789 O O . MET A 1 370 ? -3.632 -7.161 -5.402 1.00 98.06 370 MET A O 1
ATOM 2793 N N . GLY A 1 371 ? -1.914 -8.118 -4.296 1.00 89.94 371 GLY A N 1
ATOM 2794 C CA . GLY A 1 371 ? -1.468 -6.942 -3.553 1.00 89.94 371 GLY A CA 1
ATOM 2795 C C . GLY A 1 371 ? -0.533 -6.088 -4.400 1.00 89.94 371 GLY A C 1
ATOM 2796 O O . GLY A 1 371 ? 0.229 -6.622 -5.190 1.00 89.94 371 GLY A O 1
ATOM 2797 N N . GLY A 1 372 ? -0.624 -4.761 -4.294 1.00 93.56 372 GLY A N 1
ATOM 2798 C CA . GLY A 1 372 ? 0.261 -3.790 -4.959 1.00 93.56 372 GLY A CA 1
ATOM 2799 C C . GLY A 1 372 ? 0.555 -4.005 -6.445 1.00 93.56 372 GLY A C 1
ATOM 2800 O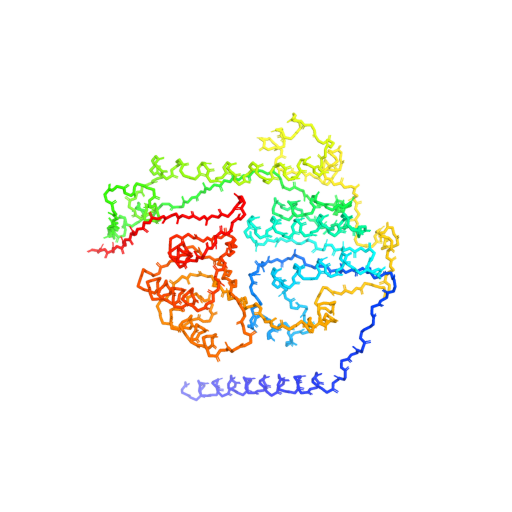 O . GLY A 1 372 ? -0.030 -3.336 -7.303 1.00 93.56 372 GLY A O 1
ATOM 2801 N N . ALA A 1 373 ? 1.504 -4.888 -6.745 1.00 97.25 373 ALA A N 1
ATOM 2802 C CA . ALA A 1 373 ? 1.787 -5.377 -8.082 1.00 97.25 373 ALA A CA 1
ATOM 2803 C C . ALA A 1 373 ? 1.671 -6.908 -8.189 1.00 97.25 373 ALA A C 1
ATOM 2805 O O . ALA A 1 373 ? 2.061 -7.649 -7.307 1.00 97.25 373 ALA A O 1
ATOM 2806 N N . ALA A 1 374 ? 1.234 -7.408 -9.337 1.00 98.12 374 ALA A N 1
ATOM 2807 C CA . ALA A 1 374 ? 1.380 -8.813 -9.713 1.00 98.12 374 ALA A CA 1
ATOM 2808 C C . ALA A 1 374 ? 1.667 -8.860 -11.210 1.00 98.12 374 ALA A C 1
ATOM 2810 O O . ALA A 1 374 ? 0.809 -9.190 -12.029 1.00 98.12 374 ALA A O 1
ATOM 2811 N N . ALA A 1 375 ? 2.857 -8.396 -11.583 1.00 97.50 375 ALA A N 1
ATOM 2812 C CA . ALA A 1 375 ? 3.239 -8.128 -12.963 1.00 97.50 375 ALA A CA 1
ATOM 2813 C C . ALA A 1 375 ? 4.354 -9.073 -13.428 1.00 97.50 375 ALA A C 1
ATOM 2815 O O . ALA A 1 375 ? 5.144 -9.575 -12.634 1.00 97.50 375 ALA A O 1
ATOM 2816 N N . SER A 1 376 ? 4.455 -9.308 -14.738 1.00 97.06 376 SER A N 1
ATOM 2817 C CA . SER A 1 376 ? 5.506 -10.141 -15.335 1.00 97.06 376 SER A CA 1
ATOM 2818 C C . SER A 1 376 ? 5.535 -11.549 -14.711 1.00 97.06 376 SER A C 1
ATOM 2820 O O . SER A 1 376 ? 4.573 -12.290 -14.882 1.00 97.06 376 SER A O 1
ATOM 2822 N N . GLY A 1 377 ? 6.593 -11.915 -13.977 1.00 97.25 377 GLY A N 1
ATOM 2823 C CA . GLY A 1 377 ? 6.668 -13.187 -13.246 1.00 97.25 377 GLY A CA 1
ATOM 2824 C C . GLY A 1 377 ? 5.577 -13.334 -12.178 1.00 97.25 377 GLY A C 1
ATOM 2825 O O . GLY A 1 377 ? 5.030 -14.419 -12.019 1.00 97.25 377 GLY A O 1
ATOM 2826 N N . GLY A 1 378 ? 5.167 -12.229 -11.543 1.00 97.44 378 GLY A N 1
ATOM 2827 C CA . GLY A 1 378 ? 4.032 -12.189 -10.615 1.00 97.44 378 GLY A CA 1
ATOM 2828 C C . GLY A 1 378 ? 2.692 -12.509 -11.286 1.00 97.44 378 GLY A C 1
ATOM 2829 O O . GLY A 1 378 ? 1.854 -13.193 -10.710 1.00 97.44 378 GLY A O 1
ATOM 2830 N N . TYR A 1 379 ? 2.495 -12.091 -12.541 1.00 98.38 379 TYR A N 1
ATOM 2831 C CA . TYR A 1 379 ? 1.322 -12.525 -13.310 1.00 98.38 379 TYR A CA 1
ATOM 2832 C C . TYR A 1 379 ? 1.463 -13.982 -13.764 1.00 98.38 379 TYR A C 1
ATOM 2834 O O . TYR A 1 379 ? 0.479 -14.715 -13.804 1.00 98.38 379 TYR A O 1
ATOM 2842 N N . TYR A 1 380 ? 2.686 -14.414 -14.092 1.00 98.12 380 TYR A N 1
ATOM 2843 C CA . TYR A 1 380 ? 2.933 -15.786 -14.522 1.00 98.12 380 TYR A CA 1
ATOM 2844 C C . TYR A 1 380 ? 2.580 -16.789 -13.416 1.00 98.12 380 TYR A C 1
ATOM 2846 O O . TYR A 1 380 ? 1.830 -17.720 -13.682 1.00 98.12 380 TYR A O 1
ATOM 2854 N N . MET A 1 381 ? 2.999 -16.551 -12.169 1.00 97.12 381 MET A N 1
ATOM 2855 C CA . MET A 1 381 ? 2.615 -17.401 -11.032 1.00 97.12 381 MET A CA 1
ATOM 2856 C C . MET A 1 381 ? 1.111 -17.358 -10.710 1.00 97.12 381 MET A C 1
ATOM 2858 O O . MET A 1 381 ? 0.585 -18.328 -10.180 1.00 97.12 381 MET A O 1
ATOM 2862 N N . ALA A 1 382 ? 0.414 -16.262 -11.032 1.00 98.06 382 ALA A N 1
ATOM 2863 C CA . ALA A 1 382 ? -1.023 -16.123 -10.790 1.00 98.06 382 ALA A CA 1
ATOM 2864 C C . ALA A 1 382 ? -1.885 -16.884 -11.810 1.00 98.06 382 ALA A C 1
ATOM 2866 O O . ALA A 1 382 ? -3.001 -17.292 -11.501 1.00 98.06 382 ALA A O 1
ATOM 2867 N N . ALA A 1 383 ? -1.378 -17.060 -13.033 1.00 97.88 383 ALA A N 1
ATOM 2868 C CA . ALA A 1 383 ? -2.127 -17.577 -14.175 1.00 97.88 383 ALA A CA 1
ATOM 2869 C C . ALA A 1 383 ? -2.820 -18.948 -13.991 1.00 97.88 383 ALA A C 1
ATOM 2871 O O . ALA A 1 383 ? -3.883 -19.116 -14.590 1.00 97.88 383 ALA A O 1
ATOM 2872 N N . PRO A 1 384 ? -2.277 -19.925 -13.232 1.00 97.56 384 PRO A N 1
ATOM 2873 C CA . PRO A 1 384 ? -2.909 -21.232 -13.077 1.00 97.56 384 PRO A CA 1
ATOM 2874 C C . PRO A 1 384 ? -3.949 -21.297 -11.943 1.00 97.56 384 PRO A C 1
ATOM 2876 O O . PRO A 1 384 ? -4.487 -22.374 -11.707 1.00 97.56 384 PRO A O 1
ATOM 2879 N N . ALA A 1 385 ? -4.226 -20.194 -11.239 1.00 97.81 385 ALA A N 1
ATOM 2880 C CA . ALA A 1 385 ? -5.234 -20.152 -10.179 1.00 97.81 385 ALA A CA 1
ATOM 2881 C C . ALA A 1 385 ? -6.673 -20.280 -10.718 1.00 97.81 385 ALA A C 1
ATOM 2883 O O . ALA A 1 385 ? -6.956 -19.902 -11.857 1.00 97.81 385 ALA A O 1
ATOM 2884 N N . ASP A 1 386 ? -7.595 -20.758 -9.877 1.00 98.00 386 ASP A N 1
ATOM 2885 C CA . ASP A 1 386 ? -9.019 -20.891 -10.215 1.00 98.00 386 ASP A CA 1
ATOM 2886 C C . ASP A 1 386 ? -9.702 -19.527 -10.375 1.00 98.00 386 ASP A C 1
ATOM 2888 O O . ASP A 1 386 ? -10.572 -19.343 -11.231 1.00 98.00 386 ASP A O 1
ATOM 2892 N N . GLU A 1 387 ? -9.301 -18.557 -9.551 1.00 98.06 387 GLU A N 1
ATOM 2893 C CA . GLU A 1 387 ? -9.804 -17.189 -9.591 1.00 98.06 387 GLU A CA 1
ATOM 2894 C C . GLU A 1 387 ? -8.692 -16.189 -9.261 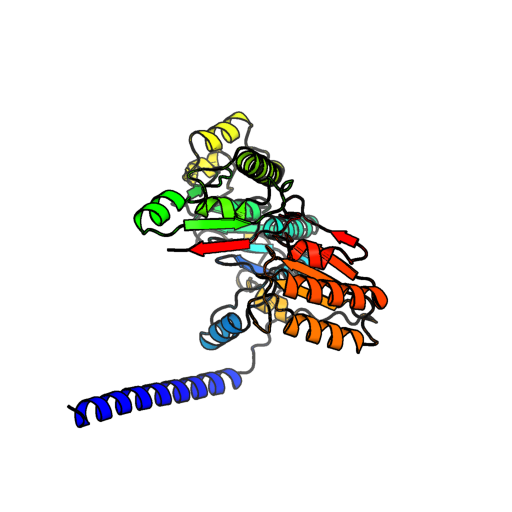1.00 98.06 387 GLU A C 1
ATOM 2896 O O . GLU A 1 387 ? -7.817 -16.455 -8.437 1.00 98.06 387 GLU A O 1
ATOM 2901 N N . ILE A 1 388 ? -8.727 -15.021 -9.907 1.00 98.44 388 ILE A N 1
ATOM 2902 C CA . ILE A 1 388 ? -7.750 -13.949 -9.716 1.00 98.44 388 ILE A CA 1
ATOM 2903 C C . ILE A 1 388 ? -8.492 -12.661 -9.366 1.00 98.44 388 ILE A C 1
ATOM 2905 O O . ILE A 1 388 ? -9.248 -12.132 -10.184 1.00 98.44 388 ILE A O 1
ATOM 2909 N N . TRP A 1 389 ? -8.221 -12.131 -8.175 1.00 98.06 389 TRP A N 1
ATOM 2910 C CA . TRP A 1 389 ? -8.749 -10.862 -7.684 1.00 98.06 389 TRP A CA 1
ATOM 2911 C C . TRP A 1 389 ? -7.648 -9.805 -7.636 1.00 98.06 389 TRP A C 1
ATOM 2913 O O . TRP A 1 389 ? -6.518 -10.073 -7.228 1.00 98.06 389 TRP A O 1
ATOM 2923 N N . ALA A 1 390 ? -7.993 -8.583 -8.031 1.00 97.06 390 ALA A N 1
ATOM 2924 C CA . ALA A 1 390 ? -7.095 -7.438 -8.006 1.00 97.06 390 ALA A CA 1
ATOM 2925 C C . ALA A 1 390 ? -7.861 -6.179 -7.595 1.00 97.06 390 ALA A C 1
ATOM 2927 O O . ALA A 1 390 ? -9.031 -6.013 -7.952 1.00 97.06 390 ALA A O 1
ATOM 2928 N N . GLN A 1 391 ? -7.190 -5.277 -6.878 1.00 94.62 391 GLN A N 1
ATOM 2929 C CA . GLN A 1 391 ? -7.723 -3.939 -6.645 1.00 94.62 391 GLN A CA 1
ATOM 2930 C C . GLN A 1 391 ? -7.722 -3.141 -7.958 1.00 94.62 391 GLN A C 1
ATOM 2932 O O . GLN A 1 391 ? -6.854 -3.363 -8.809 1.00 94.62 391 GLN A O 1
ATOM 2937 N N . PRO A 1 392 ? -8.618 -2.150 -8.123 1.00 93.88 392 PRO A N 1
ATOM 2938 C CA . PRO A 1 392 ? -8.598 -1.250 -9.281 1.00 93.88 392 PRO A CA 1
ATOM 2939 C C . PRO A 1 392 ? -7.247 -0.548 -9.499 1.00 93.88 392 PRO A C 1
ATOM 2941 O O . PRO A 1 392 ? -6.901 -0.185 -10.621 1.00 93.88 392 PRO A O 1
ATOM 2944 N N . THR A 1 393 ? -6.474 -0.372 -8.425 1.00 95.69 393 THR A N 1
ATOM 2945 C CA . THR A 1 393 ? -5.157 0.277 -8.414 1.00 95.69 393 THR A CA 1
ATOM 2946 C C . THR A 1 393 ? -3.978 -0.709 -8.444 1.00 95.69 393 THR A C 1
ATOM 2948 O O . THR A 1 393 ? -2.827 -0.268 -8.408 1.00 95.69 393 THR A O 1
ATOM 2951 N N . THR A 1 394 ? -4.226 -2.024 -8.535 1.00 97.62 394 THR A N 1
ATOM 2952 C CA . THR A 1 394 ? -3.177 -3.050 -8.655 1.00 97.62 394 THR A CA 1
ATOM 2953 C C . THR A 1 394 ? -2.460 -2.947 -10.002 1.00 97.62 394 THR A C 1
ATOM 2955 O O . THR A 1 394 ? -3.078 -2.892 -11.067 1.00 97.62 394 THR A O 1
ATOM 2958 N N . ILE A 1 395 ? -1.128 -3.012 -9.976 1.00 97.50 395 ILE A N 1
ATOM 2959 C CA . ILE A 1 395 ? -0.298 -3.036 -11.185 1.00 97.50 395 ILE A CA 1
ATOM 2960 C C . ILE A 1 395 ? -0.073 -4.488 -11.619 1.00 97.50 395 ILE A C 1
ATOM 2962 O O . ILE A 1 395 ? 0.763 -5.194 -11.064 1.00 97.50 395 ILE A O 1
ATOM 2966 N N . THR A 1 396 ? -0.787 -4.950 -12.642 1.00 97.75 396 THR A N 1
ATOM 2967 C CA . THR A 1 396 ? -0.661 -6.329 -13.147 1.00 97.75 396 THR A CA 1
ATOM 2968 C C . THR A 1 396 ? -0.407 -6.384 -14.659 1.00 97.75 396 THR A C 1
ATOM 2970 O O . THR A 1 396 ? -0.135 -5.373 -15.311 1.00 97.75 396 THR A O 1
ATOM 2973 N N . GLY A 1 397 ? -0.410 -7.584 -15.236 1.00 95.50 397 GLY A N 1
ATOM 2974 C CA . GLY A 1 397 ? -0.065 -7.825 -16.627 1.00 95.50 397 GLY A CA 1
ATOM 2975 C C . GLY A 1 397 ? 1.443 -7.743 -16.838 1.00 95.50 397 GLY A C 1
ATOM 2976 O O . GLY A 1 397 ? 2.193 -8.567 -16.320 1.00 95.50 397 GLY A O 1
ATOM 2977 N N . SER A 1 398 ? 1.911 -6.779 -17.643 1.00 95.50 398 SER A N 1
ATOM 2978 C CA . SER A 1 398 ? 3.314 -6.726 -18.101 1.00 95.50 398 SER A CA 1
ATOM 2979 C C . SER A 1 398 ? 3.751 -8.046 -18.765 1.00 95.50 398 SER A C 1
ATOM 2981 O O . SER A 1 398 ? 4.881 -8.514 -18.600 1.00 95.50 398 SER A O 1
ATOM 2983 N N . ILE A 1 399 ? 2.837 -8.672 -19.516 1.00 95.19 399 ILE A N 1
ATOM 2984 C CA . ILE A 1 399 ? 3.055 -9.971 -20.159 1.00 95.19 399 ILE A CA 1
ATOM 2985 C C . ILE A 1 399 ? 4.123 -9.812 -21.239 1.00 95.19 399 ILE A C 1
ATOM 2987 O O . ILE A 1 399 ? 3.938 -9.157 -22.267 1.00 95.19 399 ILE A O 1
ATOM 2991 N N . GLY A 1 400 ? 5.292 -10.383 -20.975 1.00 92.56 400 GLY A N 1
ATOM 2992 C CA . GLY A 1 400 ? 6.449 -10.188 -21.823 1.00 92.56 400 GLY A CA 1
ATOM 2993 C C . GLY A 1 400 ? 7.760 -10.506 -21.145 1.00 92.56 400 GLY A C 1
ATOM 2994 O O . GLY A 1 400 ? 7.872 -10.433 -19.926 1.00 92.56 400 GLY A O 1
ATOM 2995 N N . VAL A 1 401 ? 8.773 -10.764 -21.962 1.00 92.94 401 VAL A N 1
ATOM 2996 C CA . VAL A 1 401 ? 10.140 -11.033 -21.524 1.00 92.94 401 VAL A CA 1
ATOM 2997 C C . VAL A 1 401 ? 11.095 -10.051 -22.188 1.00 92.94 401 VAL A C 1
ATOM 2999 O O . VAL A 1 401 ? 10.900 -9.646 -23.340 1.00 92.94 401 VAL A O 1
ATOM 3002 N N . PHE A 1 402 ? 12.130 -9.665 -21.452 1.00 94.56 402 PHE A N 1
ATOM 3003 C CA . PHE A 1 402 ? 13.272 -8.961 -22.006 1.00 94.56 402 PHE A CA 1
ATOM 3004 C C . PHE A 1 402 ? 14.566 -9.499 -21.390 1.00 94.56 402 PHE A C 1
ATOM 3006 O O . PHE A 1 402 ? 14.554 -10.074 -20.307 1.00 94.56 402 PHE A O 1
ATOM 3013 N N . GLY A 1 403 ? 15.678 -9.296 -22.086 1.00 94.81 403 GLY A N 1
ATOM 3014 C CA . GLY A 1 403 ? 17.027 -9.513 -21.588 1.00 94.81 403 GLY A CA 1
ATOM 3015 C C . GLY A 1 403 ? 17.882 -8.292 -21.893 1.00 94.81 403 GLY A C 1
ATOM 3016 O O . GLY A 1 403 ? 17.712 -7.654 -22.935 1.00 94.81 403 GLY A O 1
ATOM 3017 N N . LEU A 1 404 ? 18.791 -7.957 -20.983 1.00 95.06 404 LEU A N 1
ATOM 3018 C CA . LEU A 1 404 ? 19.696 -6.826 -21.131 1.00 95.06 404 LEU A CA 1
ATOM 3019 C C . LEU A 1 404 ? 21.141 -7.314 -21.030 1.00 95.06 404 LEU A C 1
ATOM 3021 O O . LEU A 1 404 ? 21.524 -7.936 -20.044 1.00 95.06 404 LEU A O 1
ATOM 3025 N N . LEU A 1 405 ? 21.937 -7.040 -22.060 1.00 96.12 405 LEU A N 1
ATOM 3026 C CA . LEU A 1 405 ? 23.349 -7.415 -22.123 1.00 96.12 405 LEU A CA 1
ATOM 3027 C C . LEU A 1 405 ? 24.204 -6.161 -22.266 1.00 96.12 405 LEU A C 1
ATOM 3029 O O . LEU A 1 405 ? 23.842 -5.250 -23.006 1.00 96.12 405 LEU A O 1
ATOM 3033 N N . PHE A 1 406 ? 25.361 -6.127 -21.613 1.00 96.50 406 PHE A N 1
ATOM 3034 C CA . PHE A 1 406 ? 26.302 -5.012 -21.714 1.00 96.50 406 PHE A CA 1
ATOM 3035 C C . PHE A 1 406 ? 27.613 -5.465 -22.360 1.00 96.50 406 PHE A C 1
ATOM 3037 O O . PHE A 1 406 ? 28.106 -6.558 -22.087 1.00 96.50 406 PHE A O 1
ATOM 3044 N N . SER A 1 407 ? 28.187 -4.619 -23.213 1.00 95.69 407 SER A N 1
ATOM 3045 C CA . SER A 1 407 ? 29.495 -4.837 -23.849 1.00 95.69 407 SER A CA 1
ATOM 3046 C C . SER A 1 407 ? 30.324 -3.554 -23.827 1.00 95.69 407 SER A C 1
ATOM 3048 O O . SER A 1 407 ? 29.741 -2.482 -23.977 1.00 95.69 407 SER A O 1
ATOM 3050 N N . GLY A 1 408 ? 31.647 -3.660 -23.696 1.00 86.56 408 GLY A N 1
ATOM 3051 C CA . GLY A 1 408 ? 32.595 -2.536 -23.746 1.00 86.56 408 GLY A CA 1
ATOM 3052 C C . GLY A 1 408 ? 33.530 -2.585 -24.945 1.00 86.56 408 GLY A C 1
ATOM 3053 O O . GLY A 1 408 ? 33.681 -3.689 -25.520 1.00 86.56 408 GLY A O 1
#

Sequence (408 aa):
MKSFFGALVGVFVGLFLLVLVLIGFAVGAAASGGQPQISLSDQAVVQITLDGTLNEKPNEVDKFWSELLDEPAQMSLYELLQVVDAAGRSEKVKAIWLDMGMVDASWAALTELRTALDSARAQGVTVVATSKAYDPKSYYVASVADRIYLAPAGMLVLNGLSASPTYFKGALDKLGVKAHLVRGSDNAFKSAGEPFIADSMSAANRLQYTELLSGIWSEVEAGIRASRRSINDSDWTHILNHEPLLTAERAQELALVDHLQYPDEWSVADWGGDEDGIISASDFYAMLEPSEADGLIAVLIAEGDVVDGSDAEAIADFDFTEQVDALLERDDVQGVVLRINSPGGSALASDEIHRGVVRLADVYPVVVSMGGAAASGGYYMAAPADEIWAQPTTITGSIGVFGLLFSG